Protein AF-A0A955B830-F1 (afdb_monomer)

Mean predicted aligned error: 14.32 Å

Sequence (504 aa):
MTLTTRWTIRLASLLSSLLCCGAHLSADAIKTVDYVLQISIDGLRGDTLQRLVSDAPETLPNFYRLQTEGAFTYNGRADFANTETIPNHISMITGRPVSHAEGIPLTAPHGYTINDPPETHTIHENGNPDVEYKSSTFDVAHDNGLKTALFATKTKLSILDRSYDEDNGAQDVIGEDNGPDKLDVTYLIDGSSAATVNVALDLLETAPANYTFLHIVEPDTVGHFWGWTSPDYEQSITVVDSYLGLILEAIDTTPHLANDTAIVLTADHGGFNFNHGNLDFIENSIIPFFVWGLGLPGGVDLHDVATNRFDPGDSRPRYTAEQQPWRNGDAANVAMMALGLDPVPGSLMLSVFEAASVEGDFDRDGLLDIDDINLLVAASATGANDSSFDLNRDSTIDVSDVMRWTDLKNIWPGDANLDGEFNSRDFVAVFIAGEYEDGIAQNSVWSEGDWNGDGEFSTSDLVTAFNIGGYERGPRPPVAVPEPEMVVLPLLCCVVYRRVRRSC

Radius of gyration: 29.62 Å; Cα contacts (8 Å, |Δi|>4): 1077; chains: 1; bounding box: 95×116×70 Å

Solvent-accessible surface area (backbone atoms only — not comparable to full-atom values): 27174 Å² total; per-residue (Å²): 141,82,88,85,89,86,79,90,82,89,81,88,77,85,84,79,97,73,84,79,79,71,73,78,74,76,72,64,61,71,39,60,29,70,26,32,43,38,34,36,30,30,35,34,34,8,65,59,51,47,49,47,41,72,76,43,33,86,68,27,54,41,58,40,45,48,39,52,58,3,23,24,41,41,62,24,30,19,49,82,88,48,31,41,62,47,26,26,51,51,12,28,36,20,9,16,46,40,56,84,52,82,88,58,62,85,59,36,23,48,36,34,80,58,64,77,60,57,94,86,51,30,56,37,82,58,18,25,85,78,35,73,70,74,45,26,44,42,48,55,41,33,20,68,74,38,47,24,29,42,36,32,16,47,59,66,57,48,41,59,55,58,29,30,24,70,89,56,25,62,70,46,89,41,81,70,74,83,51,24,43,29,56,80,37,78,47,70,38,65,82,30,41,71,61,44,50,53,54,51,51,53,35,58,77,74,66,56,40,32,40,28,43,40,39,32,44,54,24,29,66,40,15,52,74,69,14,42,89,26,73,67,19,54,54,35,46,42,53,49,25,53,52,46,41,55,52,52,50,51,33,67,73,32,78,82,36,38,97,23,41,28,40,38,36,31,13,32,8,10,34,46,56,56,49,28,78,57,83,88,44,62,47,10,28,27,7,30,40,38,45,28,64,36,79,55,65,47,57,37,51,42,52,80,43,20,82,64,28,40,81,43,80,92,58,82,65,52,96,68,41,93,64,33,51,47,36,35,21,28,47,20,28,53,47,26,42,33,56,68,42,72,64,32,65,62,38,74,35,74,81,43,70,49,62,75,76,50,88,68,32,73,82,60,85,76,54,82,55,70,67,22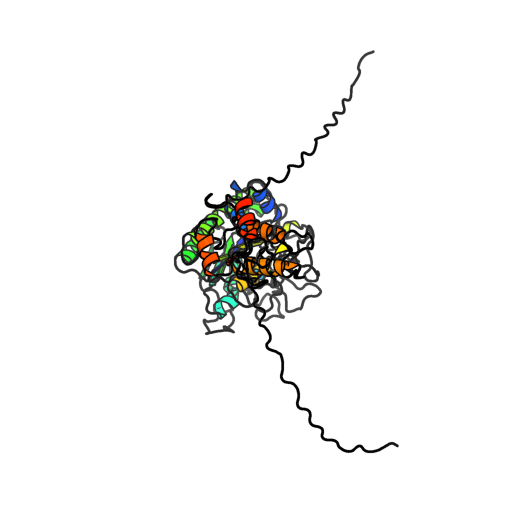,50,28,51,44,20,47,36,21,39,67,60,54,88,62,70,84,58,30,70,75,69,79,87,56,43,42,47,67,22,57,52,49,44,33,60,71,74,48,36,27,52,55,30,40,77,70,80,27,38,14,44,75,65,27,54,55,51,16,61,68,69,58,45,67,75,65,81,69,82,68,76,28,26,31,56,33,38,11,68,55,22,72,10,46,16,41,74,66,17,55,52,48,25,67,71,75,23,39,71,76,66,50,63,46,74,79,79,80,77,77,74,79,78,77,78,79,73,80,82,79,79,80,82,81,81,85,82,82,83,85,77,134

Secondary structure (DSSP, 8-state):
---------------------------------SEEEEEEETT--HHHHHHHHHH-GGGSHHHHHHHHHSEEEEEEE--TT---HHHHHHHHHH---SS--TTS-TTSS-----SS--TT--HHHHS-TT-S----HHHHHHTTT--EEEEES-GGGHHHHHHSSTTTSPPPSSSS---S---SEEEE-TT-HHHHHHHHHHHHHHS--SEEEEEE-TTHHHHHHH-TTSHHHHHHHHHHHHHHHHHHHHHHHSTTTTTSEEEEEE-S---BTTB---TT-GGGTEEEEEEESSSPPTTEEHHHHBTT----TT----TTSSSPPPBTTHHHHHHHHHTTPPPPTT------B-----TT-SS-SSS--HHHHHHHHHHHHHT---GGG-SS-SS--SHHHHHHHHHHHT--TT-SS-SS--SHHHHHHHHHHT-TT---SS---GGGT--SSSS--SHHHHHHHHHHS-TTS-SPPPPPPPPP--------------------

Nearest PDB structures (foldseek):
  6wet-assembly2_BaB  TM=6.731E-01  e=2.982E-12  Homo sapiens
  6wfj-assembly1_AcA  TM=6.635E-01  e=1.710E-12  Homo sapiens
  6wfj-assembly2_BcB  TM=6.633E-01  e=3.153E-12  Homo sapiens
  4b56-assembly1_B  TM=6.483E-01  e=1.415E-11  Mus musculus
  5udy-assembly1_A  TM=6.122E-01  e=3.185E-10  Homo sapiens

pLDDT: mean 86.65, std 19.57, range [27.03, 98.88]

Foldseek 3Di:
DDDDDDDDDDDDDDDDPDDDPPPPPPPLAFAAFLAEEEEAEAQAQLVLVVCCCVVCVVLLVLVVCLQFFFAKDSFFWAALQWLADQLLVLLLFQLAGSDDDPPDDLQGHLAAHDNQDDPPDASQPRGRPVHNARFTLLLQQVLVVFAEAEQEQAPSNCNVQVCQAQVNADFRPHDDTPGSRSHPYYDYHHPDLPVSLVVQLVCLQPPDTRYYYHYHHPPLVVCQVQNAPDPSNSVRVSVVSVSSVSVVVSQCVRVSSPLRYKYWYKYNFHDGGNDLGDSVDLRRTRMMTGIHSRLPRRNHHPCVFWPQAHRQDSDSDDPPDSHHHHYSSLNRQSSCSNNVTDGRPSNPNDTHTRLPPLQQPPVSNSDNALVSQQVLLLCQQVFHQPCSQVSVPPNTRFLVSSVVSCLSLLAWQCQLHSPQAREVVLVVQLVVLVQEVPPDAQCDGSNNQSSGSNSGNYPVSVVVRVVRGCYVVPGRDRDDDPDPPPPPDPPPPPDDDDDDDDDD

Structure (mmCIF, N/CA/C/O backbone):
data_AF-A0A955B830-F1
#
_entry.id   AF-A0A955B830-F1
#
loop_
_atom_site.group_PDB
_atom_site.id
_atom_site.type_symbol
_atom_site.label_atom_id
_atom_site.label_alt_id
_atom_site.label_comp_id
_atom_site.label_asym_id
_atom_site.label_entity_id
_atom_site.label_seq_id
_atom_site.pdbx_PDB_ins_code
_atom_site.Cartn_x
_atom_site.Cartn_y
_atom_site.Cartn_z
_atom_site.occupancy
_atom_site.B_iso_or_equiv
_atom_site.auth_seq_id
_atom_site.auth_comp_id
_atom_site.auth_asym_id
_atom_site.auth_atom_id
_atom_site.pdbx_PDB_model_num
ATOM 1 N N . MET A 1 1 ? 8.710 -70.506 26.740 1.00 38.41 1 MET A N 1
ATOM 2 C CA . MET A 1 1 ? 8.730 -69.543 27.865 1.00 38.41 1 MET A CA 1
ATOM 3 C C . MET A 1 1 ? 8.378 -68.193 27.255 1.00 38.41 1 MET A C 1
ATOM 5 O O . MET A 1 1 ? 9.121 -67.789 26.382 1.00 38.41 1 MET A O 1
ATOM 9 N N . THR A 1 2 ? 7.237 -67.541 27.489 1.00 33.19 2 THR A N 1
ATOM 10 C CA . THR A 1 2 ? 6.355 -67.500 28.673 1.00 33.19 2 THR A CA 1
ATOM 11 C C . THR A 1 2 ? 4.985 -66.871 28.326 1.00 33.19 2 THR A C 1
ATOM 13 O O . THR A 1 2 ? 4.962 -65.839 27.673 1.00 33.19 2 THR A O 1
ATOM 16 N N . LEU A 1 3 ? 3.906 -67.484 28.854 1.00 32.59 3 LEU A N 1
ATOM 17 C CA . LEU A 1 3 ? 2.706 -66.893 29.509 1.00 32.59 3 LEU A CA 1
ATOM 18 C C . LEU A 1 3 ? 1.726 -66.025 28.668 1.00 32.59 3 LEU A C 1
ATOM 20 O O . LEU A 1 3 ? 2.071 -64.935 28.247 1.00 32.59 3 LEU A O 1
ATOM 24 N N . THR A 1 4 ? 0.536 -66.506 28.263 1.00 36.38 4 THR A N 1
ATOM 25 C CA . THR A 1 4 ? -0.776 -66.687 28.970 1.00 36.38 4 THR A CA 1
ATOM 26 C C . THR A 1 4 ? -1.671 -65.434 29.120 1.00 36.38 4 THR A C 1
ATOM 28 O O . THR A 1 4 ? -1.375 -64.562 29.926 1.00 36.38 4 THR A O 1
ATOM 31 N N . THR A 1 5 ? -2.822 -65.471 28.417 1.00 38.09 5 THR A N 1
ATOM 32 C CA . THR A 1 5 ? -4.211 -65.033 28.760 1.00 38.09 5 THR A CA 1
ATOM 33 C C . THR A 1 5 ? -4.498 -63.707 29.474 1.00 38.09 5 THR A C 1
ATOM 35 O O . THR A 1 5 ? -4.090 -63.539 30.618 1.00 38.09 5 THR A O 1
ATOM 38 N N . ARG A 1 6 ? -5.466 -62.933 28.936 1.00 29.66 6 ARG A N 1
ATOM 39 C CA . ARG A 1 6 ? -6.517 -62.255 29.730 1.00 29.66 6 ARG A CA 1
ATOM 40 C C . ARG A 1 6 ? -7.873 -62.167 29.012 1.00 29.66 6 ARG A C 1
ATOM 42 O O . ARG A 1 6 ? -7.950 -62.028 27.798 1.00 29.66 6 ARG A O 1
ATOM 49 N N . TRP A 1 7 ? -8.907 -62.282 29.840 1.00 28.78 7 TRP A N 1
ATOM 50 C CA . TRP A 1 7 ? -10.345 -62.232 29.585 1.00 28.78 7 TRP A CA 1
ATOM 51 C C . TRP A 1 7 ? -10.914 -60.803 29.732 1.00 28.78 7 TRP A C 1
ATOM 53 O O . TRP A 1 7 ? -10.385 -60.027 30.519 1.00 28.78 7 TRP A O 1
ATOM 63 N N . THR A 1 8 ? -12.005 -60.543 28.993 1.00 38.00 8 THR A N 1
ATOM 64 C CA . THR A 1 8 ? -13.200 -59.679 29.223 1.00 38.00 8 THR A CA 1
ATOM 65 C C . THR A 1 8 ? -13.143 -58.446 30.138 1.00 38.00 8 THR A C 1
ATOM 67 O O . THR A 1 8 ? -12.717 -58.570 31.276 1.00 38.00 8 THR A O 1
ATOM 70 N N . ILE A 1 9 ? -13.809 -57.351 29.722 1.00 31.03 9 ILE A N 1
ATOM 71 C CA . ILE A 1 9 ? -14.872 -56.625 30.470 1.00 31.03 9 ILE A CA 1
ATOM 72 C C . ILE A 1 9 ? -15.547 -55.593 29.534 1.00 31.03 9 ILE A C 1
ATOM 74 O O . ILE A 1 9 ? -14.872 -54.837 28.843 1.00 31.03 9 ILE A O 1
ATOM 78 N N . ARG A 1 10 ? -16.891 -55.572 29.520 1.00 38.47 10 ARG A N 1
ATOM 79 C CA . ARG A 1 10 ? -17.720 -54.439 29.066 1.00 38.47 10 ARG A CA 1
ATOM 80 C C . ARG A 1 10 ? -17.784 -53.411 30.196 1.00 38.47 10 ARG A C 1
ATOM 82 O O . ARG A 1 10 ? -18.111 -53.813 31.309 1.00 38.47 10 ARG A O 1
ATOM 89 N N . LEU A 1 11 ? -17.626 -52.122 29.910 1.00 29.72 11 LEU A N 1
ATOM 90 C CA . LEU A 1 11 ? -18.172 -51.066 30.764 1.00 29.72 11 LEU A CA 1
ATOM 91 C C . LEU A 1 11 ? -18.709 -49.922 29.901 1.00 29.72 11 LEU A C 1
ATOM 93 O O . LEU A 1 11 ? -18.065 -49.496 28.947 1.00 29.72 11 LEU A O 1
ATOM 97 N N . ALA A 1 12 ? -19.919 -49.490 30.236 1.00 30.73 12 ALA A N 1
ATOM 98 C CA . ALA A 1 12 ? -20.565 -48.302 29.715 1.00 30.73 12 ALA A CA 1
ATOM 99 C C . ALA A 1 12 ? -20.019 -47.051 30.414 1.00 30.73 12 ALA A C 1
ATOM 101 O O . ALA A 1 12 ? -19.741 -47.095 31.612 1.00 30.73 12 ALA A O 1
ATOM 102 N N . SER A 1 13 ? -19.988 -45.933 29.696 1.00 27.42 13 SER A N 1
ATOM 103 C CA . SER A 1 13 ? -19.987 -44.593 30.286 1.00 27.42 13 SER A CA 1
ATOM 104 C C . SER A 1 13 ? -20.631 -43.609 29.308 1.00 27.42 13 SER A C 1
ATOM 106 O O . SER A 1 13 ? -20.049 -43.252 28.288 1.00 27.42 13 SER A O 1
ATOM 108 N N . LEU A 1 14 ? -21.877 -43.245 29.633 1.00 33.03 14 LEU A N 1
ATOM 109 C CA . LEU A 1 14 ? -22.464 -41.929 29.371 1.00 33.03 14 LEU A CA 1
ATOM 110 C C . LEU A 1 14 ? -21.664 -40.842 30.125 1.00 33.03 14 LEU A C 1
ATOM 112 O O . LEU A 1 14 ? -20.932 -41.178 31.054 1.00 33.03 14 LEU A O 1
ATOM 116 N N . LEU A 1 15 ? -21.950 -39.572 29.797 1.00 28.38 15 LEU A N 1
ATOM 117 C CA . LEU A 1 15 ? -21.304 -38.303 30.194 1.00 28.38 15 LEU A CA 1
ATOM 118 C C . LEU A 1 15 ? -20.117 -37.959 29.276 1.00 28.38 15 LEU A C 1
ATOM 120 O O . LEU A 1 15 ? -19.201 -38.753 29.146 1.00 28.38 15 LEU A O 1
ATOM 124 N N . SER A 1 16 ? -20.055 -36.826 28.577 1.00 29.41 16 SER A N 1
ATOM 125 C CA . SER A 1 16 ? -20.705 -35.525 28.768 1.00 29.41 16 SER A CA 1
ATOM 126 C C . SER A 1 16 ? -20.640 -34.740 27.451 1.00 29.41 16 SER A C 1
ATOM 128 O O . SER A 1 16 ? -19.559 -34.383 26.996 1.00 29.41 16 SER A O 1
ATOM 130 N N . SER A 1 17 ? -21.793 -34.472 26.842 1.00 32.84 17 SER A N 1
ATOM 131 C CA . SER A 1 17 ? -21.957 -33.475 25.784 1.00 32.84 17 SER A CA 1
ATOM 132 C C . SER A 1 17 ? -22.234 -32.124 26.444 1.00 32.84 17 SER A C 1
ATOM 134 O O . SER A 1 17 ? -23.380 -31.817 26.765 1.00 32.84 17 SER A O 1
ATOM 136 N N . LEU A 1 18 ? -21.181 -31.358 26.711 1.00 31.80 18 LEU A N 1
ATOM 137 C CA . LEU A 1 18 ? -21.261 -29.951 27.089 1.00 31.80 18 LEU A CA 1
ATOM 138 C C . LEU A 1 18 ? -19.988 -29.252 26.602 1.00 31.80 18 LEU A C 1
ATOM 140 O O . LEU A 1 18 ? -18.890 -29.741 26.843 1.00 31.80 18 LEU A O 1
ATOM 144 N N . LEU A 1 19 ? -20.206 -28.105 25.957 1.00 33.50 19 LEU A N 1
ATOM 145 C CA . LEU A 1 19 ? -19.236 -27.094 25.538 1.00 33.50 19 LEU A CA 1
ATOM 146 C C . LEU A 1 19 ? -18.248 -27.498 24.438 1.00 33.50 19 LEU A C 1
ATOM 148 O O . LEU A 1 19 ? -17.137 -27.933 24.696 1.00 33.50 19 LEU A O 1
ATOM 152 N N . CYS A 1 20 ? -18.651 -27.203 23.206 1.00 27.03 20 CYS A N 1
ATOM 153 C CA . CYS A 1 20 ? -17.897 -26.295 22.343 1.00 27.03 20 CYS A CA 1
ATOM 154 C C . CYS A 1 20 ? -18.920 -25.576 21.448 1.00 27.03 20 CYS A C 1
ATOM 156 O O . CYS A 1 20 ? -18.996 -25.824 20.250 1.00 27.03 20 CYS A O 1
ATOM 158 N N . CYS A 1 21 ? -19.730 -24.679 22.031 1.00 27.59 21 CYS A N 1
ATOM 159 C CA . CYS A 1 21 ? -19.965 -23.430 21.309 1.00 27.59 21 CYS A CA 1
ATOM 160 C C . CYS A 1 21 ? -18.591 -22.772 21.299 1.00 27.59 21 CYS A C 1
ATOM 162 O O . CYS A 1 21 ? -18.187 -22.180 22.298 1.00 27.59 21 CYS A O 1
ATOM 164 N N . GLY A 1 22 ? -17.824 -23.006 20.234 1.00 27.03 22 GLY A N 1
ATOM 165 C CA . GLY A 1 22 ? -16.759 -22.083 19.901 1.00 27.03 22 GLY A CA 1
ATOM 166 C C . GLY A 1 22 ? -17.461 -20.752 19.725 1.00 27.03 22 GLY A C 1
ATOM 167 O O . GLY A 1 22 ? -18.242 -20.596 18.790 1.00 27.03 22 GLY A O 1
ATOM 168 N N . ALA A 1 23 ? -17.280 -19.855 20.688 1.00 29.41 23 ALA A N 1
ATOM 169 C CA . ALA A 1 23 ? -17.445 -18.450 20.412 1.00 29.41 23 ALA A CA 1
ATOM 170 C C . ALA A 1 23 ? -16.579 -18.199 19.176 1.00 29.41 23 ALA A C 1
ATOM 172 O O . ALA A 1 23 ? -15.361 -18.389 19.218 1.00 29.41 23 ALA A O 1
ATOM 173 N N . HIS A 1 24 ? -17.225 -17.904 18.053 1.00 29.75 24 HIS A N 1
ATOM 174 C CA . HIS A 1 24 ? -16.574 -17.135 17.019 1.00 29.75 24 HIS A CA 1
ATOM 175 C C . HIS A 1 24 ? -16.184 -15.839 17.726 1.00 29.75 24 HIS A C 1
ATOM 177 O O . HIS A 1 24 ? -17.043 -15.018 18.027 1.00 29.75 24 HIS A O 1
ATOM 183 N N . LEU A 1 25 ? -14.916 -15.740 18.127 1.00 27.56 25 LEU A N 1
ATOM 184 C CA . LEU A 1 25 ? -14.301 -14.446 18.352 1.00 27.56 25 LEU A CA 1
ATOM 185 C C . LEU A 1 25 ? -14.469 -13.729 17.015 1.00 27.56 25 LEU A C 1
ATOM 187 O O . LEU A 1 25 ? -13.908 -14.179 16.013 1.00 27.56 25 LEU A O 1
ATOM 191 N N . SER A 1 26 ? -15.347 -12.728 16.991 1.00 32.19 26 SER A N 1
ATOM 192 C CA . SER A 1 26 ? -15.363 -11.743 15.920 1.00 32.19 26 SER A CA 1
ATOM 193 C C . SER A 1 26 ? -13.939 -11.211 15.834 1.00 32.19 26 SER A C 1
ATOM 195 O O . SER A 1 26 ? -13.382 -10.754 16.831 1.00 32.19 26 SER A O 1
ATOM 197 N N . ALA A 1 27 ? -13.291 -11.416 14.691 1.00 35.94 27 ALA A N 1
ATOM 198 C CA . ALA A 1 27 ? -12.189 -10.558 14.324 1.00 35.94 27 ALA A CA 1
ATOM 199 C C . ALA A 1 27 ? -12.874 -9.253 13.940 1.00 35.94 27 ALA A C 1
ATOM 201 O O . ALA A 1 27 ? -13.499 -9.212 12.881 1.00 35.94 27 ALA A O 1
ATOM 202 N N . ASP A 1 28 ? -12.824 -8.242 14.803 1.00 44.00 28 ASP A N 1
ATOM 203 C CA . ASP A 1 28 ? -13.236 -6.895 14.417 1.00 44.00 28 ASP A CA 1
ATOM 204 C C . ASP A 1 28 ? -12.160 -6.401 13.448 1.00 44.00 28 ASP A C 1
ATOM 206 O O . ASP A 1 28 ? -11.070 -5.951 13.802 1.00 44.00 28 ASP A O 1
ATOM 210 N N . ALA A 1 29 ? -12.403 -6.782 12.197 1.00 56.38 29 ALA A N 1
ATOM 211 C CA . ALA A 1 29 ? -11.446 -6.814 11.119 1.00 56.38 29 ALA A CA 1
ATOM 212 C C . ALA A 1 29 ? -11.304 -5.414 10.537 1.00 56.38 29 ALA A C 1
ATOM 214 O O . ALA A 1 29 ? -12.249 -4.627 10.524 1.00 56.38 29 ALA A O 1
ATOM 215 N N . ILE A 1 30 ? -10.115 -5.139 10.005 1.00 70.00 30 ILE A N 1
ATOM 216 C CA . ILE A 1 30 ? -9.890 -4.044 9.066 1.00 70.00 30 ILE A CA 1
ATOM 217 C C . ILE A 1 30 ? -11.097 -3.862 8.149 1.00 70.00 30 ILE A C 1
ATOM 219 O O . ILE A 1 30 ? -11.608 -4.839 7.592 1.00 70.00 30 ILE A O 1
ATOM 223 N N . LYS A 1 31 ? -11.532 -2.608 7.988 1.00 83.88 31 LYS A N 1
ATOM 224 C CA . LYS A 1 31 ? -12.637 -2.280 7.095 1.00 83.88 31 LYS A CA 1
ATOM 225 C C . LYS A 1 31 ? -12.308 -2.794 5.697 1.00 83.88 31 LYS A C 1
ATOM 227 O O . LYS A 1 31 ? -11.299 -2.399 5.112 1.00 83.88 31 LYS A O 1
ATOM 232 N N . THR A 1 32 ? -13.189 -3.630 5.163 1.00 92.00 32 THR A N 1
ATOM 233 C CA . THR A 1 32 ? -13.142 -4.031 3.760 1.00 92.00 32 THR A CA 1
ATOM 234 C C . THR A 1 32 ? -13.766 -2.954 2.881 1.00 92.00 32 THR A C 1
ATOM 236 O O . THR A 1 32 ? -14.688 -2.256 3.309 1.00 92.00 32 THR A O 1
ATOM 239 N N . VAL A 1 33 ? -13.272 -2.837 1.658 1.00 95.06 33 VAL A N 1
ATOM 240 C CA . VAL A 1 33 ? -13.693 -1.857 0.656 1.00 95.06 33 VAL A CA 1
ATOM 241 C C . VAL A 1 33 ? -13.940 -2.538 -0.689 1.00 95.06 33 VAL A C 1
ATOM 243 O O . VAL A 1 33 ? -13.346 -3.580 -0.970 1.00 95.06 33 VAL A O 1
ATOM 246 N N . ASP A 1 34 ? -14.763 -1.931 -1.539 1.00 96.50 34 ASP A N 1
ATOM 247 C CA . ASP A 1 34 ? -15.017 -2.418 -2.901 1.00 96.50 34 ASP A CA 1
ATOM 248 C C . ASP A 1 34 ? -13.854 -2.113 -3.864 1.00 96.50 34 ASP A C 1
ATOM 250 O O . ASP A 1 34 ? -13.684 -2.813 -4.871 1.00 96.50 34 ASP A O 1
ATOM 254 N N . TYR A 1 35 ? -13.046 -1.083 -3.572 1.00 98.31 35 TYR A N 1
ATOM 255 C CA . TYR A 1 35 ? -11.957 -0.624 -4.438 1.00 98.31 35 TYR A CA 1
ATOM 256 C C . TYR A 1 35 ? -10.629 -0.456 -3.691 1.00 98.31 35 TYR A C 1
ATOM 258 O O . TYR A 1 35 ? -10.543 0.184 -2.645 1.00 98.31 35 TYR A O 1
ATOM 266 N N . VAL A 1 36 ? -9.544 -0.960 -4.275 1.00 98.62 36 VAL A N 1
ATOM 267 C CA . VAL A 1 36 ? -8.174 -0.771 -3.794 1.00 98.62 36 VAL A CA 1
ATOM 268 C C . VAL A 1 36 ? -7.303 -0.209 -4.901 1.00 98.62 36 VAL A C 1
ATOM 270 O O . VAL A 1 36 ? -7.169 -0.794 -5.977 1.00 98.62 36 VAL A O 1
ATOM 273 N N . LEU A 1 37 ? -6.634 0.898 -4.589 1.00 98.56 37 LEU A N 1
ATOM 274 C CA . LEU A 1 37 ? -5.573 1.465 -5.403 1.00 98.56 37 LEU A CA 1
ATOM 275 C C . LEU A 1 37 ? -4.218 1.199 -4.735 1.00 98.56 37 LEU A C 1
ATOM 277 O O . LEU A 1 37 ? -3.831 1.860 -3.768 1.00 98.56 37 LEU A O 1
ATOM 281 N N . GLN A 1 38 ? -3.485 0.219 -5.260 1.00 98.88 38 GLN A N 1
ATOM 282 C CA . GLN A 1 38 ? -2.112 -0.056 -4.859 1.00 98.88 38 GLN A CA 1
ATOM 283 C C . GLN A 1 38 ? -1.158 0.821 -5.678 1.00 98.88 38 GLN A C 1
ATOM 285 O O . GLN A 1 38 ? -0.997 0.622 -6.882 1.00 98.88 38 GLN A O 1
ATOM 290 N N . ILE A 1 39 ? -0.523 1.797 -5.028 1.00 98.88 39 ILE A N 1
ATOM 291 C CA . ILE A 1 39 ? 0.342 2.788 -5.676 1.00 98.88 39 ILE A CA 1
ATOM 292 C C . ILE A 1 39 ? 1.811 2.453 -5.402 1.00 98.88 39 ILE A C 1
ATOM 294 O O . ILE A 1 39 ? 2.248 2.422 -4.251 1.00 98.88 39 ILE A O 1
ATOM 298 N N . SER A 1 40 ? 2.582 2.247 -6.468 1.00 98.81 40 SER A N 1
ATOM 299 C CA . SER A 1 40 ? 4.043 2.159 -6.430 1.00 98.81 40 SER A CA 1
ATOM 300 C C . SER A 1 40 ? 4.652 3.468 -6.921 1.00 98.81 40 SER A C 1
ATOM 302 O O . SER A 1 40 ? 4.420 3.869 -8.064 1.00 98.81 40 SER A O 1
ATOM 304 N N . ILE A 1 41 ? 5.426 4.137 -6.068 1.00 98.88 41 ILE A N 1
ATOM 305 C CA . ILE A 1 41 ? 6.191 5.332 -6.441 1.00 98.88 41 ILE A CA 1
ATOM 306 C C . ILE A 1 41 ? 7.665 4.934 -6.553 1.00 98.88 41 ILE A C 1
ATOM 308 O O . ILE A 1 41 ? 8.339 4.734 -5.541 1.00 98.88 41 ILE A O 1
ATOM 312 N N . ASP A 1 42 ? 8.145 4.799 -7.788 1.00 98.75 42 ASP A N 1
ATOM 313 C CA . ASP A 1 42 ? 9.453 4.224 -8.112 1.00 98.75 42 ASP A CA 1
ATOM 314 C C . ASP A 1 42 ? 10.592 5.040 -7.487 1.00 98.75 42 ASP A C 1
ATOM 316 O O . ASP A 1 42 ? 10.680 6.263 -7.658 1.00 98.75 42 ASP A O 1
ATOM 320 N N . GLY A 1 43 ? 11.464 4.373 -6.730 1.00 98.62 43 GLY A N 1
ATOM 321 C CA . GLY A 1 43 ? 12.637 4.999 -6.119 1.00 98.62 43 GLY A CA 1
ATOM 322 C C . GLY A 1 43 ? 12.349 6.017 -5.007 1.00 98.62 43 GLY A C 1
ATOM 323 O O . GLY A 1 43 ? 13.264 6.760 -4.624 1.00 98.62 43 GLY A O 1
ATOM 324 N N . LEU A 1 44 ? 11.118 6.088 -4.482 1.00 98.81 44 LEU A N 1
ATOM 325 C CA . LEU A 1 44 ? 10.754 6.997 -3.394 1.00 98.81 44 LEU A CA 1
ATOM 326 C C . LEU A 1 44 ? 11.377 6.560 -2.060 1.00 98.81 44 LEU A C 1
ATOM 328 O O . LEU A 1 44 ? 10.922 5.647 -1.374 1.00 98.81 44 LEU A O 1
ATOM 332 N N . ARG A 1 45 ? 12.413 7.291 -1.657 1.00 98.38 45 ARG A N 1
ATOM 333 C CA . ARG A 1 45 ? 13.133 7.084 -0.398 1.00 98.38 45 ARG A CA 1
ATOM 334 C C . ARG A 1 45 ? 12.352 7.604 0.821 1.00 98.38 45 ARG A C 1
ATOM 336 O O . ARG A 1 45 ? 12.043 8.795 0.905 1.00 98.38 45 ARG A O 1
ATOM 343 N N . GLY A 1 46 ? 12.091 6.717 1.783 1.00 98.38 46 GLY A N 1
ATOM 344 C CA . GLY A 1 46 ? 11.204 6.978 2.926 1.00 98.38 46 GLY A CA 1
ATOM 345 C C . GLY A 1 46 ? 11.670 8.084 3.881 1.00 98.38 46 GLY A C 1
ATOM 346 O O . GLY A 1 46 ? 10.903 8.995 4.177 1.00 98.38 46 GLY A O 1
ATOM 347 N N . ASP A 1 47 ? 12.939 8.081 4.293 1.00 97.69 47 ASP A N 1
ATOM 348 C CA . ASP A 1 47 ? 13.508 9.101 5.197 1.00 97.69 47 ASP A CA 1
ATOM 349 C C . ASP A 1 47 ? 13.518 10.522 4.594 1.00 97.69 47 ASP A C 1
ATOM 351 O O . ASP A 1 47 ? 13.397 11.527 5.297 1.00 97.69 47 ASP A O 1
ATOM 355 N N . THR A 1 48 ? 13.630 10.621 3.270 1.00 98.44 48 THR A N 1
ATOM 356 C CA . THR A 1 48 ? 13.583 11.890 2.545 1.00 98.44 48 THR A CA 1
ATOM 357 C C . THR A 1 48 ? 12.163 12.421 2.533 1.00 98.44 48 THR A C 1
ATOM 359 O O . THR A 1 48 ? 11.962 13.594 2.837 1.00 98.44 48 THR A O 1
ATOM 362 N N . LEU A 1 49 ? 11.183 11.557 2.252 1.00 98.75 49 LEU A N 1
ATOM 363 C CA . LEU A 1 49 ? 9.776 11.925 2.346 1.00 98.75 49 LEU A CA 1
ATOM 364 C C . LEU A 1 49 ? 9.406 12.346 3.775 1.00 98.75 49 LEU A C 1
ATOM 366 O O . LEU A 1 49 ? 8.802 13.400 3.942 1.00 98.75 49 LEU A O 1
ATOM 370 N N . GLN A 1 50 ? 9.844 11.594 4.794 1.00 98.12 50 GLN A N 1
ATOM 371 C CA . GLN A 1 50 ? 9.611 11.927 6.203 1.00 98.12 50 GLN A CA 1
ATOM 372 C C . GLN A 1 50 ? 10.070 13.345 6.532 1.00 98.12 50 GLN A C 1
ATOM 374 O O . GLN A 1 50 ? 9.319 14.119 7.127 1.00 98.12 50 GLN A O 1
ATOM 379 N N . ARG A 1 51 ? 11.302 13.691 6.135 1.00 97.75 51 ARG A N 1
ATOM 380 C CA . ARG A 1 51 ? 11.852 15.030 6.352 1.00 97.75 51 ARG A CA 1
ATOM 381 C C . ARG A 1 51 ? 11.018 16.092 5.645 1.00 97.75 51 ARG A C 1
ATOM 383 O O . ARG A 1 51 ? 10.682 17.087 6.270 1.00 97.75 51 ARG A O 1
ATOM 390 N N . LEU A 1 52 ? 10.679 15.893 4.372 1.00 98.00 52 LEU A N 1
ATOM 391 C CA . LEU A 1 52 ? 9.916 16.884 3.610 1.00 98.00 52 LEU A CA 1
ATOM 392 C C . LEU A 1 52 ? 8.520 17.120 4.201 1.00 98.00 52 LEU A C 1
ATOM 394 O O . LEU A 1 52 ? 8.125 18.270 4.374 1.00 98.00 52 LEU A O 1
ATOM 398 N N . VAL A 1 53 ? 7.801 16.050 4.555 1.00 96.50 53 VAL A N 1
ATOM 399 C CA . VAL A 1 53 ? 6.462 16.149 5.157 1.00 96.50 53 VAL A CA 1
ATOM 400 C C . VAL A 1 53 ? 6.528 16.776 6.554 1.00 96.50 53 VAL A C 1
ATOM 402 O O . VAL A 1 53 ? 5.652 17.558 6.908 1.00 96.50 53 VAL A O 1
ATOM 405 N N . SER A 1 54 ? 7.573 16.488 7.337 1.00 91.50 54 SER A N 1
ATOM 406 C CA . SER A 1 54 ? 7.742 17.062 8.682 1.00 91.50 54 SER A CA 1
ATOM 407 C C . SER A 1 54 ? 8.164 18.535 8.660 1.00 91.50 54 SER A C 1
ATOM 409 O O . SER A 1 54 ? 7.693 19.318 9.482 1.00 91.50 54 SER A O 1
ATOM 411 N N . ASP A 1 55 ? 9.058 18.915 7.742 1.00 93.31 55 ASP A N 1
ATOM 412 C CA . ASP A 1 55 ? 9.636 20.262 7.683 1.00 93.31 55 ASP A CA 1
ATOM 413 C C . ASP A 1 55 ? 8.704 21.277 6.999 1.00 93.31 55 ASP A C 1
ATOM 415 O O . ASP A 1 55 ? 8.729 22.458 7.352 1.00 93.31 55 ASP A O 1
ATOM 419 N N . ALA A 1 56 ? 7.921 20.840 6.004 1.00 91.62 56 ALA A N 1
ATOM 420 C CA . ALA A 1 56 ? 7.074 21.708 5.182 1.00 91.62 56 ALA A CA 1
ATOM 421 C C . ALA A 1 56 ? 5.799 20.983 4.684 1.00 91.62 56 ALA A C 1
ATOM 423 O O . ALA A 1 56 ? 5.620 20.818 3.468 1.00 91.62 56 ALA A O 1
ATOM 424 N N . PRO A 1 57 ? 4.899 20.542 5.586 1.00 91.19 57 PRO A N 1
ATOM 425 C CA . PRO A 1 57 ? 3.697 19.774 5.233 1.00 91.19 57 PRO A CA 1
ATOM 426 C C . PRO A 1 57 ? 2.786 20.489 4.225 1.00 91.19 57 PRO A C 1
ATOM 428 O O . PRO A 1 57 ? 2.129 19.847 3.411 1.00 91.19 57 PRO A O 1
ATOM 431 N N . GLU A 1 58 ? 2.782 21.823 4.203 1.00 93.62 58 GLU A N 1
ATOM 432 C CA . GLU A 1 58 ? 2.022 22.628 3.245 1.00 93.62 58 GLU A CA 1
ATOM 433 C C . GLU A 1 58 ? 2.495 22.484 1.790 1.00 93.62 58 GLU A C 1
ATOM 435 O O . GLU A 1 58 ? 1.767 22.852 0.867 1.00 93.62 58 GLU A O 1
ATOM 440 N N . THR A 1 59 ? 3.712 21.974 1.577 1.00 95.44 59 THR A N 1
ATOM 441 C CA . THR A 1 59 ? 4.277 21.715 0.243 1.00 95.44 59 THR A CA 1
ATOM 442 C C . THR A 1 59 ? 3.995 20.303 -0.266 1.00 95.44 59 THR A C 1
ATOM 444 O O . THR A 1 59 ? 4.164 20.052 -1.458 1.00 95.44 59 THR A O 1
ATOM 447 N N . LEU A 1 60 ? 3.548 19.407 0.619 1.00 98.31 60 LEU A N 1
ATOM 448 C CA . LEU A 1 60 ? 3.157 18.029 0.324 1.00 98.31 60 LEU A CA 1
ATOM 449 C C . LEU A 1 60 ? 1.796 17.714 0.975 1.00 98.31 60 LEU A C 1
ATOM 451 O O . LEU A 1 60 ? 1.703 16.802 1.803 1.00 98.31 60 LEU A O 1
ATOM 455 N N . PRO A 1 61 ? 0.739 18.497 0.675 1.00 98.31 61 PRO A N 1
ATOM 456 C CA . PRO A 1 61 ? -0.539 18.389 1.372 1.00 98.31 61 PRO A CA 1
ATOM 457 C C . PRO A 1 61 ? -1.197 17.015 1.219 1.00 98.31 61 PRO A C 1
ATOM 459 O O . PRO A 1 61 ? -1.964 16.622 2.095 1.00 98.31 61 PRO A O 1
ATOM 462 N N . ASN A 1 62 ? -0.910 16.271 0.147 1.00 98.75 62 ASN A N 1
ATOM 463 C CA . ASN A 1 62 ? -1.566 14.994 -0.124 1.00 98.75 62 ASN A CA 1
ATOM 464 C C . ASN A 1 62 ? -0.863 13.833 0.580 1.00 98.75 62 ASN A C 1
ATOM 466 O O . ASN A 1 62 ? -1.532 12.998 1.183 1.00 98.75 62 ASN A O 1
ATOM 470 N N . PHE A 1 63 ? 0.472 13.817 0.614 1.00 98.69 63 PHE A N 1
ATOM 471 C CA . PHE A 1 63 ? 1.202 12.926 1.520 1.00 98.69 63 PHE A CA 1
ATOM 472 C C . PHE A 1 63 ? 0.887 13.233 2.982 1.00 98.69 63 PHE A C 1
ATOM 474 O O . PHE A 1 63 ? 0.684 12.309 3.765 1.00 98.69 63 PHE A O 1
ATOM 481 N N . TYR A 1 64 ? 0.802 14.516 3.347 1.00 97.94 64 TYR A N 1
ATOM 482 C CA . TYR A 1 64 ? 0.406 14.912 4.695 1.00 97.94 64 TYR A CA 1
ATOM 483 C C . TYR A 1 64 ? -1.007 14.420 5.027 1.00 97.94 64 TYR A C 1
ATOM 485 O O . TYR A 1 64 ? -1.211 13.850 6.093 1.00 97.94 64 TYR A O 1
ATOM 493 N N . ARG A 1 65 ? -1.959 14.533 4.092 1.00 96.56 65 ARG A N 1
ATOM 494 C CA . ARG A 1 65 ? -3.310 13.980 4.250 1.00 96.56 65 ARG A CA 1
ATOM 495 C C . ARG A 1 65 ? -3.296 12.465 4.464 1.00 96.56 65 ARG A C 1
ATOM 497 O O . ARG A 1 65 ? -3.896 11.994 5.426 1.00 96.56 65 ARG A O 1
ATOM 504 N N . LEU A 1 66 ? -2.586 11.710 3.619 1.00 97.62 66 LEU A N 1
ATOM 505 C CA . LEU A 1 66 ? -2.430 10.258 3.786 1.00 97.62 66 LEU A CA 1
ATOM 506 C C . LEU A 1 66 ? -1.826 9.905 5.153 1.00 97.62 66 LEU A C 1
ATOM 508 O O . LEU A 1 66 ? -2.257 8.937 5.773 1.00 97.62 66 LEU A O 1
ATOM 512 N N . GLN A 1 67 ? -0.869 10.705 5.634 1.00 93.25 67 GLN A N 1
ATOM 513 C CA . GLN A 1 67 ? -0.271 10.549 6.959 1.00 93.25 67 GLN A CA 1
ATOM 514 C C . GLN A 1 67 ? -1.297 10.778 8.076 1.00 93.25 67 GLN A C 1
ATOM 516 O O . GLN A 1 67 ? -1.338 10.010 9.027 1.00 93.25 67 GLN A O 1
ATOM 521 N N . THR A 1 68 ? -2.102 11.840 7.996 1.00 89.50 68 THR A N 1
ATOM 522 C CA . THR A 1 68 ? -3.025 12.236 9.073 1.00 89.50 68 THR A CA 1
ATOM 523 C C . THR A 1 68 ? -4.321 11.437 9.103 1.00 89.50 68 THR A C 1
ATOM 525 O O . THR A 1 68 ? -4.925 11.307 10.161 1.00 89.50 68 THR A O 1
ATOM 528 N N . GLU A 1 69 ? -4.773 10.938 7.956 1.00 89.69 69 GLU A N 1
ATOM 529 C CA . GLU A 1 69 ? -6.039 10.206 7.825 1.00 89.69 69 GLU A CA 1
ATOM 530 C C . GLU A 1 69 ? -5.849 8.684 7.769 1.00 89.69 69 GLU A C 1
ATOM 532 O O . GLU A 1 69 ? -6.818 7.945 7.911 1.00 89.69 69 GLU A O 1
ATOM 537 N N . GLY A 1 70 ? -4.622 8.207 7.543 1.00 90.12 70 GLY A N 1
ATOM 538 C CA . GLY A 1 70 ? -4.281 6.788 7.486 1.00 90.12 70 GLY A CA 1
ATOM 539 C C . GLY A 1 70 ? -3.207 6.392 8.497 1.00 90.12 70 GLY A C 1
ATOM 540 O O . GLY A 1 70 ? -2.778 7.191 9.329 1.00 90.12 70 GLY A O 1
ATOM 541 N N . ALA A 1 71 ? -2.750 5.149 8.383 1.00 93.00 71 ALA A N 1
ATOM 542 C CA . ALA A 1 71 ? -1.586 4.640 9.096 1.00 93.00 71 ALA A CA 1
ATOM 543 C C . ALA A 1 71 ? -0.378 4.613 8.153 1.00 93.00 71 ALA A C 1
ATOM 545 O O . ALA A 1 71 ? -0.504 4.286 6.967 1.00 93.00 71 ALA A O 1
ATOM 546 N N . PHE A 1 72 ? 0.806 4.940 8.661 1.00 97.50 72 PHE A N 1
ATOM 547 C CA . PHE A 1 72 ? 2.002 5.047 7.827 1.00 97.50 72 PHE A CA 1
ATOM 548 C C . PHE A 1 72 ? 3.277 4.613 8.550 1.00 97.50 72 PHE A C 1
ATOM 550 O O . PHE A 1 72 ? 3.357 4.617 9.767 1.00 97.50 72 PHE A O 1
ATOM 557 N N . THR A 1 73 ? 4.318 4.285 7.797 1.00 97.94 73 THR A N 1
ATOM 558 C CA . THR A 1 73 ? 5.703 4.314 8.276 1.00 97.94 73 THR A CA 1
ATOM 559 C C . THR A 1 73 ? 6.583 4.873 7.171 1.00 97.94 73 THR A C 1
ATOM 561 O O . THR A 1 73 ? 6.384 4.592 5.989 1.00 97.94 73 THR A O 1
ATOM 564 N N . TYR A 1 74 ? 7.589 5.658 7.538 1.00 98.31 74 TYR A N 1
ATOM 565 C CA . TYR A 1 74 ? 8.631 6.089 6.605 1.00 98.31 74 TYR A CA 1
ATOM 566 C C . TYR A 1 74 ? 9.840 5.149 6.592 1.00 98.31 74 TYR A C 1
ATOM 568 O O . TYR A 1 74 ? 10.760 5.343 5.796 1.00 98.31 74 TYR A O 1
ATOM 576 N N . ASN A 1 75 ? 9.854 4.142 7.473 1.00 96.94 75 ASN A N 1
ATOM 577 C CA . ASN A 1 75 ? 11.007 3.283 7.715 1.00 96.94 75 ASN A CA 1
ATOM 578 C C . ASN A 1 75 ? 10.755 1.812 7.342 1.00 96.94 75 ASN A C 1
ATOM 580 O O . ASN A 1 75 ? 11.219 0.889 8.013 1.00 96.94 75 ASN A O 1
ATOM 584 N N . GLY A 1 76 ? 10.064 1.575 6.226 1.00 98.12 76 GLY A N 1
ATOM 585 C CA . GLY A 1 76 ? 9.940 0.250 5.620 1.00 98.12 76 GLY A CA 1
ATOM 586 C C . GLY A 1 76 ? 11.226 -0.210 4.921 1.00 98.12 76 GLY A C 1
ATOM 587 O O . GLY A 1 76 ? 12.228 0.512 4.840 1.00 98.12 76 GLY A O 1
ATOM 588 N N . ARG A 1 77 ? 11.214 -1.438 4.394 1.00 98.06 77 ARG A N 1
ATOM 589 C CA . ARG A 1 77 ? 12.312 -2.018 3.612 1.00 98.06 77 ARG A CA 1
ATOM 590 C C . ARG A 1 77 ? 11.857 -2.568 2.267 1.00 98.06 77 ARG A C 1
ATOM 592 O O . ARG A 1 77 ? 10.934 -3.363 2.200 1.00 98.06 77 ARG A O 1
ATOM 599 N N . ALA A 1 78 ? 12.591 -2.272 1.205 1.00 97.62 78 ALA A N 1
ATOM 600 C CA . ALA A 1 78 ? 12.530 -3.083 -0.009 1.00 97.62 78 ALA A CA 1
ATOM 601 C C . ALA A 1 78 ? 12.889 -4.562 0.280 1.00 97.62 78 ALA A C 1
ATOM 603 O O . ALA A 1 78 ? 13.220 -4.950 1.417 1.00 97.62 78 ALA A O 1
ATOM 604 N N . ASP A 1 79 ? 12.857 -5.410 -0.749 1.00 96.38 79 ASP A N 1
ATOM 605 C CA . ASP A 1 79 ? 13.304 -6.795 -0.629 1.00 96.38 79 ASP A CA 1
ATOM 606 C C . ASP A 1 79 ? 14.720 -6.878 -0.022 1.00 96.38 79 ASP A C 1
ATOM 608 O O . ASP A 1 79 ? 15.609 -6.057 -0.267 1.00 96.38 79 ASP A O 1
ATOM 612 N N . PHE A 1 80 ? 14.945 -7.882 0.831 1.00 94.62 80 PHE A N 1
ATOM 613 C CA . PHE A 1 80 ? 16.229 -8.021 1.522 1.00 94.62 80 PHE A CA 1
ATOM 614 C C . PHE A 1 80 ? 17.407 -8.262 0.559 1.00 94.62 80 PHE A C 1
ATOM 616 O O . PHE A 1 80 ? 18.540 -7.893 0.861 1.00 94.62 80 PHE A O 1
ATOM 623 N N . ALA A 1 81 ? 17.193 -8.924 -0.568 1.00 93.12 81 ALA A N 1
ATOM 624 C CA . ALA A 1 81 ? 18.251 -9.362 -1.468 1.00 93.12 81 ALA A CA 1
ATOM 625 C C . ALA A 1 81 ? 18.316 -8.550 -2.767 1.00 93.12 81 ALA A C 1
ATOM 627 O O . ALA A 1 81 ? 19.186 -8.820 -3.596 1.00 93.12 81 ALA A O 1
ATOM 628 N N . ASN A 1 82 ? 17.413 -7.591 -2.975 1.00 96.06 82 ASN A N 1
ATOM 629 C CA . ASN A 1 82 ? 17.328 -6.867 -4.231 1.00 96.06 82 ASN A CA 1
ATOM 630 C C . ASN A 1 82 ? 16.649 -5.504 -4.057 1.00 96.06 82 ASN A C 1
ATOM 632 O O . ASN A 1 82 ? 15.682 -5.374 -3.320 1.00 96.06 82 ASN A O 1
ATOM 636 N N . THR A 1 83 ? 17.120 -4.501 -4.782 1.00 97.50 83 THR A N 1
ATOM 637 C CA . THR A 1 83 ? 16.592 -3.125 -4.780 1.00 97.50 83 THR A CA 1
ATOM 638 C C . THR A 1 83 ? 16.406 -2.615 -6.210 1.00 97.50 83 THR A C 1
ATOM 640 O O . THR A 1 83 ? 16.431 -1.421 -6.460 1.00 97.50 83 THR A O 1
ATOM 643 N N . GLU A 1 84 ? 16.283 -3.522 -7.177 1.00 97.81 84 GLU A N 1
ATOM 644 C CA . GLU A 1 84 ? 15.998 -3.215 -8.576 1.00 97.81 84 GLU A CA 1
ATOM 645 C C . GLU A 1 84 ? 14.486 -3.212 -8.823 1.00 97.81 84 GLU A C 1
ATOM 647 O O . GLU A 1 84 ? 13.748 -3.972 -8.185 1.00 97.81 84 GLU A O 1
ATOM 652 N N . THR A 1 85 ? 14.056 -2.414 -9.804 1.00 97.62 85 THR A N 1
ATOM 653 C CA . THR A 1 85 ? 12.644 -2.168 -10.120 1.00 97.62 85 THR A CA 1
ATOM 654 C C . THR A 1 85 ? 11.832 -3.444 -10.347 1.00 97.62 85 THR A C 1
ATOM 656 O O . THR A 1 85 ? 10.910 -3.726 -9.588 1.00 97.62 85 THR A O 1
ATOM 659 N N . ILE A 1 86 ? 12.145 -4.239 -11.380 1.00 98.56 86 ILE A N 1
ATOM 660 C CA . ILE A 1 86 ? 11.291 -5.377 -11.776 1.00 98.56 86 ILE A CA 1
ATOM 661 C C . ILE A 1 86 ? 11.202 -6.451 -10.690 1.00 98.56 86 ILE A C 1
ATOM 663 O O . ILE A 1 86 ? 10.085 -6.856 -10.372 1.00 98.56 86 ILE A O 1
ATOM 667 N N . PRO A 1 87 ? 12.314 -6.912 -10.083 1.00 98.62 87 PRO A N 1
ATOM 668 C CA . PRO A 1 87 ? 12.224 -7.894 -9.012 1.00 98.62 87 PRO A CA 1
ATOM 669 C C . PRO A 1 87 ? 11.343 -7.421 -7.850 1.00 98.62 87 PRO A C 1
ATOM 671 O O . PRO A 1 87 ? 10.468 -8.162 -7.419 1.00 98.62 87 PRO A O 1
ATOM 674 N N . ASN A 1 88 ? 11.505 -6.178 -7.390 1.00 98.62 88 ASN A N 1
ATOM 675 C CA . ASN A 1 88 ? 10.714 -5.659 -6.273 1.00 98.62 88 ASN A CA 1
ATOM 676 C C . ASN A 1 88 ? 9.238 -5.453 -6.631 1.00 98.62 88 ASN A C 1
ATOM 678 O O . ASN A 1 88 ? 8.372 -5.767 -5.819 1.00 98.62 88 ASN A O 1
ATOM 682 N N . HIS A 1 89 ? 8.928 -5.014 -7.851 1.00 98.81 89 HIS A N 1
ATOM 683 C CA . HIS A 1 89 ? 7.544 -4.911 -8.317 1.00 98.81 89 HIS A CA 1
ATOM 684 C C . HIS A 1 89 ? 6.840 -6.273 -8.380 1.00 98.81 89 HIS A C 1
ATOM 686 O O . HIS A 1 89 ? 5.658 -6.371 -8.058 1.00 98.81 89 HIS A O 1
ATOM 692 N N . ILE A 1 90 ? 7.562 -7.346 -8.720 1.00 98.88 90 ILE A N 1
ATOM 693 C CA . ILE A 1 90 ? 7.007 -8.704 -8.649 1.00 98.88 90 ILE A CA 1
ATOM 694 C C . ILE A 1 90 ? 6.729 -9.087 -7.187 1.00 98.88 90 ILE A C 1
ATOM 696 O O . ILE A 1 90 ? 5.671 -9.655 -6.903 1.00 98.88 90 ILE A O 1
ATOM 700 N N . SER A 1 91 ? 7.601 -8.734 -6.236 1.00 98.75 91 SER A N 1
ATOM 701 C CA . SER A 1 91 ? 7.304 -8.900 -4.804 1.00 98.75 91 SER A CA 1
ATOM 702 C C . SER A 1 91 ? 6.034 -8.150 -4.388 1.00 98.75 91 SER A C 1
ATOM 704 O O . SER A 1 91 ? 5.238 -8.698 -3.632 1.00 98.75 91 SER A O 1
ATOM 706 N N . MET A 1 92 ? 5.806 -6.937 -4.904 1.00 98.88 92 MET A N 1
ATOM 707 C CA . MET A 1 92 ? 4.641 -6.100 -4.572 1.00 98.88 92 MET A CA 1
ATOM 708 C C . MET A 1 92 ? 3.296 -6.678 -5.015 1.00 98.88 92 MET A C 1
ATOM 710 O O . MET A 1 92 ? 2.292 -6.348 -4.392 1.00 98.88 92 MET A O 1
ATOM 714 N N . ILE A 1 93 ? 3.259 -7.528 -6.045 1.00 98.81 93 ILE A N 1
ATOM 715 C CA . ILE A 1 93 ? 2.021 -8.201 -6.480 1.00 98.81 93 ILE A CA 1
ATOM 716 C C . ILE A 1 93 ? 1.933 -9.656 -6.011 1.00 98.81 93 ILE A C 1
ATOM 718 O O . ILE A 1 93 ? 0.856 -10.229 -6.018 1.00 98.81 93 ILE A O 1
ATOM 722 N N . THR A 1 94 ? 3.039 -10.281 -5.599 1.00 98.81 94 THR A N 1
ATOM 723 C CA . THR A 1 94 ? 3.040 -11.698 -5.181 1.00 98.81 94 THR A CA 1
ATOM 724 C C . THR A 1 94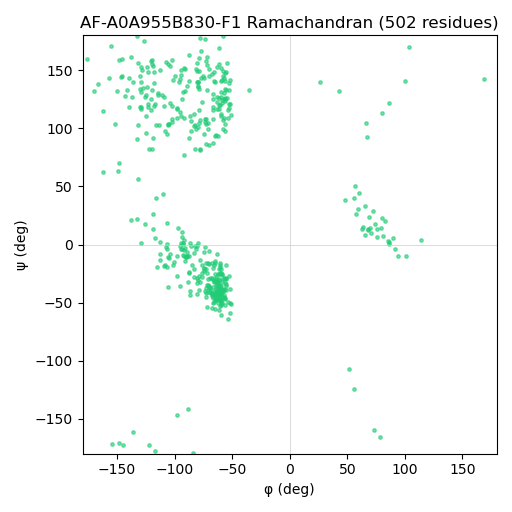 ? 3.172 -11.900 -3.671 1.00 98.81 94 THR A C 1
ATOM 726 O O . THR A 1 94 ? 2.904 -12.989 -3.167 1.00 98.81 94 THR A O 1
ATOM 729 N N . GLY A 1 95 ? 3.657 -10.897 -2.932 1.00 98.31 95 GLY A N 1
ATOM 730 C CA . GLY A 1 95 ? 4.055 -11.028 -1.525 1.00 98.31 95 GLY A CA 1
ATOM 731 C C . GLY A 1 95 ? 5.225 -11.994 -1.294 1.00 98.31 95 GLY A C 1
ATOM 732 O O . GLY A 1 95 ? 5.480 -12.441 -0.169 1.00 98.31 95 GLY A O 1
ATOM 733 N N . ARG A 1 96 ? 5.946 -12.361 -2.358 1.00 98.00 96 ARG A N 1
ATOM 734 C CA . ARG A 1 96 ? 7.058 -13.315 -2.322 1.00 98.00 96 ARG A CA 1
ATOM 735 C C . ARG A 1 96 ? 8.393 -12.580 -2.302 1.00 98.00 96 ARG A C 1
ATOM 737 O O . ARG A 1 96 ? 8.518 -11.559 -2.965 1.00 98.00 96 ARG A O 1
ATOM 744 N N . PRO A 1 97 ? 9.417 -13.097 -1.606 1.00 97.12 97 PRO A N 1
ATOM 745 C CA . PRO A 1 97 ? 10.774 -12.578 -1.739 1.00 97.12 97 PRO A CA 1
ATOM 746 C C . PRO A 1 97 ? 11.319 -12.720 -3.165 1.00 97.12 97 PRO A C 1
ATOM 748 O O . PRO A 1 97 ? 10.961 -13.657 -3.887 1.00 97.12 97 PRO A O 1
ATOM 751 N N . VAL A 1 98 ? 12.276 -11.872 -3.532 1.00 97.06 98 VAL A N 1
ATOM 752 C CA . VAL A 1 98 ? 12.942 -11.922 -4.841 1.00 97.06 98 VAL A CA 1
ATOM 753 C C . VAL A 1 98 ? 13.743 -13.193 -5.019 1.00 97.06 98 VAL A C 1
ATOM 755 O O . VAL A 1 98 ? 13.659 -13.869 -6.045 1.00 97.06 98 VAL A O 1
ATOM 758 N N . SER A 1 99 ? 14.537 -13.536 -4.014 1.00 92.81 99 SER A N 1
ATOM 759 C CA . SER A 1 99 ? 15.444 -14.672 -4.082 1.00 92.81 99 SER A CA 1
ATOM 760 C C . SER A 1 99 ? 15.427 -15.466 -2.791 1.00 92.81 99 SER A C 1
ATOM 762 O O . SER A 1 99 ? 14.984 -15.003 -1.739 1.00 92.81 99 SER A O 1
ATOM 764 N N . HIS A 1 100 ? 15.895 -16.705 -2.886 1.00 85.69 100 HIS A N 1
ATOM 765 C CA . HIS A 1 100 ? 15.994 -17.576 -1.733 1.00 85.69 100 HIS A CA 1
ATOM 766 C C . HIS A 1 100 ? 16.982 -16.998 -0.710 1.00 85.69 100 HIS A C 1
ATOM 768 O O . HIS A 1 100 ? 18.147 -16.745 -1.023 1.00 85.69 100 HIS A O 1
ATOM 774 N N . ALA A 1 101 ? 16.531 -16.861 0.533 1.00 77.19 101 ALA A N 1
ATOM 775 C CA . ALA A 1 101 ? 17.379 -16.588 1.683 1.00 77.19 101 ALA A CA 1
ATOM 776 C C . ALA A 1 101 ? 17.559 -17.869 2.511 1.00 77.19 101 ALA A C 1
ATOM 778 O O . ALA A 1 101 ? 16.713 -18.758 2.506 1.00 77.19 101 ALA A O 1
ATOM 779 N N . GLU A 1 102 ? 18.669 -17.985 3.239 1.00 76.12 102 GLU A N 1
ATOM 780 C CA . GLU A 1 102 ? 18.824 -19.058 4.227 1.00 76.12 102 GLU A CA 1
ATOM 781 C C . GLU A 1 102 ? 17.618 -19.053 5.178 1.00 76.12 102 GLU A C 1
ATOM 783 O O . GLU A 1 102 ? 17.245 -17.986 5.643 1.00 76.12 102 GLU A O 1
ATOM 788 N N . GLY A 1 103 ? 17.008 -20.213 5.443 1.00 78.19 103 GLY A N 1
ATOM 789 C CA . GLY A 1 103 ? 15.930 -20.366 6.428 1.00 78.19 103 GLY A CA 1
ATOM 790 C C . GLY A 1 103 ? 14.498 -20.091 5.948 1.00 78.19 103 GLY A C 1
ATOM 791 O O . GLY A 1 103 ? 13.588 -20.233 6.760 1.00 78.19 103 GLY A O 1
ATOM 792 N N . ILE A 1 104 ? 14.272 -19.774 4.666 1.00 85.75 104 ILE A N 1
ATOM 793 C CA . ILE A 1 104 ? 12.922 -19.759 4.067 1.00 85.75 104 ILE A CA 1
ATOM 794 C C . ILE A 1 104 ? 12.707 -20.969 3.136 1.00 85.75 104 ILE A C 1
ATOM 796 O O . ILE A 1 104 ? 13.684 -21.524 2.634 1.00 85.75 104 ILE A O 1
ATOM 800 N N . PRO A 1 105 ? 11.459 -21.423 2.899 1.00 90.50 105 PRO A N 1
ATOM 801 C CA . PRO A 1 105 ? 11.185 -22.521 1.968 1.00 90.50 105 PRO A CA 1
ATOM 802 C C . PRO A 1 105 ? 11.697 -22.240 0.546 1.00 90.50 105 PRO A C 1
ATOM 804 O O . PRO A 1 105 ? 11.588 -21.118 0.057 1.00 90.50 105 PRO A O 1
ATOM 807 N N . LEU A 1 106 ? 12.172 -23.274 -0.162 1.00 91.50 106 LEU A N 1
ATOM 808 C CA . LEU A 1 106 ? 12.606 -23.159 -1.568 1.00 91.50 106 LEU A CA 1
ATOM 809 C C . LEU A 1 106 ? 11.499 -22.634 -2.492 1.00 91.50 106 LEU A C 1
ATOM 811 O O . LEU A 1 106 ? 11.779 -21.942 -3.462 1.00 91.50 106 LEU A O 1
ATOM 815 N N . THR A 1 107 ? 10.240 -22.908 -2.156 1.00 94.25 107 THR A N 1
ATOM 816 C CA . THR A 1 107 ? 9.052 -22.486 -2.909 1.00 94.25 107 THR A CA 1
ATOM 817 C C . THR A 1 107 ? 8.551 -21.087 -2.545 1.00 94.25 107 THR A C 1
ATOM 819 O O . THR A 1 107 ? 7.551 -20.636 -3.098 1.00 94.25 107 THR A O 1
ATOM 822 N N . ALA A 1 108 ? 9.187 -20.406 -1.590 1.00 93.69 108 ALA A N 1
ATOM 823 C CA . ALA A 1 108 ? 8.768 -19.077 -1.167 1.00 93.69 108 ALA A CA 1
ATOM 824 C C . ALA A 1 108 ? 9.059 -17.973 -2.199 1.00 93.69 108 ALA A C 1
ATOM 826 O O . ALA A 1 108 ? 8.129 -17.248 -2.550 1.00 93.69 108 ALA A O 1
ATOM 827 N N . PRO A 1 109 ? 10.300 -17.801 -2.698 1.00 97.12 109 PRO A N 1
ATOM 828 C CA . PRO A 1 109 ? 10.612 -16.670 -3.558 1.00 97.12 109 PRO A CA 1
ATOM 829 C C . PRO A 1 109 ? 9.949 -16.790 -4.932 1.00 97.12 109 PRO A C 1
ATOM 831 O O . PRO A 1 109 ? 9.777 -17.896 -5.451 1.00 97.12 109 PRO A O 1
ATOM 834 N N . HIS A 1 110 ? 9.652 -15.650 -5.560 1.00 98.19 110 HIS A N 1
ATOM 835 C CA . HIS A 1 110 ? 9.228 -15.628 -6.963 1.00 98.19 110 HIS A CA 1
ATOM 836 C C . HIS A 1 110 ? 10.408 -15.879 -7.914 1.00 98.19 110 HIS A C 1
ATOM 838 O O . HIS A 1 110 ? 10.199 -16.352 -9.027 1.00 98.19 110 HIS A O 1
ATOM 844 N N . GLY A 1 111 ? 11.648 -15.625 -7.477 1.00 97.56 111 GLY A N 1
ATOM 845 C CA . GLY A 1 111 ? 12.883 -16.059 -8.140 1.00 97.56 111 GLY A CA 1
ATOM 846 C C . GLY A 1 111 ? 13.285 -15.272 -9.387 1.00 97.56 111 GLY A C 1
ATOM 847 O O . GLY A 1 111 ? 14.234 -15.664 -10.058 1.00 97.56 111 GLY A O 1
ATOM 848 N N . TYR A 1 112 ? 12.588 -14.183 -9.715 1.00 98.19 112 TYR A N 1
ATOM 849 C CA . TYR A 1 112 ? 12.866 -13.380 -10.907 1.00 98.19 112 TYR A CA 1
ATOM 850 C C . TYR A 1 112 ? 13.778 -12.199 -10.555 1.00 98.19 112 TYR A C 1
ATOM 852 O O . TYR A 1 112 ? 13.375 -11.308 -9.815 1.00 98.19 112 TYR A O 1
ATOM 860 N N . THR A 1 113 ? 15.008 -12.178 -11.074 1.00 97.06 113 THR A N 1
ATOM 861 C CA . THR A 1 113 ? 16.053 -11.224 -10.640 1.00 97.06 113 THR A CA 1
ATOM 862 C C . THR A 1 113 ? 16.532 -10.262 -11.732 1.00 97.06 113 THR A C 1
ATOM 864 O O . THR A 1 113 ? 17.512 -9.548 -11.529 1.00 97.06 113 THR A O 1
ATOM 867 N N . ILE A 1 114 ? 15.916 -10.273 -12.916 1.00 97.50 114 ILE A N 1
ATOM 868 C CA . ILE A 1 114 ? 16.360 -9.484 -14.076 1.00 97.50 114 ILE A CA 1
ATOM 869 C C . ILE A 1 114 ? 15.606 -8.149 -14.100 1.00 97.50 114 ILE A C 1
ATOM 871 O O . ILE A 1 114 ? 14.380 -8.152 -14.123 1.00 97.50 114 ILE A O 1
ATOM 875 N N . ASN A 1 115 ? 16.317 -7.015 -14.132 1.00 96.94 115 ASN A N 1
ATOM 876 C CA . ASN A 1 115 ? 15.672 -5.691 -14.152 1.00 96.94 115 ASN A CA 1
ATOM 877 C C . ASN A 1 115 ? 15.235 -5.227 -15.556 1.00 96.94 115 ASN A C 1
ATOM 879 O O . ASN A 1 115 ? 14.341 -4.398 -15.669 1.00 96.94 115 ASN A O 1
ATOM 883 N N . ASP A 1 116 ? 15.817 -5.786 -16.617 1.00 97.19 116 ASP A N 1
ATOM 884 C CA . ASP A 1 116 ? 15.450 -5.511 -18.013 1.00 97.19 116 ASP A CA 1
ATOM 885 C C . ASP A 1 116 ? 14.982 -6.815 -18.684 1.00 97.19 116 ASP A C 1
ATOM 887 O O . ASP A 1 116 ? 15.784 -7.526 -19.301 1.00 97.19 116 ASP A O 1
ATOM 891 N N . PRO A 1 117 ? 13.713 -7.211 -18.481 1.00 96.94 117 PRO A N 1
ATOM 892 C CA . PRO A 1 117 ? 13.185 -8.479 -18.957 1.00 96.94 117 PRO A CA 1
ATOM 893 C C . PRO A 1 117 ? 13.125 -8.515 -20.493 1.00 96.94 117 PRO A C 1
ATOM 895 O O . PRO A 1 117 ? 12.534 -7.622 -21.102 1.00 96.94 117 PRO A O 1
ATOM 898 N N . PRO A 1 118 ? 13.661 -9.562 -21.144 1.00 97.12 118 PRO A N 1
ATOM 899 C CA . PRO A 1 118 ? 13.325 -9.867 -22.529 1.00 97.12 118 PRO A CA 1
ATOM 900 C C . PRO A 1 118 ? 11.811 -10.017 -22.724 1.00 97.12 118 PRO A C 1
ATOM 902 O O . PRO A 1 118 ? 11.116 -10.528 -21.848 1.00 97.12 118 PRO A O 1
ATOM 905 N N . GLU A 1 119 ? 11.308 -9.661 -23.907 1.00 94.94 119 GLU A N 1
ATOM 906 C CA . GLU A 1 119 ? 9.876 -9.764 -24.259 1.00 94.94 119 GLU A CA 1
ATOM 907 C C . GLU A 1 119 ? 9.322 -11.196 -24.200 1.00 94.94 119 GLU A C 1
ATOM 909 O O . GLU A 1 119 ? 8.117 -11.389 -24.155 1.00 94.94 119 GLU A O 1
ATOM 914 N N . THR A 1 120 ? 10.194 -12.204 -24.198 1.00 95.75 120 THR A N 1
ATOM 915 C CA . THR A 1 120 ? 9.815 -13.621 -24.093 1.00 95.75 120 THR A CA 1
ATOM 916 C C . THR A 1 120 ? 9.731 -14.118 -22.659 1.00 95.75 120 THR A C 1
ATOM 918 O O . THR A 1 120 ? 9.305 -15.244 -22.445 1.00 95.75 120 THR A O 1
ATOM 921 N N . HIS A 1 121 ? 10.181 -13.332 -21.679 1.00 98.06 121 HIS A N 1
ATOM 922 C CA . HIS A 1 121 ? 10.211 -13.801 -20.304 1.00 98.06 121 HIS A CA 1
ATOM 923 C C . HIS A 1 121 ? 8.845 -13.693 -19.640 1.00 98.06 121 HIS A C 1
ATOM 925 O O . HIS A 1 121 ? 8.200 -12.653 -19.747 1.00 98.06 121 HIS A O 1
ATOM 931 N N . THR A 1 122 ? 8.474 -14.686 -18.845 1.00 98.50 122 THR A N 1
ATOM 932 C CA . THR A 1 122 ? 7.371 -14.583 -17.881 1.00 98.50 122 THR A CA 1
ATOM 933 C C . THR A 1 122 ? 7.895 -14.835 -16.473 1.00 98.50 122 THR A C 1
ATOM 935 O O . THR A 1 122 ? 8.943 -15.456 -16.269 1.00 98.50 122 THR A O 1
ATOM 938 N N . ILE A 1 123 ? 7.175 -14.352 -15.461 1.00 98.50 123 ILE A N 1
ATOM 939 C CA . ILE A 1 123 ? 7.505 -14.623 -14.054 1.00 98.50 123 ILE A CA 1
ATOM 940 C C . ILE A 1 123 ? 7.441 -16.137 -13.783 1.00 98.50 123 ILE A C 1
ATOM 942 O O . ILE A 1 123 ? 8.233 -16.681 -13.005 1.00 98.50 123 ILE A O 1
ATOM 946 N N . HIS A 1 124 ? 6.515 -16.831 -14.444 1.00 98.38 124 HIS A N 1
ATOM 947 C CA . HIS A 1 124 ? 6.293 -18.266 -14.301 1.00 98.38 124 HIS A CA 1
ATOM 948 C C . HIS A 1 124 ? 7.469 -19.074 -14.847 1.00 98.38 124 HIS A C 1
ATOM 950 O O . HIS A 1 124 ? 8.095 -19.812 -14.085 1.00 98.38 124 HIS A O 1
ATOM 956 N N . GLU A 1 125 ? 7.866 -18.858 -16.099 1.00 97.94 125 GLU A N 1
ATOM 957 C CA . GLU A 1 125 ? 8.909 -19.663 -16.743 1.00 97.94 125 GLU A CA 1
ATOM 958 C C . GLU A 1 125 ? 10.333 -19.261 -16.341 1.00 97.94 125 GLU A C 1
ATOM 960 O O . GLU A 1 125 ? 11.236 -20.100 -16.304 1.00 97.94 125 GLU A O 1
ATOM 965 N N . ASN A 1 126 ? 10.557 -17.980 -16.034 1.00 98.25 126 ASN A N 1
ATOM 966 C CA . ASN A 1 126 ? 11.899 -17.431 -15.815 1.00 98.25 126 ASN A CA 1
ATOM 967 C C . ASN A 1 126 ? 12.163 -17.005 -14.366 1.00 98.25 126 ASN A C 1
ATOM 969 O O . ASN A 1 126 ? 13.234 -16.472 -14.071 1.00 98.25 126 ASN A O 1
ATOM 973 N N . GLY A 1 127 ? 11.195 -17.212 -13.472 1.00 97.81 127 GLY A N 1
ATOM 974 C CA . GLY A 1 127 ? 11.363 -17.064 -12.031 1.00 97.81 127 GLY A CA 1
ATOM 975 C C . GLY A 1 127 ? 11.840 -18.355 -11.360 1.00 97.81 127 GLY A C 1
ATOM 976 O O . GLY A 1 127 ? 12.654 -19.111 -11.886 1.00 97.81 127 GLY A O 1
ATOM 977 N N . ASN A 1 128 ? 11.317 -18.619 -10.166 1.00 97.38 128 ASN A N 1
ATOM 978 C CA . ASN A 1 128 ? 11.667 -19.777 -9.352 1.00 97.38 128 ASN A CA 1
ATOM 979 C C . ASN A 1 128 ? 11.210 -21.094 -10.016 1.00 97.38 128 ASN A C 1
ATOM 981 O O . ASN A 1 128 ? 10.003 -21.275 -10.172 1.00 97.38 128 ASN A O 1
ATOM 985 N N . PRO A 1 129 ? 12.112 -22.026 -10.373 1.00 96.38 129 PRO A N 1
ATOM 986 C CA . PRO A 1 129 ? 11.740 -23.278 -11.034 1.00 96.38 129 PRO A CA 1
ATOM 987 C C . PRO A 1 129 ? 11.005 -24.271 -10.119 1.00 96.38 129 PRO A C 1
ATOM 989 O O . PRO A 1 129 ? 10.381 -25.200 -10.622 1.00 96.38 129 PRO A O 1
ATOM 992 N N . ASP A 1 130 ? 11.055 -24.085 -8.794 1.00 95.81 130 ASP A N 1
ATOM 993 C CA . ASP A 1 130 ? 10.338 -24.930 -7.826 1.00 95.81 130 ASP A CA 1
ATOM 994 C C . ASP A 1 130 ? 8.860 -24.521 -7.658 1.00 95.81 130 ASP A C 1
ATOM 996 O O . ASP A 1 130 ? 8.120 -25.130 -6.883 1.00 95.81 130 ASP A O 1
ATOM 1000 N N . VAL A 1 131 ? 8.426 -23.474 -8.365 1.00 96.50 131 VAL A N 1
ATOM 1001 C CA . VAL A 1 131 ? 7.066 -22.930 -8.327 1.00 96.50 131 VAL A CA 1
ATOM 1002 C C . VAL A 1 131 ? 6.595 -22.747 -9.764 1.00 96.50 131 VAL A C 1
ATOM 1004 O O . VAL A 1 131 ? 7.008 -21.802 -10.424 1.00 96.50 131 VAL A O 1
ATOM 1007 N N . GLU A 1 132 ? 5.750 -23.644 -10.263 1.00 96.06 132 GLU A N 1
ATOM 1008 C CA . GLU A 1 132 ? 5.281 -23.610 -11.658 1.00 96.06 132 GLU A CA 1
ATOM 1009 C C . GLU A 1 132 ? 4.551 -22.296 -11.976 1.00 96.06 132 GLU A C 1
ATOM 1011 O O . GLU A 1 132 ? 4.961 -21.559 -12.868 1.00 96.06 132 GLU A O 1
ATOM 1016 N N . TYR A 1 133 ? 3.564 -21.944 -11.152 1.00 97.69 133 TYR A N 1
ATOM 1017 C CA . TYR A 1 133 ? 2.787 -20.714 -11.270 1.00 97.69 133 TYR A CA 1
ATOM 1018 C C . TYR A 1 133 ? 2.941 -19.856 -10.013 1.00 97.69 133 TYR A C 1
ATOM 1020 O O . TYR A 1 133 ? 2.855 -20.358 -8.890 1.00 97.69 133 TYR A O 1
ATOM 1028 N N . LYS A 1 134 ? 3.201 -18.559 -10.188 1.00 98.12 134 LYS A N 1
ATOM 1029 C CA . LYS A 1 134 ? 3.387 -17.611 -9.080 1.00 98.12 134 LYS A CA 1
ATOM 1030 C C . LYS A 1 134 ? 2.145 -16.739 -9.025 1.00 98.12 134 LYS A C 1
ATOM 1032 O O . LYS A 1 134 ? 2.098 -15.766 -9.754 1.00 98.12 134 LYS A O 1
ATOM 1037 N N . SER A 1 135 ? 1.174 -17.089 -8.190 1.00 97.94 135 SER A N 1
ATOM 1038 C CA . SER A 1 135 ? -0.030 -16.272 -8.032 1.00 97.94 135 SER A CA 1
ATOM 1039 C C . SER A 1 135 ? 0.307 -14.845 -7.597 1.00 97.94 135 SER A C 1
ATOM 1041 O O . SER A 1 135 ? 1.283 -14.616 -6.870 1.00 97.94 135 SER A O 1
ATOM 1043 N N . SER A 1 136 ? -0.534 -13.917 -8.025 1.00 98.62 136 SER A N 1
ATOM 1044 C CA . SER A 1 136 ? -0.478 -12.489 -7.760 1.00 98.62 136 SER A CA 1
ATOM 1045 C C . SER A 1 136 ? -1.790 -11.969 -7.176 1.00 98.62 136 SER A C 1
ATOM 1047 O O . SER A 1 136 ? -2.784 -12.685 -7.079 1.00 98.62 136 SER A O 1
ATOM 1049 N N . THR A 1 137 ? -1.795 -10.695 -6.804 1.00 98.75 137 THR A N 1
ATOM 1050 C CA . THR A 1 137 ? -2.999 -9.929 -6.483 1.00 98.75 137 THR A CA 1
ATOM 1051 C C . THR A 1 137 ? -4.021 -9.932 -7.619 1.00 98.75 137 THR A C 1
ATOM 1053 O O . THR A 1 137 ? -5.216 -9.969 -7.338 1.00 98.75 137 THR A O 1
ATOM 1056 N N . PHE A 1 138 ? -3.574 -9.949 -8.882 1.00 98.38 138 PHE A N 1
ATOM 1057 C CA . PHE A 1 138 ? -4.466 -10.037 -10.039 1.00 98.38 138 PHE A CA 1
ATOM 1058 C C . PHE A 1 138 ? -5.223 -11.364 -10.055 1.00 98.38 138 PHE A C 1
ATOM 1060 O O . PHE A 1 138 ? -6.437 -11.350 -10.207 1.00 98.38 138 PHE A O 1
ATOM 1067 N N . ASP A 1 139 ? -4.540 -12.485 -9.794 1.00 97.69 139 ASP A N 1
ATOM 1068 C CA . ASP A 1 139 ? -5.195 -13.794 -9.679 1.00 97.69 139 ASP A CA 1
ATOM 1069 C C . ASP A 1 139 ? -6.246 -13.797 -8.570 1.00 97.69 139 ASP A C 1
ATOM 1071 O O . ASP A 1 139 ? -7.382 -14.190 -8.787 1.00 97.69 139 ASP A O 1
ATOM 1075 N N . VAL A 1 140 ? -5.884 -13.334 -7.370 1.00 97.44 140 VAL A N 1
ATOM 1076 C CA . VAL A 1 140 ? -6.793 -13.394 -6.218 1.00 97.44 140 VAL A CA 1
ATOM 1077 C C . VAL A 1 140 ? -8.040 -12.538 -6.437 1.00 97.44 140 VAL A C 1
ATOM 1079 O O . VAL A 1 140 ? -9.142 -12.995 -6.136 1.00 97.44 140 VAL A O 1
ATOM 1082 N N . ALA A 1 141 ? -7.891 -11.318 -6.955 1.00 97.06 141 ALA A N 1
ATOM 1083 C CA . ALA A 1 141 ? -9.031 -10.457 -7.251 1.00 97.06 141 ALA A CA 1
ATOM 1084 C C . ALA A 1 141 ? -9.895 -11.041 -8.383 1.00 97.06 141 ALA A C 1
ATOM 1086 O O . ALA A 1 141 ? -11.105 -11.203 -8.210 1.00 97.06 141 ALA A O 1
ATOM 1087 N N . HIS A 1 142 ? -9.274 -11.417 -9.502 1.00 95.81 142 HIS A N 1
ATOM 1088 C CA . HIS A 1 142 ? -9.978 -11.901 -10.688 1.00 95.81 142 HIS A CA 1
ATOM 1089 C C . HIS A 1 142 ? -10.713 -13.229 -10.443 1.00 95.81 142 HIS A C 1
ATOM 1091 O O . HIS A 1 142 ? -11.888 -13.351 -10.782 1.00 95.81 142 HIS A O 1
ATOM 1097 N N . ASP A 1 143 ? -10.088 -14.184 -9.746 1.00 95.06 143 ASP A N 1
ATOM 1098 C CA . ASP A 1 143 ? -10.705 -15.467 -9.372 1.00 95.06 143 ASP A CA 1
ATOM 1099 C C . ASP A 1 143 ? -11.896 -15.294 -8.403 1.00 95.06 143 ASP A C 1
ATOM 1101 O O . ASP A 1 143 ? -12.699 -16.205 -8.208 1.00 95.06 143 ASP A O 1
ATOM 1105 N N . ASN A 1 144 ? -12.036 -14.124 -7.771 1.00 94.38 144 ASN A N 1
ATOM 1106 C CA . ASN A 1 144 ? -13.209 -13.764 -6.969 1.00 94.38 144 ASN A CA 1
ATOM 1107 C C . ASN A 1 144 ? -14.234 -12.922 -7.753 1.00 94.38 144 ASN A C 1
ATOM 1109 O O . ASN A 1 144 ? -15.153 -12.355 -7.162 1.00 94.38 144 ASN A O 1
ATOM 1113 N N . GLY A 1 145 ? -14.114 -12.868 -9.083 1.00 93.50 145 GLY A N 1
ATOM 1114 C CA . GLY A 1 145 ? -15.028 -12.156 -9.978 1.00 93.50 145 GLY A CA 1
ATOM 1115 C C . GLY A 1 145 ? -14.880 -10.636 -9.937 1.00 93.50 145 GLY A C 1
ATOM 1116 O O . GLY A 1 145 ? -15.806 -9.923 -10.331 1.00 93.50 145 GLY A O 1
ATOM 1117 N N . LEU A 1 146 ? -13.755 -10.135 -9.423 1.00 95.94 146 LEU A N 1
ATOM 1118 C CA . LEU A 1 146 ? -13.473 -8.709 -9.341 1.00 95.94 146 LEU A CA 1
ATOM 1119 C C . LEU A 1 146 ? -12.664 -8.241 -10.546 1.00 95.94 146 LEU A C 1
ATOM 1121 O O . LEU A 1 146 ? -11.787 -8.946 -11.038 1.00 95.94 146 LEU A O 1
ATOM 1125 N N . LYS A 1 147 ? -12.919 -7.004 -10.974 1.00 97.00 147 LYS A N 1
ATOM 1126 C CA . LYS A 1 147 ? -12.214 -6.397 -12.103 1.00 97.00 147 LYS A CA 1
ATOM 1127 C C . LYS A 1 147 ? -10.840 -5.885 -11.675 1.00 97.00 147 LYS A C 1
ATOM 1129 O O . LYS A 1 147 ? -10.725 -5.244 -10.624 1.00 97.00 147 LYS A O 1
ATOM 1134 N N . THR A 1 148 ? -9.825 -6.071 -12.508 1.00 98.25 148 THR A N 1
ATOM 1135 C CA . THR A 1 148 ? -8.448 -5.650 -12.224 1.00 98.25 148 THR A CA 1
ATOM 1136 C C . THR A 1 148 ? -7.905 -4.647 -13.249 1.00 98.25 148 THR A C 1
ATOM 1138 O O . THR A 1 148 ? -8.367 -4.560 -14.388 1.00 98.25 148 THR A O 1
ATOM 1141 N N . ALA A 1 149 ? -6.921 -3.841 -12.846 1.00 98.50 149 ALA A N 1
ATOM 1142 C CA . ALA A 1 149 ? -6.256 -2.905 -13.744 1.00 98.50 149 ALA A CA 1
ATOM 1143 C C . ALA A 1 149 ? -4.769 -2.705 -13.422 1.00 98.50 149 ALA A C 1
ATOM 1145 O O . ALA A 1 149 ? -4.369 -2.635 -12.258 1.00 98.50 149 ALA A O 1
ATOM 1146 N N . LEU A 1 150 ? -3.961 -2.528 -14.469 1.00 98.69 150 LEU A N 1
ATOM 1147 C CA . LEU A 1 150 ? -2.543 -2.189 -14.409 1.00 98.69 150 LEU A CA 1
ATOM 1148 C C . LEU A 1 150 ? -2.261 -0.897 -15.184 1.00 98.69 150 LEU A C 1
ATOM 1150 O O . LEU A 1 150 ? -2.428 -0.816 -16.400 1.00 98.69 150 LEU A O 1
ATOM 1154 N N . PHE A 1 151 ? -1.727 0.095 -14.482 1.00 98.56 151 PHE A N 1
ATOM 1155 C CA . PHE A 1 151 ? -1.235 1.340 -15.058 1.00 98.56 151 PHE A CA 1
ATOM 1156 C C . PHE A 1 151 ? 0.244 1.488 -14.734 1.00 98.56 151 PHE A C 1
ATOM 1158 O O . PHE A 1 151 ? 0.608 1.630 -13.568 1.00 98.56 151 PHE A O 1
ATOM 1165 N N . ALA A 1 152 ? 1.111 1.475 -15.745 1.00 97.62 152 ALA A N 1
ATOM 1166 C CA . ALA A 1 152 ? 2.542 1.595 -15.511 1.00 97.62 152 ALA A CA 1
ATOM 1167 C C . ALA A 1 152 ? 3.258 2.550 -16.460 1.00 97.62 152 ALA A C 1
ATOM 1169 O O . ALA A 1 152 ? 3.043 2.583 -17.668 1.00 97.62 152 ALA A O 1
ATOM 1170 N N . THR A 1 153 ? 4.189 3.298 -15.880 1.00 96.75 153 THR A N 1
ATOM 1171 C CA . THR A 1 153 ? 5.006 4.313 -16.558 1.00 96.75 153 THR A CA 1
ATOM 1172 C C . THR A 1 153 ? 6.361 3.804 -17.056 1.00 96.75 153 THR A C 1
ATOM 1174 O O . THR A 1 153 ? 7.134 4.575 -17.619 1.00 96.75 153 THR A O 1
ATOM 1177 N N . LYS A 1 154 ? 6.676 2.517 -16.869 1.00 95.50 154 LYS A N 1
ATOM 1178 C CA . LYS A 1 154 ? 7.876 1.863 -17.416 1.00 95.50 154 LYS A CA 1
ATOM 1179 C C . LYS A 1 154 ? 7.449 0.666 -18.259 1.00 95.50 154 LYS A C 1
ATOM 1181 O O . LYS A 1 154 ? 6.905 -0.299 -17.736 1.00 95.50 154 LYS A O 1
ATOM 1186 N N . THR A 1 155 ? 7.753 0.675 -19.552 1.00 93.94 155 THR A N 1
ATOM 1187 C CA . THR A 1 155 ? 7.402 -0.422 -20.483 1.00 93.94 155 THR A CA 1
ATOM 1188 C C . THR A 1 155 ? 7.991 -1.778 -20.093 1.00 93.94 155 THR A C 1
ATOM 1190 O O . THR A 1 155 ? 7.397 -2.818 -20.383 1.00 93.94 155 THR A O 1
ATOM 1193 N N . LYS A 1 156 ? 9.112 -1.800 -19.361 1.00 95.56 156 LYS A N 1
ATOM 1194 C CA . LYS A 1 156 ? 9.669 -3.034 -18.784 1.00 95.56 156 LYS A CA 1
ATOM 1195 C C . LYS A 1 156 ? 8.737 -3.734 -17.781 1.00 95.56 156 LYS A C 1
ATOM 1197 O O . LYS A 1 156 ? 8.875 -4.939 -17.588 1.00 95.56 156 LYS A O 1
ATOM 1202 N N . LEU A 1 157 ? 7.761 -3.028 -17.197 1.00 97.81 157 LEU A N 1
ATOM 1203 C CA . LEU A 1 157 ? 6.710 -3.622 -16.358 1.00 97.81 157 LEU A CA 1
ATOM 1204 C C . LEU A 1 157 ? 5.652 -4.393 -17.168 1.00 97.81 157 LEU A C 1
ATOM 1206 O O . LEU A 1 157 ? 4.814 -5.056 -16.568 1.00 97.81 157 LEU A O 1
ATOM 1210 N N . SER A 1 158 ? 5.739 -4.420 -18.506 1.00 97.50 158 SER A N 1
ATOM 1211 C CA . SER A 1 158 ? 4.943 -5.326 -19.358 1.00 97.50 158 SER A CA 1
ATOM 1212 C C . SER A 1 158 ? 5.096 -6.806 -19.005 1.00 97.50 158 SER A C 1
ATOM 1214 O O . SER A 1 158 ? 4.271 -7.612 -19.412 1.00 97.50 158 SER A O 1
ATOM 1216 N N . ILE A 1 159 ? 6.139 -7.191 -18.259 1.00 98.50 159 ILE A N 1
ATOM 1217 C CA . ILE A 1 159 ? 6.251 -8.556 -17.739 1.00 98.50 159 ILE A CA 1
ATOM 1218 C C . ILE A 1 159 ? 5.128 -8.901 -16.753 1.00 98.50 159 ILE A C 1
ATOM 1220 O O . ILE A 1 159 ? 4.798 -10.076 -16.648 1.00 98.50 159 ILE A O 1
ATOM 1224 N N . LEU A 1 160 ? 4.554 -7.924 -16.038 1.00 98.56 160 LEU A N 1
ATOM 1225 C CA . LEU A 1 160 ? 3.409 -8.179 -15.163 1.00 98.56 160 LEU A CA 1
ATOM 1226 C C . LEU A 1 160 ? 2.216 -8.602 -16.024 1.00 98.56 160 LEU A C 1
ATOM 1228 O O . LEU A 1 160 ? 1.757 -9.723 -15.883 1.00 98.56 160 LEU A O 1
ATOM 1232 N N . ASP A 1 161 ? 1.846 -7.771 -16.999 1.00 98.06 161 ASP A N 1
ATOM 1233 C CA . ASP A 1 161 ? 0.792 -8.055 -17.983 1.00 98.06 161 ASP A CA 1
ATOM 1234 C C . ASP A 1 161 ? 0.985 -9.403 -18.681 1.00 98.06 161 ASP A C 1
ATOM 1236 O O . ASP A 1 161 ? 0.206 -10.326 -18.492 1.00 98.06 161 ASP A O 1
ATOM 1240 N N . ARG A 1 162 ? 2.125 -9.581 -19.352 1.00 98.19 162 ARG A N 1
ATOM 1241 C CA . ARG A 1 162 ? 2.440 -10.811 -20.086 1.00 98.19 162 ARG A CA 1
ATOM 1242 C C . ARG A 1 162 ? 2.484 -12.069 -19.214 1.00 98.19 162 ARG A C 1
ATOM 1244 O O . ARG A 1 162 ? 2.378 -13.169 -19.732 1.00 98.19 162 ARG A O 1
ATOM 1251 N N . SER A 1 163 ? 2.740 -11.960 -17.909 1.00 98.69 163 SER A N 1
ATOM 1252 C CA . SER A 1 163 ? 2.762 -13.162 -17.061 1.00 98.69 163 SER A CA 1
ATOM 1253 C C . SER A 1 163 ? 1.360 -13.629 -16.690 1.00 98.69 163 SER A C 1
ATOM 1255 O O . SER A 1 163 ? 1.192 -14.819 -16.476 1.00 98.69 163 SER A O 1
ATOM 1257 N N . TYR A 1 164 ? 0.383 -12.724 -16.647 1.00 98.44 164 TYR A N 1
ATOM 1258 C CA . TYR A 1 164 ? -0.987 -13.014 -16.223 1.00 98.44 164 TYR A CA 1
ATOM 1259 C C . TYR A 1 164 ? -2.009 -12.742 -17.341 1.00 98.44 164 TYR A C 1
ATOM 1261 O O . TYR A 1 164 ? -3.161 -12.444 -17.046 1.00 98.44 164 TYR A O 1
ATOM 1269 N N . ASP A 1 165 ? -1.579 -12.818 -18.604 1.00 97.38 165 ASP A N 1
ATOM 1270 C CA . ASP A 1 165 ? -2.425 -12.645 -19.791 1.00 97.38 165 ASP A CA 1
ATOM 1271 C C . ASP A 1 165 ? -3.158 -13.945 -20.179 1.00 97.38 165 ASP A C 1
ATOM 1273 O O . ASP A 1 165 ? -2.998 -14.988 -19.543 1.00 97.38 165 ASP A O 1
ATOM 1277 N N . GLU A 1 166 ? -3.947 -13.907 -21.260 1.00 97.00 166 GLU A N 1
ATOM 1278 C CA . GLU A 1 166 ? -4.716 -15.064 -21.755 1.00 97.00 166 GLU A CA 1
ATOM 1279 C C . GLU A 1 166 ? -3.848 -16.312 -22.032 1.00 97.00 166 GLU A C 1
ATOM 1281 O O . GLU A 1 166 ? -4.323 -17.445 -21.910 1.00 97.00 166 GLU A O 1
ATOM 1286 N N . ASP A 1 167 ? -2.579 -16.124 -22.407 1.00 96.94 167 ASP A N 1
ATOM 1287 C CA . ASP A 1 167 ? -1.678 -17.212 -22.794 1.00 96.94 167 ASP A CA 1
ATOM 1288 C C . ASP A 1 167 ? -0.929 -17.817 -21.593 1.00 96.94 167 ASP A C 1
ATOM 1290 O O . ASP A 1 167 ? -0.599 -19.009 -21.610 1.00 96.94 167 ASP A O 1
ATOM 1294 N N . ASN A 1 168 ? -0.626 -17.009 -20.571 1.00 97.75 168 ASN A N 1
ATOM 1295 C CA . ASN A 1 168 ? 0.276 -17.379 -19.476 1.00 97.75 168 ASN A CA 1
ATOM 1296 C C . ASN A 1 168 ? -0.401 -17.455 -18.103 1.00 97.75 168 ASN A C 1
ATOM 1298 O O . ASN A 1 168 ? 0.145 -18.103 -17.204 1.00 97.75 168 ASN A O 1
ATOM 1302 N N . GLY A 1 169 ? -1.570 -16.835 -17.944 1.00 97.12 169 GLY A N 1
ATOM 1303 C CA . GLY A 1 169 ? -2.342 -16.852 -16.711 1.00 97.12 169 GLY A CA 1
ATOM 1304 C C . GLY A 1 169 ? -2.998 -18.206 -16.419 1.00 97.12 169 GLY A C 1
ATOM 1305 O O . GLY A 1 169 ? -3.255 -19.037 -17.296 1.00 97.12 169 GLY A O 1
ATOM 1306 N N . ALA A 1 170 ? -3.243 -18.468 -15.137 1.00 94.56 170 ALA A N 1
ATOM 1307 C CA . ALA A 1 170 ? -3.878 -19.697 -14.676 1.00 94.56 170 ALA A CA 1
ATOM 1308 C C . ALA A 1 170 ? -5.401 -19.643 -14.841 1.00 94.56 170 ALA A C 1
ATOM 1310 O O . ALA A 1 170 ? -6.009 -18.585 -14.831 1.00 94.56 170 ALA A O 1
ATOM 1311 N N . GLN A 1 171 ? -6.047 -20.804 -14.924 1.00 92.25 171 GLN A N 1
ATOM 1312 C CA . GLN A 1 171 ? -7.506 -20.882 -14.789 1.00 92.25 171 GLN A CA 1
ATOM 1313 C C . GLN A 1 171 ? -7.932 -20.496 -13.371 1.00 92.25 171 GLN A C 1
ATOM 1315 O O . GLN A 1 171 ? -7.200 -20.795 -12.422 1.00 92.25 171 GLN A O 1
ATOM 1320 N N . ASP A 1 172 ? -9.114 -19.898 -13.238 1.00 85.44 172 ASP A N 1
ATOM 1321 C CA . ASP A 1 172 ? -9.647 -19.490 -11.939 1.00 85.44 172 ASP A CA 1
ATOM 1322 C C . ASP A 1 172 ? -9.793 -20.709 -11.013 1.00 85.44 172 ASP A C 1
ATOM 1324 O O . ASP A 1 172 ? -10.326 -21.762 -11.393 1.00 85.44 172 ASP A O 1
ATOM 1328 N N . VAL A 1 173 ? -9.291 -20.593 -9.781 1.00 80.31 173 VAL A N 1
ATOM 1329 C CA . VAL A 1 173 ? -9.362 -21.681 -8.785 1.00 80.31 173 VAL A CA 1
ATOM 1330 C C . VAL A 1 173 ? -10.520 -21.520 -7.798 1.00 80.31 173 VAL A C 1
ATOM 1332 O O . VAL A 1 173 ? -10.825 -22.451 -7.044 1.00 80.31 173 VAL A O 1
ATOM 1335 N N . ILE A 1 174 ? -11.173 -20.359 -7.813 1.00 78.31 174 ILE A N 1
ATOM 1336 C CA . ILE A 1 174 ? -12.327 -19.978 -6.993 1.00 78.31 174 ILE A CA 1
ATOM 1337 C C . ILE A 1 174 ? -13.407 -19.427 -7.940 1.00 78.31 174 ILE A C 1
ATOM 1339 O O . ILE A 1 174 ? -13.096 -18.946 -9.018 1.00 78.31 174 ILE A O 1
ATOM 1343 N N . GLY A 1 175 ? -14.684 -19.527 -7.560 1.00 75.94 175 GLY A N 1
ATOM 1344 C CA . GLY A 1 175 ? -15.757 -18.818 -8.268 1.00 75.94 175 GLY A CA 1
ATOM 1345 C C . GLY A 1 175 ? -16.140 -19.371 -9.648 1.00 75.94 175 GLY A C 1
ATOM 1346 O O . GLY A 1 175 ? -15.971 -20.558 -9.942 1.00 75.94 175 GLY A O 1
ATOM 1347 N N . GLU A 1 176 ? -16.782 -18.510 -10.444 1.00 78.94 176 GLU A N 1
ATOM 1348 C CA . GLU A 1 176 ? -17.031 -18.751 -11.869 1.00 78.94 176 GLU A CA 1
ATOM 1349 C C . GLU A 1 176 ? -15.758 -18.426 -12.655 1.00 78.94 176 GLU A C 1
ATOM 1351 O O . GLU A 1 176 ? -15.137 -17.407 -12.388 1.00 78.94 176 GLU A O 1
ATOM 1356 N N . ASP A 1 177 ? -15.401 -19.280 -13.616 1.00 80.25 177 ASP A N 1
ATOM 1357 C CA . ASP A 1 177 ? -14.207 -19.111 -14.451 1.00 80.25 177 ASP A CA 1
ATOM 1358 C C . ASP A 1 177 ? -14.400 -17.971 -15.461 1.00 80.25 177 ASP A C 1
ATOM 1360 O O . ASP A 1 177 ? -15.162 -18.102 -16.428 1.00 80.25 177 ASP A O 1
ATOM 1364 N N . ASN A 1 178 ? -13.713 -16.858 -15.213 1.00 81.88 178 ASN A N 1
ATOM 1365 C CA . ASN A 1 178 ? -13.690 -15.658 -16.047 1.00 81.88 178 ASN A CA 1
ATOM 1366 C C . ASN A 1 178 ? -12.533 -15.675 -17.060 1.00 81.88 178 ASN A C 1
ATOM 1368 O O . ASN A 1 178 ? -12.419 -14.766 -17.881 1.00 81.88 178 ASN A O 1
ATOM 1372 N N . GLY A 1 179 ? -11.736 -16.746 -17.070 1.00 88.88 179 GLY A N 1
ATOM 1373 C CA . GLY A 1 179 ? -10.661 -16.972 -18.023 1.00 88.88 179 GLY A CA 1
ATOM 1374 C C . GLY A 1 179 ? -9.261 -16.716 -17.454 1.00 88.88 179 GLY A C 1
ATOM 1375 O O . GLY A 1 179 ? -9.093 -16.203 -16.351 1.00 88.88 179 GLY A O 1
ATOM 1376 N N . PRO A 1 180 ? -8.222 -17.112 -18.212 1.00 94.38 180 PRO A N 1
ATOM 1377 C CA . PRO A 1 180 ? -6.839 -17.022 -17.755 1.00 94.38 180 PRO A CA 1
ATOM 1378 C C . PRO A 1 180 ? -6.267 -15.601 -17.758 1.00 94.38 180 PRO A C 1
ATOM 1380 O O . PRO A 1 180 ? -5.300 -15.363 -17.045 1.00 94.38 180 PRO A O 1
ATOM 1383 N N . ASP A 1 181 ? -6.848 -14.672 -18.521 1.00 96.94 181 ASP A N 1
ATOM 1384 C CA . ASP A 1 181 ? -6.417 -13.272 -18.544 1.00 96.94 181 ASP A CA 1
ATOM 1385 C C . ASP A 1 181 ? -6.854 -12.563 -17.258 1.00 96.94 181 ASP A C 1
ATOM 1387 O O . ASP A 1 181 ? -8.035 -12.285 -17.071 1.00 96.94 181 ASP A O 1
ATOM 1391 N N . LYS A 1 182 ? -5.908 -12.303 -16.352 1.00 97.31 182 LYS A N 1
ATOM 1392 C CA . LYS A 1 182 ? -6.182 -11.738 -15.022 1.00 97.31 182 LYS A CA 1
ATOM 1393 C C . LYS A 1 182 ? -6.223 -10.220 -15.010 1.00 97.31 182 LYS A C 1
ATOM 1395 O O . LYS A 1 182 ? -6.337 -9.648 -13.924 1.00 97.31 182 LYS A O 1
ATOM 1400 N N . LEU A 1 183 ? -6.050 -9.566 -16.159 1.00 96.94 183 LEU A N 1
ATOM 1401 C CA . LEU A 1 183 ? -5.907 -8.119 -16.297 1.00 96.94 183 LEU A CA 1
ATOM 1402 C C . LEU A 1 183 ? -6.941 -7.552 -17.271 1.00 96.94 183 LEU A C 1
ATOM 1404 O O . LEU A 1 183 ? -6.715 -7.468 -18.473 1.00 96.94 183 LEU A O 1
ATOM 1408 N N . ASP A 1 184 ? -8.063 -7.056 -16.744 1.00 96.62 184 ASP A N 1
ATOM 1409 C CA . ASP A 1 184 ? -9.126 -6.494 -17.592 1.00 96.62 184 ASP A CA 1
ATOM 1410 C C . ASP A 1 184 ? -8.713 -5.196 -18.303 1.00 96.62 184 ASP A C 1
ATOM 1412 O O . ASP A 1 184 ? -9.258 -4.830 -19.352 1.00 96.62 184 ASP A O 1
ATOM 1416 N N . VAL A 1 185 ? -7.808 -4.430 -17.687 1.00 96.94 185 VAL A N 1
ATOM 1417 C CA . VAL A 1 185 ? -7.361 -3.129 -18.189 1.00 96.94 185 VAL A CA 1
ATOM 1418 C C . VAL A 1 185 ? -5.861 -2.963 -17.984 1.00 96.94 185 VAL A C 1
ATOM 1420 O O . VAL A 1 185 ? -5.401 -2.842 -16.853 1.00 96.94 185 VAL A O 1
ATOM 1423 N N . THR A 1 186 ? -5.113 -2.813 -19.078 1.00 97.62 186 THR A N 1
ATOM 1424 C CA . THR A 1 186 ? -3.675 -2.514 -19.028 1.00 97.62 186 THR A CA 1
ATOM 1425 C C . THR A 1 186 ? -3.330 -1.261 -19.835 1.00 97.62 186 THR A C 1
ATOM 1427 O O . THR A 1 186 ? -3.643 -1.151 -21.021 1.00 97.62 186 THR A O 1
ATOM 1430 N N . TYR A 1 187 ? -2.610 -0.325 -19.209 1.00 97.25 187 TYR A N 1
ATOM 1431 C CA . TYR A 1 187 ? -2.002 0.833 -19.865 1.00 97.25 187 TYR A CA 1
ATOM 1432 C C . TYR A 1 187 ? -0.528 0.977 -19.481 1.00 97.25 187 TYR A C 1
ATOM 1434 O O . TYR A 1 187 ? -0.183 1.225 -18.326 1.00 97.25 187 TYR A O 1
ATOM 1442 N N . LEU A 1 188 ? 0.349 0.890 -20.484 1.00 96.19 188 LEU A N 1
ATOM 1443 C CA . LEU A 1 188 ? 1.793 1.071 -20.335 1.00 96.19 188 LEU A CA 1
ATOM 1444 C C . LEU A 1 188 ? 2.234 2.337 -21.080 1.00 96.19 188 LEU A C 1
ATOM 1446 O O . LEU A 1 188 ? 2.333 2.336 -22.309 1.00 96.19 188 LEU A O 1
ATOM 1450 N N . ILE A 1 189 ? 2.483 3.428 -20.353 1.00 95.06 189 ILE A N 1
ATOM 1451 C CA . ILE A 1 189 ? 2.821 4.740 -20.928 1.00 95.06 189 ILE A CA 1
ATOM 1452 C C . ILE A 1 189 ? 4.213 5.168 -20.458 1.00 95.06 189 ILE A C 1
ATOM 1454 O O . ILE A 1 189 ? 4.383 5.810 -19.423 1.00 95.06 189 ILE A O 1
ATOM 1458 N N . ASP A 1 190 ? 5.221 4.810 -21.253 1.00 94.56 190 ASP A N 1
ATOM 1459 C CA . ASP A 1 190 ? 6.631 5.003 -20.909 1.00 94.56 190 ASP A CA 1
ATOM 1460 C C . ASP A 1 190 ? 6.975 6.467 -20.578 1.00 94.56 190 ASP A C 1
ATOM 1462 O O . ASP A 1 190 ? 6.729 7.380 -21.371 1.00 94.56 190 ASP A O 1
ATOM 1466 N N . GLY A 1 191 ? 7.565 6.685 -19.403 1.00 91.56 191 GLY A N 1
ATOM 1467 C CA . GLY A 1 191 ? 8.139 7.960 -18.980 1.00 91.56 191 GLY A CA 1
ATOM 1468 C C . GLY A 1 191 ? 7.141 9.093 -18.726 1.00 91.56 191 GLY A C 1
ATOM 1469 O O . GLY A 1 191 ? 7.567 10.244 -18.648 1.00 91.56 191 GLY A O 1
ATOM 1470 N N . SER A 1 192 ? 5.832 8.822 -18.625 1.00 94.75 192 SER A N 1
ATOM 1471 C CA . SER A 1 192 ? 4.835 9.870 -18.368 1.00 94.75 192 SER A CA 1
ATOM 1472 C C . SER A 1 192 ? 3.846 9.504 -17.264 1.00 94.75 192 SER A C 1
ATOM 1474 O O . SER A 1 192 ? 2.764 8.968 -17.522 1.00 94.75 192 SER A O 1
ATOM 1476 N N . SER A 1 193 ? 4.180 9.874 -16.024 1.00 97.25 193 SER A N 1
ATOM 1477 C CA . SER A 1 193 ? 3.258 9.741 -14.887 1.00 97.25 193 SER A CA 1
ATOM 1478 C C . SER A 1 193 ? 2.013 10.596 -15.048 1.00 97.25 193 SER A C 1
ATOM 1480 O O . SER A 1 193 ? 0.920 10.095 -14.831 1.00 97.25 193 SER A O 1
ATOM 1482 N N . ALA A 1 194 ? 2.135 11.835 -15.537 1.00 97.25 194 ALA A N 1
ATOM 1483 C CA . ALA A 1 194 ? 0.969 12.683 -15.796 1.00 97.25 194 ALA A CA 1
ATOM 1484 C C . ALA A 1 194 ? -0.040 12.023 -16.753 1.00 97.25 194 ALA A C 1
ATOM 1486 O O . ALA A 1 194 ? -1.239 12.031 -16.488 1.00 97.25 194 ALA A O 1
ATOM 1487 N N . ALA A 1 195 ? 0.426 11.444 -17.867 1.00 97.25 195 ALA A N 1
ATOM 1488 C CA . ALA A 1 195 ? -0.464 10.756 -18.797 1.00 97.25 195 ALA A CA 1
ATOM 1489 C C . ALA A 1 195 ? -1.067 9.497 -18.163 1.00 97.25 195 ALA A C 1
ATOM 1491 O O . ALA A 1 195 ? -2.268 9.287 -18.278 1.00 97.25 195 ALA A O 1
ATOM 1492 N N . THR A 1 196 ? -0.259 8.705 -17.457 1.00 97.75 196 THR A N 1
ATOM 1493 C CA . THR A 1 196 ? -0.709 7.471 -16.792 1.00 97.75 196 THR A CA 1
ATOM 1494 C C . THR A 1 196 ? -1.767 7.746 -15.728 1.00 97.75 196 THR A C 1
ATOM 1496 O O . THR A 1 196 ? -2.817 7.112 -15.742 1.00 97.75 196 THR A O 1
ATOM 1499 N N . VAL A 1 197 ? -1.539 8.742 -14.868 1.00 97.94 197 VAL A N 1
ATOM 1500 C CA . VAL A 1 197 ? -2.492 9.177 -13.838 1.00 97.94 197 VAL A CA 1
ATOM 1501 C C . VAL A 1 197 ? -3.785 9.670 -14.482 1.00 97.94 197 VAL A C 1
ATOM 1503 O O . VAL A 1 197 ? -4.853 9.265 -14.051 1.00 97.94 197 VAL A O 1
ATOM 1506 N N . ASN A 1 198 ? -3.721 10.455 -15.562 1.00 97.25 198 ASN A N 1
ATOM 1507 C CA . ASN A 1 198 ? -4.933 10.905 -16.254 1.00 97.25 198 ASN A CA 1
ATOM 1508 C C . ASN A 1 198 ? -5.775 9.747 -16.814 1.00 97.25 198 ASN A C 1
ATOM 1510 O O . ASN A 1 198 ? -6.998 9.813 -16.744 1.00 97.25 198 ASN A O 1
ATOM 1514 N N . VAL A 1 199 ? -5.154 8.694 -17.363 1.00 96.44 199 VAL A N 1
ATOM 1515 C CA . VAL A 1 199 ? -5.914 7.515 -17.825 1.00 96.44 199 VAL A CA 1
ATOM 1516 C C . VAL A 1 199 ? -6.475 6.725 -16.638 1.00 96.44 199 VAL A C 1
ATOM 1518 O O . VAL A 1 199 ? -7.608 6.257 -16.706 1.00 96.44 199 VAL A O 1
ATOM 1521 N N . ALA A 1 200 ? -5.725 6.608 -15.539 1.00 95.94 200 ALA A N 1
ATOM 1522 C CA . ALA A 1 200 ? -6.217 5.959 -14.325 1.00 95.94 200 ALA A CA 1
ATOM 1523 C C . ALA A 1 200 ? -7.438 6.692 -13.738 1.00 95.94 200 ALA A C 1
ATOM 1525 O O . ALA A 1 200 ? -8.421 6.043 -13.395 1.00 95.94 200 ALA A O 1
ATOM 1526 N N . LEU A 1 201 ? -7.416 8.029 -13.693 1.00 95.75 201 LEU A N 1
ATOM 1527 C CA . LEU A 1 201 ? -8.545 8.853 -13.239 1.00 95.75 201 LEU A CA 1
ATOM 1528 C C . LEU A 1 201 ? -9.796 8.653 -14.109 1.00 95.75 201 LEU A C 1
ATOM 1530 O O . LEU A 1 201 ? -10.881 8.462 -13.571 1.00 95.75 201 LEU A O 1
ATOM 1534 N N . ASP A 1 202 ? -9.646 8.616 -15.438 1.00 94.19 202 ASP A N 1
ATOM 1535 C CA . ASP A 1 202 ? -10.767 8.352 -16.354 1.00 94.19 202 ASP A CA 1
ATOM 1536 C C . ASP A 1 202 ? -11.399 6.973 -16.097 1.00 94.19 202 ASP A C 1
ATOM 1538 O O . ASP A 1 202 ? -12.624 6.836 -16.093 1.00 94.19 202 ASP A O 1
ATOM 1542 N N . LEU A 1 203 ? -10.585 5.947 -15.809 1.00 91.75 203 LEU A N 1
ATOM 1543 C CA . LEU A 1 203 ? -11.109 4.631 -15.440 1.00 91.75 203 LEU A CA 1
ATOM 1544 C C . LEU A 1 203 ? -11.836 4.671 -14.091 1.00 91.75 203 LEU A C 1
ATOM 1546 O O . LEU A 1 203 ? -12.934 4.123 -14.000 1.00 91.75 203 LEU A O 1
ATOM 1550 N N . LEU A 1 204 ? -11.251 5.316 -13.074 1.00 89.69 204 LEU A N 1
ATOM 1551 C CA . LEU A 1 204 ? -11.853 5.442 -11.743 1.00 89.69 204 LEU A CA 1
ATOM 1552 C C . LEU A 1 204 ? -13.239 6.104 -11.807 1.00 89.69 204 LEU A C 1
ATOM 1554 O O . LEU A 1 204 ? -14.162 5.655 -11.135 1.00 89.69 204 LEU A O 1
ATOM 1558 N N . GLU A 1 205 ? -13.417 7.118 -12.655 1.00 87.94 205 GLU A N 1
ATOM 1559 C CA . GLU A 1 205 ? -14.693 7.830 -12.793 1.00 87.94 205 GLU A CA 1
ATOM 1560 C C . GLU A 1 205 ? -15.741 7.076 -13.632 1.00 87.94 205 GLU A C 1
ATOM 1562 O O . GLU A 1 205 ? -16.946 7.221 -13.402 1.00 87.94 205 GLU A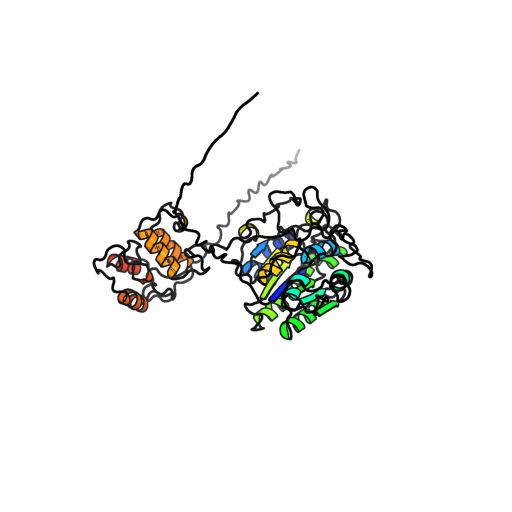 O 1
ATOM 1567 N N . THR A 1 206 ? -15.314 6.300 -14.635 1.00 90.06 206 THR A N 1
ATOM 1568 C CA . THR A 1 206 ? -16.230 5.749 -15.653 1.00 90.06 206 THR A CA 1
ATOM 1569 C C . THR A 1 206 ? -16.530 4.263 -15.498 1.00 90.06 206 THR A C 1
ATOM 1571 O O . THR A 1 206 ? -17.650 3.835 -15.795 1.00 90.06 206 THR A O 1
ATOM 1574 N N . ALA A 1 207 ? -15.547 3.466 -15.083 1.00 92.12 207 ALA A N 1
ATOM 1575 C CA . ALA A 1 207 ? -15.643 2.012 -14.991 1.00 92.12 207 ALA A CA 1
ATOM 1576 C C . ALA A 1 207 ? -14.532 1.443 -14.083 1.00 92.12 207 ALA A C 1
ATOM 1578 O O . ALA A 1 207 ? -13.693 0.670 -14.582 1.00 92.12 207 ALA A O 1
ATOM 1579 N N . PRO A 1 208 ? -14.512 1.816 -12.787 1.00 93.69 208 PRO A N 1
ATOM 1580 C CA . PRO A 1 208 ? -13.422 1.482 -11.878 1.00 93.69 208 PRO A CA 1
ATOM 1581 C C . PRO A 1 208 ? -13.200 -0.029 -11.806 1.00 93.69 208 PRO A C 1
ATOM 1583 O O . PRO A 1 208 ? -14.141 -0.823 -11.866 1.00 93.69 208 PRO A O 1
ATOM 1586 N N . ALA A 1 209 ? -11.935 -0.422 -11.704 1.00 97.06 209 ALA A N 1
ATOM 1587 C CA . ALA A 1 209 ? -11.550 -1.778 -11.346 1.00 97.06 209 ALA A CA 1
ATOM 1588 C C . ALA A 1 209 ? -11.481 -1.888 -9.819 1.00 97.06 209 ALA A C 1
ATOM 1590 O O . ALA A 1 209 ? -10.997 -0.965 -9.165 1.00 97.06 209 ALA A O 1
ATOM 1591 N N . ASN A 1 210 ? -11.930 -3.012 -9.263 1.00 98.06 210 ASN A N 1
ATOM 1592 C CA . ASN A 1 210 ? -11.865 -3.283 -7.827 1.00 98.06 210 ASN A CA 1
ATOM 1593 C C . ASN A 1 210 ? -10.418 -3.313 -7.327 1.00 98.06 210 ASN A C 1
ATOM 1595 O O . ASN A 1 210 ? -10.127 -2.792 -6.260 1.00 98.06 210 ASN A O 1
ATOM 1599 N N . TYR A 1 211 ? -9.492 -3.873 -8.108 1.00 98.69 211 TYR A N 1
ATOM 1600 C CA . TYR A 1 211 ? -8.063 -3.823 -7.805 1.00 98.69 211 TYR A CA 1
ATOM 1601 C C . TYR A 1 211 ? -7.305 -3.085 -8.904 1.00 98.69 211 TYR A C 1
ATOM 1603 O O . TYR A 1 21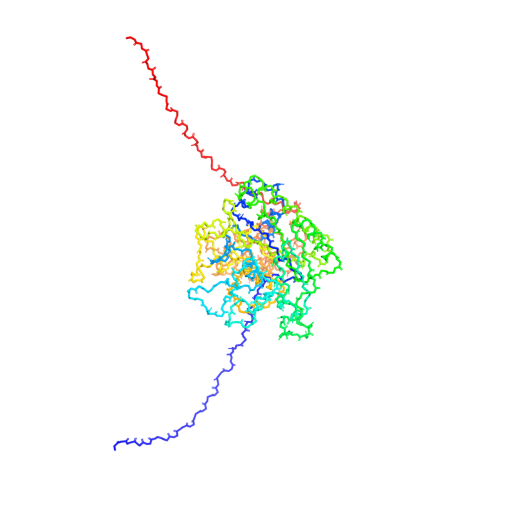1 ? -7.283 -3.518 -10.053 1.00 98.69 211 TYR A O 1
ATOM 1611 N N . THR A 1 212 ? -6.644 -1.985 -8.552 1.00 98.75 212 THR A N 1
ATOM 1612 C CA . THR A 1 212 ? -5.801 -1.223 -9.476 1.00 98.75 212 THR A CA 1
ATOM 1613 C C . THR A 1 212 ? -4.370 -1.159 -8.961 1.00 98.75 212 THR A C 1
ATOM 1615 O O . THR A 1 212 ? -4.127 -0.669 -7.859 1.00 98.75 212 THR A O 1
ATOM 1618 N N . PHE A 1 213 ? -3.408 -1.581 -9.781 1.00 98.88 213 PHE A N 1
ATOM 1619 C CA . PHE A 1 213 ? -1.988 -1.320 -9.563 1.00 98.88 213 PHE A CA 1
ATOM 1620 C C . PHE A 1 213 ? -1.553 -0.109 -10.395 1.00 98.88 213 PHE A C 1
ATOM 1622 O O . PHE A 1 213 ? -1.592 -0.148 -11.627 1.00 98.88 213 PHE A O 1
ATOM 1629 N N . LEU A 1 214 ? -1.119 0.965 -9.735 1.00 98.81 214 LEU A N 1
ATOM 1630 C CA . LEU A 1 214 ? -0.667 2.203 -10.371 1.00 98.81 214 LEU A CA 1
ATOM 1631 C C . LEU A 1 214 ? 0.810 2.453 -10.066 1.00 98.81 214 LEU A C 1
ATOM 1633 O O . LEU A 1 214 ? 1.199 2.621 -8.915 1.00 98.81 214 LEU A O 1
ATOM 1637 N N . HIS A 1 215 ? 1.628 2.535 -11.108 1.00 98.81 215 HIS A N 1
ATOM 1638 C CA . HIS A 1 215 ? 3.052 2.825 -11.011 1.00 98.81 215 HIS A CA 1
ATOM 1639 C C . HIS A 1 215 ? 3.386 4.227 -11.531 1.00 98.81 215 HIS A C 1
ATOM 1641 O O . HIS A 1 215 ? 3.090 4.568 -12.680 1.00 98.81 215 HIS A O 1
ATOM 1647 N N . ILE A 1 216 ? 4.073 5.010 -10.701 1.00 98.69 216 ILE A N 1
ATOM 1648 C CA . ILE A 1 216 ? 4.554 6.369 -10.973 1.00 98.69 216 ILE A CA 1
ATOM 1649 C C . ILE A 1 216 ? 6.084 6.319 -11.073 1.00 98.69 216 ILE A C 1
ATOM 1651 O O . ILE A 1 216 ? 6.734 5.758 -10.199 1.00 98.69 216 ILE A O 1
ATOM 1655 N N . VAL A 1 217 ? 6.658 6.873 -12.151 1.00 98.00 217 VAL A N 1
ATOM 1656 C CA . VAL A 1 217 ? 8.104 6.735 -12.451 1.00 98.00 217 VAL A CA 1
ATOM 1657 C C . VAL A 1 217 ? 8.975 7.740 -11.694 1.00 98.00 217 VAL A C 1
ATOM 1659 O O . VAL A 1 217 ? 10.150 7.483 -11.441 1.00 98.00 217 VAL A O 1
ATOM 1662 N N . GLU A 1 218 ? 8.436 8.905 -11.349 1.00 97.56 218 GLU A N 1
ATOM 1663 C CA . GLU A 1 218 ? 9.096 9.827 -10.433 1.00 97.56 218 GLU A CA 1
ATOM 1664 C C . GLU A 1 218 ? 8.931 9.339 -8.980 1.00 97.56 218 GLU A C 1
ATOM 1666 O O . GLU A 1 218 ? 7.850 8.867 -8.633 1.00 97.56 218 GLU A O 1
ATOM 1671 N N . PRO A 1 219 ? 9.944 9.507 -8.107 1.00 98.19 219 PRO A N 1
ATOM 1672 C CA . PRO A 1 219 ? 11.157 10.299 -8.317 1.00 98.19 219 PRO A CA 1
ATOM 1673 C C . PRO A 1 219 ? 12.377 9.538 -8.882 1.00 98.19 219 PRO A C 1
ATOM 1675 O O . PRO A 1 219 ? 13.409 10.177 -9.098 1.00 98.19 219 PRO A O 1
ATOM 1678 N N . ASP A 1 220 ? 12.306 8.232 -9.166 1.00 98.56 220 ASP A N 1
ATOM 1679 C CA . ASP A 1 220 ? 13.449 7.415 -9.624 1.00 98.56 220 ASP A CA 1
ATOM 1680 C C . ASP A 1 220 ? 14.217 8.012 -10.814 1.00 98.56 220 ASP A C 1
ATOM 1682 O O . ASP A 1 220 ? 15.433 8.219 -10.740 1.00 98.56 220 ASP A O 1
ATOM 1686 N N . THR A 1 221 ? 13.524 8.398 -11.892 1.00 97.62 221 THR A N 1
ATOM 1687 C CA . THR A 1 221 ? 14.198 8.982 -13.070 1.00 97.62 221 THR A CA 1
ATOM 1688 C C . THR A 1 221 ? 14.982 10.247 -12.739 1.00 97.62 221 THR A C 1
ATOM 1690 O O . THR A 1 221 ? 16.022 10.523 -13.342 1.00 97.62 221 THR A O 1
ATOM 1693 N N . VAL A 1 222 ? 14.495 11.022 -11.769 1.00 98.38 222 VAL A N 1
ATOM 1694 C CA . VAL A 1 222 ? 15.143 12.251 -11.307 1.00 98.38 222 VAL A CA 1
ATOM 1695 C C . VAL A 1 222 ? 16.306 11.913 -10.375 1.00 98.38 222 VAL A C 1
ATOM 1697 O O . VAL A 1 222 ? 17.378 12.505 -10.508 1.00 98.38 222 VAL A O 1
ATOM 1700 N N . GLY A 1 223 ? 16.144 10.907 -9.512 1.00 98.56 223 GLY A N 1
ATOM 1701 C CA . GLY A 1 223 ? 17.205 10.353 -8.670 1.00 98.56 223 GLY A CA 1
ATOM 1702 C C . GLY A 1 223 ? 18.394 9.851 -9.489 1.00 98.56 223 GLY A C 1
ATOM 1703 O O . GLY A 1 223 ? 19.539 10.188 -9.194 1.00 98.56 223 GLY A O 1
ATOM 1704 N N . HIS A 1 224 ? 18.149 9.143 -10.589 1.00 98.31 224 HIS A N 1
ATOM 1705 C CA . HIS A 1 224 ? 19.212 8.713 -11.496 1.00 98.31 224 HIS A CA 1
ATOM 1706 C C . HIS A 1 224 ? 19.946 9.867 -12.185 1.00 98.31 224 HIS A C 1
ATOM 1708 O O . HIS A 1 224 ? 21.149 9.762 -12.434 1.00 98.31 224 HIS A O 1
ATOM 1714 N N . PHE A 1 225 ? 19.252 10.959 -12.514 1.00 98.12 225 PHE A N 1
ATOM 1715 C CA . PHE A 1 225 ? 19.839 12.061 -13.278 1.00 98.12 225 PHE A CA 1
ATOM 1716 C C . PHE A 1 225 ? 20.552 13.094 -12.392 1.00 98.12 225 PHE A C 1
ATOM 1718 O O . PHE A 1 225 ? 21.655 13.537 -12.719 1.00 98.12 225 PHE A O 1
ATOM 1725 N N . TRP A 1 226 ? 19.941 13.469 -11.268 1.00 98.31 226 TRP A N 1
ATOM 1726 C CA . TRP A 1 226 ? 20.403 14.552 -10.387 1.00 98.31 226 TRP A CA 1
ATOM 1727 C C . TRP A 1 226 ? 20.898 14.077 -9.025 1.00 98.31 226 TRP A C 1
ATOM 1729 O O . TRP A 1 226 ? 21.587 14.814 -8.319 1.00 98.31 226 TRP A O 1
ATOM 1739 N N . GLY A 1 227 ? 20.603 12.830 -8.693 1.00 98.38 227 GLY A N 1
ATOM 1740 C CA . GLY A 1 227 ? 20.951 12.197 -7.441 1.00 98.38 227 GLY A CA 1
ATOM 1741 C C . GLY A 1 227 ? 19.778 12.172 -6.464 1.00 98.38 227 GLY A C 1
ATOM 1742 O O . GLY A 1 227 ? 19.034 13.149 -6.342 1.00 98.38 227 GLY A O 1
ATOM 1743 N N . TRP A 1 228 ? 19.626 11.065 -5.738 1.00 98.44 228 TRP A N 1
ATOM 1744 C CA . TRP A 1 228 ? 18.726 10.975 -4.589 1.00 98.44 228 TRP A CA 1
ATOM 1745 C C . TRP A 1 228 ? 19.081 12.062 -3.573 1.00 98.44 228 TRP A C 1
ATOM 1747 O O . TRP A 1 228 ? 20.257 12.355 -3.363 1.00 98.44 228 TRP A O 1
ATOM 1757 N N . THR A 1 229 ? 18.053 12.658 -2.965 1.00 97.75 229 THR A N 1
ATOM 1758 C CA . THR A 1 229 ? 18.148 13.804 -2.035 1.00 97.75 229 THR A CA 1
ATOM 1759 C C . THR A 1 229 ? 18.704 15.102 -2.640 1.00 97.75 229 THR A C 1
ATOM 1761 O O . THR A 1 229 ? 19.093 16.009 -1.906 1.00 97.75 229 THR A O 1
ATOM 1764 N N . SER A 1 230 ? 18.797 15.209 -3.968 1.00 98.56 230 SER A N 1
ATOM 1765 C CA . SER A 1 230 ? 19.052 16.493 -4.628 1.00 98.56 230 SER A CA 1
ATOM 1766 C C . SER A 1 230 ? 17.806 17.392 -4.573 1.00 98.56 230 SER A C 1
ATOM 1768 O O . SER A 1 230 ? 16.691 16.878 -4.466 1.00 98.56 230 SER A O 1
ATOM 1770 N N . PRO A 1 231 ? 17.952 18.724 -4.708 1.00 98.38 231 PRO A N 1
ATOM 1771 C CA . PRO A 1 231 ? 16.801 19.620 -4.808 1.00 98.38 231 PRO A CA 1
ATOM 1772 C C . PRO A 1 231 ? 15.836 19.248 -5.942 1.00 98.38 231 PRO A C 1
ATOM 1774 O O . PRO A 1 231 ? 14.628 19.365 -5.772 1.00 98.38 231 PRO A O 1
ATOM 1777 N N . ASP A 1 232 ? 16.347 18.766 -7.080 1.00 98.62 232 ASP A N 1
ATOM 1778 C CA . ASP A 1 232 ? 15.522 18.299 -8.199 1.00 98.62 232 ASP A CA 1
ATOM 1779 C C . ASP A 1 232 ? 14.739 17.027 -7.835 1.00 98.62 232 ASP A C 1
ATOM 1781 O O . ASP A 1 232 ? 13.548 16.933 -8.131 1.00 98.62 232 ASP A O 1
ATOM 1785 N N . TYR A 1 233 ? 15.377 16.074 -7.144 1.00 98.75 233 TYR A N 1
ATOM 1786 C CA . TYR A 1 233 ? 14.710 14.875 -6.627 1.00 98.75 233 TYR A CA 1
ATOM 1787 C C . TYR A 1 233 ? 13.585 15.245 -5.648 1.00 98.75 233 TYR A C 1
ATOM 1789 O O . TYR A 1 233 ? 12.456 14.790 -5.813 1.00 98.75 233 TYR A O 1
ATOM 1797 N N . GLU A 1 234 ? 13.847 16.129 -4.684 1.00 98.44 234 GLU A N 1
ATOM 1798 C CA . GLU A 1 234 ? 12.830 16.598 -3.729 1.00 98.44 234 GLU A CA 1
ATOM 1799 C C . GLU A 1 234 ? 11.689 17.346 -4.428 1.00 98.44 234 GLU A C 1
ATOM 1801 O O . GLU A 1 234 ? 10.519 17.100 -4.147 1.00 98.44 234 GLU A O 1
ATOM 1806 N N . GLN A 1 235 ? 12.005 18.186 -5.417 1.00 98.50 235 GLN A N 1
ATOM 1807 C CA . GLN A 1 235 ? 10.997 18.871 -6.224 1.00 98.50 235 GLN A CA 1
ATOM 1808 C C . GLN A 1 235 ? 10.122 17.890 -7.019 1.00 98.50 235 GLN A C 1
ATOM 1810 O O . GLN A 1 235 ? 8.937 18.158 -7.225 1.00 98.50 235 GLN A O 1
ATOM 1815 N N . SER A 1 236 ? 10.679 16.761 -7.467 1.00 98.50 236 SER A N 1
ATOM 1816 C CA . SER A 1 236 ? 9.901 15.722 -8.148 1.00 98.50 236 SER A CA 1
ATOM 1817 C C . SER A 1 236 ? 8.939 14.993 -7.207 1.00 98.50 236 SER A C 1
ATOM 1819 O O . SER A 1 236 ? 7.847 14.641 -7.637 1.00 98.50 236 SER A O 1
ATOM 1821 N N . ILE A 1 237 ? 9.254 14.883 -5.910 1.00 98.81 237 ILE A N 1
ATOM 1822 C CA . ILE A 1 237 ? 8.307 14.375 -4.901 1.00 98.81 237 ILE A CA 1
ATOM 1823 C C . ILE A 1 237 ? 7.096 15.311 -4.783 1.00 98.81 237 ILE A C 1
ATOM 1825 O O . ILE A 1 237 ? 5.969 14.833 -4.718 1.00 98.81 237 ILE A O 1
ATOM 1829 N N . THR A 1 238 ? 7.285 16.634 -4.859 1.00 98.44 238 THR A N 1
ATOM 1830 C CA . THR A 1 238 ? 6.162 17.591 -4.918 1.00 98.44 238 THR A CA 1
ATOM 1831 C C . THR A 1 238 ? 5.304 17.418 -6.177 1.00 98.44 238 THR A C 1
ATOM 1833 O O . THR A 1 238 ? 4.095 17.635 -6.141 1.00 98.44 238 THR A O 1
ATOM 1836 N N . VAL A 1 239 ? 5.896 17.006 -7.305 1.00 98.38 239 VAL A N 1
ATOM 1837 C CA . VAL A 1 239 ? 5.118 16.664 -8.509 1.00 98.38 239 VAL A CA 1
ATOM 1838 C C . VAL A 1 239 ? 4.287 15.405 -8.264 1.00 98.38 239 VAL A C 1
ATOM 1840 O O . VAL A 1 239 ? 3.100 15.400 -8.585 1.00 98.38 239 VAL A O 1
ATOM 1843 N N . VAL A 1 240 ? 4.867 14.375 -7.644 1.00 98.75 240 VAL A N 1
ATOM 1844 C CA . VAL A 1 240 ? 4.134 13.156 -7.273 1.00 98.75 240 VAL A CA 1
ATOM 1845 C C . VAL A 1 240 ? 2.992 13.460 -6.300 1.00 98.75 240 VAL A C 1
ATOM 1847 O O . VAL A 1 240 ? 1.884 12.972 -6.505 1.00 98.75 240 VAL A O 1
ATOM 1850 N N . ASP A 1 241 ? 3.212 14.330 -5.311 1.00 98.88 241 ASP A N 1
ATOM 1851 C CA . ASP A 1 241 ? 2.158 14.789 -4.397 1.00 98.88 241 ASP A CA 1
ATOM 1852 C C . ASP A 1 241 ? 0.968 15.401 -5.152 1.00 98.88 241 ASP A C 1
ATOM 1854 O O . ASP A 1 241 ? -0.181 15.109 -4.833 1.00 98.88 241 ASP A O 1
ATOM 1858 N N . SER A 1 242 ? 1.217 16.167 -6.222 1.00 98.75 242 SER A N 1
ATOM 1859 C CA . SER A 1 242 ? 0.134 16.717 -7.046 1.00 98.75 242 SER A CA 1
ATOM 1860 C C . SER A 1 242 ? -0.683 15.643 -7.777 1.00 98.75 242 SER A C 1
ATOM 1862 O O . SER A 1 242 ? -1.888 15.815 -7.946 1.00 98.75 242 SER A O 1
ATOM 1864 N N . TYR A 1 243 ? -0.070 14.516 -8.161 1.00 98.75 243 TYR A N 1
ATOM 1865 C CA . TYR A 1 243 ? -0.801 13.372 -8.718 1.00 98.75 243 TYR A CA 1
ATOM 1866 C C . TYR A 1 243 ? -1.664 12.688 -7.661 1.00 98.75 243 TYR A C 1
ATOM 1868 O O . TYR A 1 243 ? -2.813 12.355 -7.946 1.00 98.75 243 TYR A O 1
ATOM 1876 N N . LEU A 1 244 ? -1.145 12.537 -6.438 1.00 98.81 244 LEU A N 1
ATOM 1877 C CA . LEU A 1 244 ? -1.928 12.030 -5.310 1.00 98.81 244 LEU A CA 1
ATOM 1878 C C . LEU A 1 244 ? -3.127 12.935 -5.018 1.00 98.81 244 LEU A C 1
ATOM 1880 O O . LEU A 1 244 ? -4.209 12.425 -4.760 1.00 98.81 244 LEU A O 1
ATOM 1884 N N . GLY A 1 245 ? -2.971 14.256 -5.136 1.00 98.62 245 GLY A N 1
ATOM 1885 C CA . GLY A 1 245 ? -4.081 15.199 -4.985 1.00 98.62 245 GLY A CA 1
ATOM 1886 C C . GLY A 1 245 ? -5.206 14.983 -5.990 1.00 98.62 245 GLY A C 1
ATOM 1887 O O . GLY A 1 245 ? -6.365 14.952 -5.593 1.00 98.62 245 GLY A O 1
ATOM 1888 N N . LEU A 1 246 ? -4.877 14.756 -7.266 1.00 98.50 246 LEU A N 1
ATOM 1889 C CA . LEU A 1 246 ? -5.885 14.443 -8.286 1.00 98.50 246 LEU A CA 1
ATOM 1890 C C . LEU A 1 246 ? -6.615 13.125 -7.985 1.00 98.50 246 LEU A C 1
ATOM 1892 O O . LEU A 1 246 ? -7.827 13.039 -8.153 1.00 98.50 246 LEU A O 1
ATOM 1896 N N . ILE A 1 247 ? -5.883 12.106 -7.528 1.00 98.38 247 ILE A N 1
ATOM 1897 C CA . ILE A 1 247 ? -6.440 10.792 -7.170 1.00 98.38 247 ILE A CA 1
ATOM 1898 C C . ILE A 1 247 ? -7.374 10.905 -5.964 1.00 98.38 247 ILE A C 1
ATOM 1900 O O . ILE A 1 247 ? -8.500 10.417 -6.011 1.00 98.38 247 ILE A O 1
ATOM 1904 N N . LEU A 1 248 ? -6.926 11.565 -4.897 1.00 97.94 248 LEU A N 1
ATOM 1905 C CA . LEU A 1 248 ? -7.717 11.760 -3.684 1.00 97.94 248 LEU A CA 1
ATOM 1906 C C . LEU A 1 248 ? -8.967 12.605 -3.962 1.00 97.94 248 LEU A C 1
ATOM 1908 O O . LEU A 1 248 ? -10.046 12.262 -3.490 1.00 97.94 248 LEU A O 1
ATOM 1912 N N . GLU A 1 249 ? -8.854 13.655 -4.782 1.00 97.00 249 GLU A N 1
ATOM 1913 C CA . GLU A 1 249 ? -10.006 14.454 -5.216 1.00 97.00 249 GLU A CA 1
ATOM 1914 C C . GLU A 1 249 ? -11.013 13.612 -6.015 1.00 97.00 249 GLU A C 1
ATOM 1916 O O . GLU A 1 249 ? -12.218 13.706 -5.771 1.00 97.00 249 GLU A O 1
ATOM 1921 N N . ALA A 1 250 ? -10.554 12.752 -6.929 1.00 96.25 250 ALA A N 1
ATOM 1922 C CA . ALA A 1 250 ? -11.437 11.858 -7.679 1.00 96.25 250 ALA A CA 1
ATOM 1923 C C . ALA A 1 250 ? -12.161 10.851 -6.770 1.00 96.25 250 ALA A C 1
ATOM 1925 O O . ALA A 1 250 ? -13.359 10.624 -6.951 1.00 96.25 250 ALA A O 1
ATOM 1926 N N . ILE A 1 251 ? -11.475 10.297 -5.762 1.00 95.62 251 ILE A N 1
ATOM 1927 C CA . ILE A 1 251 ? -12.088 9.413 -4.757 1.00 95.62 251 ILE A CA 1
ATOM 1928 C C . ILE A 1 251 ? -13.159 10.171 -3.961 1.00 95.62 251 ILE A C 1
ATOM 1930 O O . ILE A 1 251 ? -14.293 9.705 -3.866 1.00 95.62 251 ILE A O 1
ATOM 1934 N N . ASP A 1 252 ? -12.835 11.356 -3.437 1.00 94.12 252 ASP A N 1
ATOM 1935 C CA . ASP A 1 252 ? -13.753 12.148 -2.608 1.00 94.12 252 ASP A CA 1
ATOM 1936 C C . ASP A 1 252 ? -15.004 12.601 -3.374 1.00 94.12 252 ASP A C 1
ATOM 1938 O O . ASP A 1 252 ? -16.106 12.673 -2.822 1.00 94.12 252 ASP A O 1
ATOM 1942 N N . THR A 1 253 ? -14.840 12.949 -4.652 1.00 93.62 253 THR A N 1
ATOM 1943 C CA . THR A 1 253 ? -15.911 13.530 -5.475 1.00 93.62 253 THR A CA 1
ATOM 1944 C C . THR A 1 253 ? -16.760 12.491 -6.202 1.00 93.62 253 THR A C 1
ATOM 1946 O O . THR A 1 253 ? -17.827 12.838 -6.720 1.00 93.62 253 THR A O 1
ATOM 1949 N N . THR A 1 254 ? -16.352 11.219 -6.189 1.00 91.12 254 THR A N 1
ATOM 1950 C CA . THR A 1 254 ? -17.072 10.114 -6.829 1.00 91.12 254 THR A CA 1
ATOM 1951 C C . THR A 1 254 ? -17.839 9.303 -5.777 1.00 91.12 254 THR A C 1
ATOM 1953 O O . THR A 1 254 ? -17.229 8.543 -5.029 1.00 91.12 254 THR A O 1
ATOM 1956 N N . PRO A 1 255 ? -19.187 9.386 -5.705 1.00 87.44 255 PRO A N 1
ATOM 1957 C CA . PRO A 1 255 ? -19.951 8.869 -4.561 1.00 87.44 255 PRO A CA 1
ATOM 1958 C C . PRO A 1 255 ? -19.812 7.375 -4.248 1.00 87.44 255 PRO A C 1
ATOM 1960 O O . PRO A 1 255 ? -20.077 6.989 -3.118 1.00 87.44 255 PRO A O 1
ATOM 1963 N N . HIS A 1 256 ? -19.467 6.541 -5.234 1.00 85.62 256 HIS A N 1
ATOM 1964 C CA . HIS A 1 256 ? -19.270 5.099 -5.039 1.00 85.62 256 HIS A CA 1
ATOM 1965 C C . HIS A 1 256 ? -17.812 4.723 -4.734 1.00 85.62 256 HIS A C 1
ATOM 1967 O O . HIS A 1 256 ? -17.553 3.579 -4.398 1.00 85.62 256 HIS A O 1
ATOM 1973 N N . LEU A 1 257 ? -16.874 5.667 -4.862 1.00 92.50 257 LEU A N 1
ATOM 1974 C CA . LEU A 1 257 ? -15.490 5.517 -4.407 1.00 92.50 257 LEU A CA 1
ATOM 1975 C C . LEU A 1 257 ? -15.318 6.113 -3.004 1.00 92.50 257 LEU A C 1
ATOM 1977 O O . LEU A 1 257 ? -14.580 5.576 -2.177 1.00 92.50 257 LEU A O 1
ATOM 1981 N N . ALA A 1 258 ? -16.031 7.206 -2.719 1.00 87.56 258 ALA A N 1
ATOM 1982 C CA . ALA A 1 258 ? -16.037 7.863 -1.422 1.00 87.56 258 ALA A CA 1
ATOM 1983 C C . ALA A 1 258 ? -16.508 6.899 -0.321 1.00 87.56 258 ALA A C 1
ATOM 1985 O O . ALA A 1 258 ? -17.613 6.363 -0.374 1.00 87.56 258 ALA A O 1
ATOM 1986 N N . ASN A 1 259 ? -15.681 6.721 0.711 1.00 84.75 259 ASN A N 1
ATOM 1987 C CA . ASN A 1 259 ? -15.860 5.744 1.794 1.00 84.75 259 ASN A CA 1
ATOM 1988 C C . ASN A 1 259 ? -15.780 4.269 1.382 1.00 84.75 259 ASN A C 1
ATOM 1990 O O . ASN A 1 259 ? -16.031 3.425 2.238 1.00 84.75 259 ASN A O 1
ATOM 1994 N N . ASP A 1 260 ? -15.405 3.943 0.150 1.00 93.56 260 ASP A N 1
ATOM 1995 C CA . ASP A 1 260 ? -15.316 2.552 -0.311 1.00 93.56 260 ASP A CA 1
ATOM 1996 C C . ASP A 1 260 ? -14.066 2.285 -1.156 1.00 93.56 260 ASP A C 1
ATOM 1998 O O . ASP A 1 260 ? -13.992 1.352 -1.950 1.00 93.56 260 ASP A O 1
ATOM 2002 N N . THR A 1 261 ? -13.064 3.150 -0.991 1.00 96.69 261 THR A N 1
ATOM 2003 C CA . THR A 1 261 ? -11.754 3.016 -1.618 1.00 96.69 261 THR A CA 1
ATOM 2004 C C . THR A 1 261 ? -10.672 3.020 -0.554 1.00 96.69 261 THR A C 1
ATOM 2006 O O . THR A 1 261 ? -10.671 3.879 0.331 1.00 96.69 261 THR A O 1
ATOM 2009 N N . ALA A 1 262 ? -9.718 2.104 -0.678 1.00 97.81 262 ALA A N 1
ATOM 2010 C CA . ALA A 1 262 ? -8.483 2.120 0.087 1.00 97.81 262 ALA A CA 1
ATOM 2011 C C . ALA A 1 262 ? -7.272 2.395 -0.805 1.00 97.81 262 ALA A C 1
ATOM 2013 O O . ALA A 1 262 ? -7.231 2.015 -1.977 1.00 97.81 262 ALA A O 1
ATOM 2014 N N . ILE A 1 263 ? -6.258 3.030 -0.221 1.00 98.75 263 ILE A N 1
ATOM 2015 C CA . ILE A 1 263 ? -4.958 3.244 -0.856 1.00 98.75 263 ILE A CA 1
ATOM 2016 C C . ILE A 1 263 ? -3.906 2.464 -0.077 1.00 98.75 263 ILE A C 1
ATOM 2018 O O . ILE A 1 263 ? -3.772 2.616 1.139 1.00 98.75 263 ILE A O 1
ATOM 2022 N N . VAL A 1 264 ? -3.127 1.666 -0.807 1.00 98.81 264 VAL A N 1
ATOM 2023 C CA . VAL A 1 264 ? -1.916 1.011 -0.304 1.00 98.81 264 VAL A CA 1
ATOM 2024 C C . VAL A 1 264 ? -0.744 1.569 -1.095 1.00 98.81 264 VAL A C 1
ATOM 2026 O O . VAL A 1 264 ? -0.552 1.215 -2.256 1.00 98.81 264 VAL A O 1
ATOM 2029 N N . LEU A 1 265 ? 0.018 2.480 -0.496 1.00 98.88 265 LEU A N 1
ATOM 2030 C CA . LEU A 1 265 ? 1.083 3.209 -1.186 1.00 98.88 265 LEU A CA 1
ATOM 2031 C C . LEU A 1 265 ? 2.444 2.844 -0.608 1.00 98.88 265 LEU A C 1
ATOM 2033 O O . LEU A 1 265 ? 2.662 2.905 0.599 1.00 98.88 265 LEU A O 1
ATOM 2037 N N . THR A 1 266 ? 3.390 2.501 -1.476 1.00 98.88 266 THR A N 1
ATOM 2038 C CA . THR A 1 266 ? 4.784 2.260 -1.089 1.00 98.88 266 THR A CA 1
ATOM 2039 C C . THR A 1 266 ? 5.724 2.520 -2.271 1.00 98.88 266 THR A C 1
ATOM 2041 O O . THR A 1 266 ? 5.315 3.054 -3.303 1.00 98.88 266 THR A O 1
ATOM 2044 N N . ALA A 1 267 ? 6.995 2.169 -2.108 1.00 98.88 267 ALA A N 1
ATOM 2045 C CA . ALA A 1 267 ? 8.013 2.227 -3.143 1.00 98.88 267 ALA A CA 1
ATOM 2046 C C . ALA A 1 267 ? 8.655 0.852 -3.319 1.00 98.88 267 ALA A C 1
ATOM 2048 O O . ALA A 1 267 ? 8.743 0.054 -2.384 1.00 98.88 267 ALA A O 1
ATOM 2049 N N . ASP A 1 268 ? 9.150 0.580 -4.514 1.00 98.62 268 ASP A N 1
ATOM 2050 C CA . ASP A 1 268 ? 9.904 -0.629 -4.814 1.00 98.62 268 ASP A CA 1
ATOM 2051 C C . ASP A 1 268 ? 11.313 -0.600 -4.202 1.00 98.62 268 ASP A C 1
ATOM 2053 O O . ASP A 1 268 ? 11.785 -1.625 -3.707 1.00 98.62 268 ASP A O 1
ATOM 2057 N N . HIS A 1 269 ? 11.960 0.566 -4.183 1.00 98.75 269 HIS A N 1
ATOM 2058 C CA . HIS A 1 269 ? 13.261 0.808 -3.568 1.00 98.75 269 HIS A CA 1
ATOM 2059 C C . HIS A 1 269 ? 13.466 2.280 -3.170 1.00 98.75 269 HIS A C 1
ATOM 2061 O O . HIS A 1 269 ? 12.679 3.161 -3.500 1.00 98.75 269 HIS A O 1
ATOM 2067 N N . GLY A 1 270 ? 14.551 2.541 -2.436 1.00 98.31 270 GLY A N 1
ATOM 2068 C CA . GLY A 1 270 ? 15.080 3.887 -2.201 1.00 98.31 270 GLY A CA 1
ATOM 2069 C C . GLY A 1 270 ? 16.235 4.200 -3.158 1.00 98.31 270 GLY A C 1
ATOM 2070 O O . GLY A 1 270 ? 16.277 3.704 -4.281 1.00 98.31 270 GLY A O 1
ATOM 2071 N N . GLY A 1 271 ? 17.229 4.973 -2.717 1.00 98.19 271 GLY A N 1
ATOM 2072 C CA . GLY A 1 271 ? 18.427 5.199 -3.528 1.00 98.19 271 GLY A CA 1
ATOM 2073 C C . GLY A 1 271 ? 19.522 6.033 -2.869 1.00 98.19 271 GLY A C 1
ATOM 2074 O O . GLY A 1 271 ? 19.295 6.789 -1.916 1.00 98.19 271 GLY A O 1
ATOM 2075 N N . PHE A 1 272 ? 20.738 5.899 -3.400 1.00 97.81 272 PHE A N 1
ATOM 2076 C CA . PHE A 1 272 ? 21.947 6.530 -2.885 1.00 97.81 272 PHE A CA 1
ATOM 2077 C C . PHE A 1 272 ? 22.804 7.107 -4.011 1.00 97.81 272 PHE A C 1
ATOM 2079 O O . PHE A 1 272 ? 23.214 6.411 -4.944 1.00 97.81 272 PHE A O 1
ATOM 2086 N N . ASN A 1 273 ? 23.159 8.389 -3.897 1.00 97.38 273 ASN A N 1
ATOM 2087 C CA . ASN A 1 273 ? 23.792 9.141 -4.981 1.00 97.38 273 ASN A CA 1
ATOM 2088 C C . ASN A 1 273 ? 22.982 9.008 -6.272 1.00 97.38 273 ASN A C 1
ATOM 2090 O O . ASN A 1 273 ? 21.919 9.587 -6.322 1.00 97.38 273 ASN A O 1
ATOM 2094 N N . PHE A 1 274 ? 23.439 8.255 -7.277 1.00 98.19 274 PHE A N 1
ATOM 2095 C CA . PHE A 1 274 ? 22.794 8.122 -8.597 1.00 98.19 274 PHE A CA 1
ATOM 2096 C C . PHE A 1 274 ? 22.355 6.681 -8.910 1.00 98.19 274 PHE A C 1
ATOM 2098 O O . PHE A 1 274 ? 22.122 6.333 -10.071 1.00 98.19 274 PHE A O 1
ATOM 2105 N N . ASN A 1 275 ? 22.336 5.798 -7.911 1.00 97.00 275 ASN A N 1
ATOM 2106 C CA . ASN A 1 275 ? 22.097 4.375 -8.116 1.00 97.00 275 ASN A CA 1
ATOM 2107 C C . ASN A 1 275 ? 21.368 3.759 -6.917 1.00 97.00 275 ASN A C 1
ATOM 2109 O O . ASN A 1 275 ? 21.446 4.278 -5.807 1.00 97.00 275 ASN A O 1
ATOM 2113 N N . HIS A 1 276 ? 20.722 2.622 -7.142 1.00 97.38 276 HIS A N 1
ATOM 2114 C CA . HIS A 1 276 ? 19.975 1.900 -6.119 1.00 97.38 276 HIS A CA 1
ATOM 2115 C C . HIS A 1 276 ? 20.344 0.406 -6.038 1.00 97.38 276 HIS A C 1
ATOM 2117 O O . HIS A 1 276 ? 19.816 -0.292 -5.189 1.00 97.38 276 HIS A O 1
ATOM 2123 N N . GLY A 1 277 ? 21.281 -0.115 -6.841 1.00 95.31 277 GLY A N 1
ATOM 2124 C CA . GLY A 1 277 ? 21.580 -1.556 -6.921 1.00 95.31 277 GLY A CA 1
ATOM 2125 C C . GLY A 1 277 ? 22.610 -2.091 -5.912 1.00 95.31 277 GLY A C 1
ATOM 2126 O O . GLY A 1 277 ? 22.795 -3.303 -5.795 1.00 95.31 277 GLY A O 1
ATOM 2127 N N . ASN A 1 278 ? 23.318 -1.223 -5.174 1.00 95.44 278 ASN A N 1
ATOM 2128 C CA . ASN A 1 278 ? 24.304 -1.670 -4.180 1.00 95.44 278 ASN A CA 1
ATOM 2129 C C . ASN A 1 278 ? 23.671 -1.825 -2.789 1.00 95.44 278 ASN A C 1
ATOM 2131 O O . ASN A 1 278 ? 23.396 -0.843 -2.105 1.00 95.44 278 ASN A O 1
ATOM 2135 N N . LEU A 1 279 ? 23.521 -3.072 -2.355 1.00 93.56 279 LEU A N 1
ATOM 2136 C CA . LEU A 1 279 ? 22.899 -3.453 -1.088 1.00 93.56 279 LEU A CA 1
ATOM 2137 C C . LEU A 1 279 ? 23.718 -3.108 0.176 1.00 93.56 279 LEU A C 1
ATOM 2139 O O . LEU A 1 279 ? 23.225 -3.322 1.288 1.00 93.56 279 LEU A O 1
ATOM 2143 N N . ASP A 1 280 ? 24.950 -2.609 0.026 1.00 94.69 280 ASP A N 1
ATOM 2144 C CA . ASP A 1 280 ? 25.753 -2.068 1.133 1.00 94.69 280 ASP A CA 1
ATOM 2145 C C . ASP A 1 280 ? 25.255 -0.685 1.593 1.00 94.69 280 ASP A C 1
ATOM 2147 O O . ASP A 1 280 ? 25.535 -0.279 2.721 1.00 94.69 280 ASP A O 1
ATOM 2151 N N . PHE A 1 281 ? 24.519 0.034 0.738 1.00 96.62 281 PHE A N 1
ATOM 2152 C CA . PHE A 1 281 ? 23.888 1.309 1.081 1.00 96.62 281 PHE A CA 1
ATOM 2153 C C . PHE A 1 281 ? 22.454 1.053 1.532 1.00 96.62 281 PHE A C 1
ATOM 2155 O O . PHE A 1 281 ? 21.602 0.659 0.733 1.00 96.62 281 PHE A O 1
ATOM 2162 N N . ILE A 1 282 ? 22.191 1.259 2.822 1.00 96.19 282 ILE A N 1
ATOM 2163 C CA . ILE A 1 282 ? 20.868 1.035 3.414 1.00 96.19 282 ILE A CA 1
ATOM 2164 C C . ILE A 1 282 ? 19.803 1.925 2.770 1.00 96.19 282 ILE A C 1
ATOM 2166 O O . ILE A 1 282 ? 18.662 1.503 2.610 1.00 96.19 282 ILE A O 1
ATOM 2170 N N . GLU A 1 283 ? 20.204 3.111 2.318 1.00 97.88 283 GLU A N 1
ATOM 2171 C CA . GLU A 1 283 ? 19.385 4.111 1.640 1.00 97.88 283 GLU A CA 1
ATOM 2172 C C . GLU A 1 283 ? 18.673 3.558 0.402 1.00 97.88 283 GLU A C 1
ATOM 2174 O O . GLU A 1 283 ? 17.576 4.003 0.076 1.00 97.88 283 GLU A O 1
ATOM 2179 N N . ASN A 1 284 ? 19.258 2.552 -0.255 1.00 98.12 284 ASN A N 1
ATOM 2180 C CA . ASN A 1 284 ? 18.660 1.875 -1.406 1.00 98.12 284 ASN A CA 1
ATOM 2181 C C . ASN A 1 284 ? 17.449 1.016 -1.030 1.00 98.12 284 ASN A C 1
ATOM 2183 O O . ASN A 1 284 ? 16.678 0.623 -1.897 1.00 98.12 284 ASN A O 1
ATOM 2187 N N . SER A 1 285 ? 17.276 0.700 0.251 1.00 97.56 285 SER A N 1
ATOM 2188 C CA . SER A 1 285 ? 16.188 -0.139 0.743 1.00 97.56 285 SER A CA 1
ATOM 2189 C C . SER A 1 285 ? 15.183 0.612 1.612 1.00 97.56 285 SER A C 1
ATOM 2191 O O . SER A 1 285 ? 14.179 0.002 1.949 1.00 97.56 285 SER A O 1
ATOM 2193 N N . ILE A 1 286 ? 15.418 1.868 2.004 1.00 98.44 286 ILE A N 1
ATOM 2194 C CA . ILE A 1 286 ? 14.487 2.623 2.864 1.00 98.44 286 ILE A CA 1
ATOM 2195 C C . ILE A 1 286 ? 13.326 3.147 2.017 1.00 98.44 286 ILE A C 1
ATOM 2197 O O . ILE A 1 286 ? 13.523 4.005 1.156 1.00 98.44 286 ILE A O 1
ATOM 2201 N N . ILE A 1 287 ? 12.119 2.667 2.303 1.00 98.81 287 ILE A N 1
ATOM 2202 C CA . ILE A 1 287 ? 10.889 3.002 1.575 1.00 98.81 287 ILE A CA 1
ATOM 2203 C C . ILE A 1 287 ? 9.800 3.464 2.551 1.00 98.81 287 ILE A C 1
ATOM 2205 O O . ILE A 1 287 ? 9.780 2.997 3.695 1.00 98.81 287 ILE A O 1
ATOM 2209 N N . PRO A 1 288 ? 8.877 4.341 2.130 1.00 98.75 288 PRO A N 1
ATOM 2210 C CA . PRO A 1 288 ? 7.664 4.592 2.886 1.00 98.75 288 PRO A CA 1
ATOM 2211 C C . PRO A 1 288 ? 6.635 3.478 2.670 1.00 98.75 288 PRO A C 1
ATOM 2213 O O . PRO A 1 288 ? 6.673 2.763 1.667 1.00 98.75 288 PRO A O 1
ATOM 2216 N N . PHE A 1 289 ? 5.676 3.366 3.578 1.00 98.88 289 PHE A N 1
ATOM 2217 C CA . PHE A 1 289 ? 4.502 2.517 3.438 1.00 98.88 289 PHE A CA 1
ATOM 2218 C C . PHE A 1 289 ? 3.301 3.230 4.062 1.00 98.88 289 PHE A C 1
ATOM 2220 O O . PHE A 1 289 ? 3.378 3.669 5.205 1.00 98.88 289 PHE A O 1
ATOM 2227 N N . PHE A 1 290 ? 2.207 3.355 3.320 1.00 98.75 290 PHE A N 1
ATOM 2228 C CA . PHE A 1 290 ? 0.981 4.026 3.741 1.00 98.75 290 PHE A CA 1
ATOM 2229 C C . PHE A 1 290 ? -0.221 3.122 3.496 1.00 98.75 290 PHE A C 1
ATOM 2231 O O . PHE A 1 290 ? -0.323 2.473 2.452 1.00 98.75 290 PHE A O 1
ATOM 2238 N N . VAL A 1 291 ? -1.142 3.130 4.453 1.00 97.75 291 VAL A N 1
ATOM 2239 C CA . VAL A 1 291 ? -2.427 2.441 4.396 1.00 97.75 291 VAL A CA 1
ATOM 2240 C C . VAL A 1 291 ? -3.514 3.444 4.756 1.00 97.75 291 VAL A C 1
ATOM 2242 O O . VAL A 1 291 ? -3.550 3.961 5.871 1.00 97.75 291 VAL A O 1
ATOM 2245 N N . TRP A 1 292 ? -4.405 3.725 3.811 1.00 96.50 292 TRP A N 1
ATOM 2246 C CA . TRP A 1 292 ? -5.475 4.711 3.960 1.00 96.50 292 TRP A CA 1
ATOM 2247 C C . TRP A 1 292 ? -6.820 4.106 3.547 1.00 96.50 292 TRP A C 1
ATOM 2249 O O . TRP A 1 292 ? -6.871 3.288 2.631 1.00 96.50 292 TRP A O 1
ATOM 2259 N N . GLY A 1 293 ? -7.904 4.496 4.224 1.00 91.19 293 GLY A N 1
ATOM 2260 C CA . GLY A 1 293 ? -9.269 4.035 3.918 1.00 91.19 293 GLY A CA 1
ATOM 2261 C C . GLY A 1 293 ? -9.698 2.715 4.581 1.00 91.19 293 GLY A C 1
ATOM 2262 O O . GLY A 1 293 ? -10.841 2.301 4.408 1.00 91.19 293 GLY A O 1
ATOM 2263 N N . LEU A 1 294 ? -8.831 2.088 5.387 1.00 87.94 294 LEU A N 1
ATOM 2264 C CA . LEU A 1 294 ? -9.063 0.782 6.039 1.00 87.94 294 LEU A CA 1
ATOM 2265 C C . LEU A 1 294 ? -9.644 0.846 7.460 1.00 87.94 294 LEU A C 1
ATOM 2267 O O . LEU A 1 294 ? -9.670 -0.159 8.167 1.00 87.94 294 LEU A O 1
ATOM 2271 N N . GLY A 1 295 ? -10.095 2.023 7.899 1.00 83.75 295 GLY A N 1
ATOM 2272 C CA . GLY A 1 295 ? -10.613 2.218 9.259 1.00 83.75 295 GLY A CA 1
ATOM 2273 C C . GLY A 1 295 ? -9.541 2.156 10.354 1.00 83.75 295 GLY A C 1
ATOM 2274 O O . GLY A 1 295 ? -9.878 2.141 11.531 1.00 83.75 295 GLY A O 1
ATOM 2275 N N . LEU A 1 296 ? -8.255 2.137 9.983 1.00 83.69 296 LEU A N 1
ATOM 2276 C CA . LEU A 1 296 ? -7.159 2.308 10.935 1.00 83.69 296 LEU A CA 1
ATOM 2277 C C . LEU A 1 296 ? -7.169 3.743 11.488 1.00 83.69 296 LEU A C 1
ATOM 2279 O O . LEU A 1 296 ? -7.504 4.665 10.737 1.00 83.69 296 LEU A O 1
ATOM 2283 N N . PRO A 1 297 ? -6.771 3.958 12.756 1.00 77.62 297 PRO A N 1
ATOM 2284 C CA . PRO A 1 297 ? -6.649 5.301 13.302 1.00 77.62 297 PRO A CA 1
ATOM 2285 C C . PRO A 1 297 ? -5.723 6.164 12.437 1.00 77.62 297 PRO A C 1
ATOM 2287 O O . PRO A 1 297 ? -4.638 5.732 12.052 1.00 77.62 297 PRO A O 1
ATOM 2290 N N . GLY A 1 298 ? -6.150 7.384 12.123 1.00 83.69 298 GLY A N 1
ATOM 2291 C CA . GLY A 1 298 ? -5.334 8.321 11.355 1.00 83.69 298 GLY A CA 1
ATOM 2292 C C . GLY A 1 298 ? -4.142 8.839 12.164 1.00 83.69 298 GLY A C 1
ATOM 2293 O O . GLY A 1 298 ? -4.249 9.054 13.372 1.00 83.69 298 GLY A O 1
ATOM 2294 N N . GLY A 1 299 ? -3.001 9.066 11.510 1.00 81.19 299 GLY A N 1
ATOM 2295 C CA . GLY A 1 299 ? -1.823 9.658 12.147 1.00 81.19 299 GLY A CA 1
ATOM 2296 C C . GLY A 1 299 ? -0.964 8.686 12.954 1.00 81.19 299 GLY A C 1
ATOM 2297 O O . GLY A 1 299 ? -0.031 9.139 13.617 1.00 81.19 299 GLY A O 1
ATOM 2298 N N . VAL A 1 300 ? -1.250 7.382 12.906 1.00 84.12 300 VAL A N 1
ATOM 2299 C CA . VAL A 1 300 ? -0.510 6.360 13.664 1.00 84.12 300 VAL A CA 1
ATOM 2300 C C . VAL A 1 300 ? 0.609 5.722 12.851 1.00 84.12 300 VAL A C 1
ATOM 2302 O O . VAL A 1 300 ? 0.517 5.584 11.626 1.00 84.12 300 VAL A O 1
ATOM 2305 N N . ASP A 1 301 ? 1.658 5.291 13.554 1.00 89.19 301 ASP A N 1
ATOM 2306 C CA . ASP A 1 301 ? 2.715 4.494 12.948 1.00 89.19 301 ASP A CA 1
ATOM 2307 C C . ASP A 1 301 ? 2.192 3.076 12.657 1.00 89.19 301 ASP A C 1
ATOM 2309 O O . ASP A 1 301 ? 1.584 2.424 13.508 1.00 89.19 301 ASP A O 1
ATOM 2313 N N . LEU A 1 302 ? 2.444 2.561 11.454 1.00 91.06 302 LEU A N 1
ATOM 2314 C CA . LEU A 1 302 ? 2.101 1.190 11.079 1.00 91.06 302 LEU A CA 1
ATOM 2315 C C . LEU A 1 302 ? 2.788 0.137 11.963 1.00 91.06 302 LEU A C 1
ATOM 2317 O O . LEU A 1 302 ? 2.332 -1.005 12.002 1.00 91.06 302 LEU A O 1
ATOM 2321 N N . HIS A 1 303 ? 3.881 0.478 12.645 1.00 87.56 303 HIS A N 1
ATOM 2322 C CA . HIS A 1 303 ? 4.523 -0.376 13.644 1.00 87.56 303 HIS A CA 1
ATOM 2323 C C . HIS A 1 303 ? 3.734 -0.486 14.954 1.00 87.56 303 HIS A C 1
ATOM 2325 O O . HIS A 1 303 ? 3.912 -1.466 15.674 1.00 87.56 303 HIS A O 1
ATOM 2331 N N . ASP A 1 304 ? 2.849 0.471 15.240 1.00 84.06 304 ASP A N 1
ATOM 2332 C CA . ASP A 1 304 ? 2.015 0.469 16.444 1.00 84.06 304 ASP A CA 1
ATOM 2333 C C . ASP A 1 304 ? 0.701 -0.299 16.235 1.00 84.06 304 ASP A C 1
ATOM 2335 O O . ASP A 1 304 ? 0.118 -0.792 17.196 1.00 84.06 304 ASP A O 1
ATOM 2339 N N . VAL A 1 305 ? 0.241 -0.434 14.984 1.00 83.31 305 VAL A N 1
ATOM 2340 C CA . VAL A 1 305 ? -1.022 -1.123 14.644 1.00 83.31 305 VAL A CA 1
ATOM 2341 C C . VAL A 1 305 ? -0.833 -2.504 14.013 1.00 83.31 305 VAL A C 1
ATOM 2343 O O . VAL A 1 305 ? -1.800 -3.251 13.877 1.00 83.31 305 VAL A O 1
ATOM 2346 N N . ALA A 1 306 ? 0.389 -2.882 13.623 1.00 88.00 306 ALA A N 1
ATOM 2347 C CA . ALA A 1 306 ? 0.687 -4.221 13.119 1.00 88.00 306 ALA A CA 1
ATOM 2348 C C . ALA A 1 306 ? 1.520 -5.041 14.108 1.00 88.00 306 ALA A C 1
ATOM 2350 O O . ALA A 1 306 ? 2.681 -4.754 14.382 1.00 88.00 306 ALA A O 1
ATOM 2351 N N . THR A 1 307 ? 0.956 -6.160 14.555 1.00 86.50 307 THR A N 1
ATOM 2352 C CA . THR A 1 307 ? 1.523 -7.026 15.606 1.00 86.50 307 THR A CA 1
ATOM 2353 C C . THR A 1 307 ? 2.814 -7.737 15.216 1.00 86.50 307 THR A C 1
ATOM 2355 O O . THR A 1 307 ? 3.561 -8.217 16.069 1.00 86.50 307 THR A O 1
ATOM 2358 N N . ASN A 1 308 ? 3.073 -7.858 13.915 1.00 90.38 308 ASN A N 1
ATOM 2359 C CA . ASN A 1 308 ? 4.181 -8.634 13.376 1.00 90.38 308 ASN A CA 1
ATOM 2360 C C . ASN A 1 308 ? 5.092 -7.823 12.441 1.00 90.38 308 ASN A C 1
ATOM 2362 O O . ASN A 1 308 ? 5.840 -8.417 11.653 1.00 90.38 308 ASN A O 1
ATOM 2366 N N . ARG A 1 309 ? 5.026 -6.486 12.498 1.00 94.31 309 ARG A N 1
ATOM 2367 C CA . ARG A 1 309 ? 5.883 -5.584 11.720 1.00 94.31 309 ARG A CA 1
ATOM 2368 C C . ARG A 1 309 ? 6.537 -4.546 12.624 1.00 94.31 309 ARG A C 1
ATOM 2370 O O . ARG A 1 309 ? 5.868 -3.713 13.210 1.00 94.31 309 ARG A O 1
ATOM 2377 N N . PHE A 1 310 ? 7.863 -4.550 12.680 1.00 92.50 310 PHE A N 1
ATOM 2378 C CA . PHE A 1 310 ? 8.641 -3.762 13.639 1.00 92.50 310 PHE A CA 1
ATOM 2379 C C . PHE A 1 310 ? 9.546 -2.756 12.940 1.00 92.50 310 PHE A C 1
ATOM 2381 O O . PHE A 1 310 ? 10.053 -3.039 11.852 1.00 92.50 310 PHE A O 1
ATOM 2388 N N . ASP A 1 311 ? 9.782 -1.615 13.587 1.00 94.12 311 ASP A N 1
ATOM 2389 C CA . ASP A 1 311 ? 10.706 -0.599 13.090 1.00 94.12 311 ASP A CA 1
ATOM 2390 C C . ASP A 1 311 ? 12.131 -1.186 12.996 1.00 94.12 311 ASP A C 1
ATOM 2392 O O . ASP A 1 311 ? 12.714 -1.586 14.012 1.00 94.12 311 ASP A O 1
ATOM 2396 N N . PRO A 1 312 ? 12.723 -1.279 11.789 1.00 93.62 312 PRO A N 1
ATOM 2397 C CA . PRO A 1 312 ? 14.065 -1.820 11.618 1.00 93.62 312 PRO A CA 1
ATOM 2398 C C . PRO A 1 312 ? 15.183 -0.868 12.074 1.00 93.62 312 PRO A C 1
ATOM 2400 O O . PRO A 1 312 ? 16.353 -1.273 12.028 1.00 93.62 312 PRO A O 1
ATOM 2403 N N . GLY A 1 313 ? 14.889 0.380 12.454 1.00 93.19 313 GLY A N 1
ATOM 2404 C CA . GLY A 1 313 ? 15.891 1.417 12.707 1.00 93.19 313 GLY A CA 1
ATOM 2405 C C . GLY A 1 313 ? 16.782 1.614 11.478 1.00 93.19 313 GLY A C 1
ATOM 2406 O O . GLY A 1 313 ? 16.275 1.784 10.374 1.00 93.19 313 GLY A O 1
ATOM 2407 N N . ASP A 1 314 ? 18.101 1.488 11.642 1.00 91.44 314 ASP A N 1
ATOM 2408 C CA . ASP A 1 314 ? 19.084 1.538 10.541 1.00 91.44 314 ASP A CA 1
ATOM 2409 C C . ASP A 1 314 ? 19.440 0.148 9.976 1.00 91.44 314 ASP A C 1
ATOM 2411 O O . ASP A 1 314 ? 20.361 -0.010 9.171 1.00 91.44 314 ASP A O 1
ATOM 2415 N N . SER A 1 315 ? 18.759 -0.907 10.428 1.00 92.94 315 SER A N 1
ATOM 2416 C CA . SER A 1 315 ? 19.076 -2.277 10.025 1.00 92.94 315 SER A CA 1
ATOM 2417 C C . SER A 1 315 ? 18.343 -2.689 8.747 1.00 92.94 315 SER A C 1
ATOM 2419 O O . SER A 1 315 ? 17.358 -2.080 8.330 1.00 92.94 315 SER A O 1
ATOM 2421 N N . ARG A 1 316 ? 18.814 -3.768 8.113 1.00 92.62 316 ARG A N 1
ATOM 2422 C CA . ARG A 1 316 ? 18.123 -4.450 7.009 1.00 92.62 316 ARG A CA 1
ATOM 2423 C C . ARG A 1 316 ? 17.900 -5.910 7.396 1.00 92.62 316 ARG A C 1
ATOM 2425 O O . ARG A 1 316 ? 18.733 -6.757 7.057 1.00 92.62 316 ARG A O 1
ATOM 2432 N N . PRO A 1 317 ? 16.840 -6.212 8.169 1.00 93.25 317 PRO A N 1
ATOM 2433 C CA . PRO A 1 317 ? 16.610 -7.558 8.675 1.00 93.25 317 PRO A CA 1
ATOM 2434 C C . PRO A 1 317 ? 16.463 -8.573 7.537 1.00 93.25 317 PRO A C 1
ATOM 2436 O O . PRO A 1 317 ? 15.847 -8.292 6.507 1.00 93.25 317 PRO A O 1
ATOM 2439 N N . ARG A 1 318 ? 17.025 -9.770 7.729 1.00 93.06 318 ARG A N 1
ATOM 2440 C CA . ARG A 1 318 ? 16.790 -10.933 6.856 1.00 93.06 318 ARG A CA 1
ATOM 2441 C C . ARG A 1 318 ? 15.376 -11.470 7.069 1.00 93.06 318 ARG A C 1
ATOM 2443 O O . ARG A 1 318 ? 14.811 -11.272 8.140 1.00 93.06 318 ARG A O 1
ATOM 2450 N N . TYR A 1 319 ? 14.862 -12.257 6.126 1.00 91.69 319 TYR A N 1
ATOM 2451 C CA . TYR A 1 319 ? 13.580 -12.964 6.287 1.00 91.69 319 TYR A CA 1
ATOM 2452 C C . TYR A 1 319 ? 13.543 -13.962 7.459 1.00 91.69 319 TYR A C 1
ATOM 2454 O O . TYR A 1 319 ? 12.470 -14.364 7.884 1.00 91.69 319 TYR A O 1
ATOM 2462 N N . THR A 1 320 ? 14.697 -14.348 8.009 1.00 89.50 320 THR A N 1
ATOM 2463 C CA . THR A 1 320 ? 14.798 -15.201 9.208 1.00 89.50 320 THR A CA 1
ATOM 2464 C C . THR A 1 320 ? 14.859 -14.434 10.521 1.00 89.50 320 THR A C 1
ATOM 2466 O O . THR A 1 320 ? 15.005 -15.054 11.572 1.00 89.50 320 THR A O 1
ATOM 2469 N N . ALA A 1 321 ? 14.871 -13.102 10.483 1.00 91.50 321 ALA A N 1
ATOM 2470 C CA . ALA A 1 321 ? 14.823 -12.318 11.706 1.00 91.50 321 ALA A CA 1
ATOM 2471 C C . ALA A 1 321 ? 13.466 -12.522 12.395 1.00 91.50 321 ALA A C 1
ATOM 2473 O O . ALA A 1 321 ? 12.438 -12.592 11.727 1.00 91.50 321 ALA A O 1
ATOM 2474 N N . GLU A 1 322 ? 13.477 -12.607 13.725 1.00 89.00 322 GLU A N 1
ATOM 2475 C CA . GLU A 1 322 ? 12.259 -12.732 14.537 1.00 89.00 322 GLU A CA 1
ATOM 2476 C C . GLU A 1 322 ? 11.319 -11.542 14.316 1.00 89.00 322 GLU A C 1
ATOM 2478 O O . GLU A 1 322 ? 10.117 -11.714 14.147 1.00 89.00 322 GLU A O 1
ATOM 2483 N N . GLN A 1 323 ? 11.896 -10.343 14.236 1.00 91.25 323 GLN A N 1
ATOM 2484 C CA . GLN A 1 323 ? 11.192 -9.111 13.917 1.00 91.25 323 GLN A CA 1
ATOM 2485 C C . GLN A 1 323 ? 11.376 -8.784 12.433 1.00 91.25 323 GLN A C 1
ATOM 2487 O O . GLN A 1 323 ? 12.500 -8.570 11.965 1.00 91.25 323 GLN A O 1
ATOM 2492 N N . GLN A 1 324 ? 10.273 -8.769 11.684 1.00 94.88 324 GLN A N 1
ATOM 2493 C CA . GLN A 1 324 ? 10.253 -8.351 10.283 1.00 94.88 324 GLN A CA 1
ATOM 2494 C C . GLN A 1 324 ? 9.843 -6.880 10.171 1.00 94.88 324 GLN A C 1
ATOM 2496 O O . GLN A 1 324 ? 8.933 -6.466 10.883 1.00 94.88 324 GLN A O 1
ATOM 2501 N N . PRO A 1 325 ? 10.471 -6.090 9.283 1.00 97.12 325 PRO A N 1
ATOM 2502 C CA . PRO A 1 325 ? 9.982 -4.759 8.953 1.00 97.12 325 PRO A CA 1
ATOM 2503 C C . PRO A 1 325 ? 8.790 -4.838 8.003 1.00 97.12 325 PRO A C 1
ATOM 2505 O O . PRO A 1 325 ? 8.579 -5.869 7.362 1.00 97.12 325 PRO A O 1
ATOM 2508 N N . TRP A 1 326 ? 8.076 -3.722 7.851 1.00 98.06 326 TRP A N 1
ATOM 2509 C CA . TRP A 1 326 ? 7.231 -3.505 6.677 1.00 98.06 326 TRP A CA 1
ATOM 2510 C C . TRP A 1 326 ? 8.072 -3.609 5.415 1.00 98.06 326 TRP A C 1
ATOM 2512 O O . TRP A 1 326 ? 9.134 -2.987 5.329 1.00 98.06 326 TRP A O 1
ATOM 2522 N N . ARG A 1 327 ? 7.615 -4.404 4.450 1.00 97.94 327 ARG A N 1
ATOM 2523 C CA . ARG A 1 327 ? 8.255 -4.561 3.150 1.00 97.94 327 ARG A CA 1
ATOM 2524 C C . ARG A 1 327 ? 7.353 -4.134 2.017 1.00 97.94 327 ARG A C 1
ATOM 2526 O O . ARG A 1 327 ? 6.144 -4.262 2.118 1.00 97.94 327 ARG A O 1
ATOM 2533 N N . ASN A 1 328 ? 7.937 -3.723 0.898 1.00 98.38 328 ASN A N 1
ATOM 2534 C CA . ASN A 1 328 ? 7.166 -3.410 -0.310 1.00 98.38 328 ASN A CA 1
ATOM 2535 C C . ASN A 1 328 ? 6.214 -4.553 -0.720 1.00 98.38 328 ASN A C 1
ATOM 2537 O O . ASN A 1 328 ? 5.070 -4.300 -1.080 1.00 98.38 328 ASN A O 1
ATOM 2541 N N . GLY A 1 329 ? 6.639 -5.813 -0.584 1.00 98.12 329 GLY A N 1
ATOM 2542 C CA . GLY A 1 329 ? 5.802 -6.983 -0.852 1.00 98.12 329 GLY A CA 1
ATOM 2543 C C . GLY A 1 329 ? 4.634 -7.193 0.118 1.00 98.12 329 GLY A C 1
ATOM 2544 O O . GLY A 1 329 ? 3.702 -7.912 -0.234 1.00 98.12 329 GLY A O 1
ATOM 2545 N N . ASP A 1 330 ? 4.615 -6.548 1.292 1.00 98.62 330 ASP A N 1
ATOM 2546 C CA . ASP A 1 330 ? 3.424 -6.549 2.158 1.00 98.62 330 ASP A CA 1
ATOM 2547 C C . ASP A 1 330 ? 2.229 -5.875 1.468 1.00 98.62 330 ASP A C 1
ATOM 2549 O O . ASP A 1 330 ? 1.085 -6.230 1.751 1.00 98.62 330 ASP A O 1
ATOM 2553 N N . ALA A 1 331 ? 2.476 -4.968 0.511 1.00 98.75 331 ALA A N 1
ATOM 2554 C CA . ALA A 1 331 ? 1.424 -4.279 -0.231 1.00 98.75 331 ALA A CA 1
ATOM 2555 C C . ALA A 1 331 ? 0.467 -5.247 -0.939 1.00 98.75 331 ALA A C 1
ATOM 2557 O O . ALA A 1 331 ? -0.731 -4.978 -0.964 1.00 98.75 331 ALA A O 1
ATOM 2558 N N . ALA A 1 332 ? 0.962 -6.400 -1.409 1.00 98.81 332 ALA A N 1
ATOM 2559 C CA . ALA A 1 332 ? 0.133 -7.430 -2.030 1.00 98.81 332 ALA A CA 1
ATOM 2560 C C . ALA A 1 332 ? -0.999 -7.886 -1.099 1.00 98.81 332 ALA A C 1
ATOM 2562 O O . ALA A 1 332 ? -2.167 -7.894 -1.472 1.00 98.81 332 ALA A O 1
ATOM 2563 N N . ASN A 1 333 ? -0.657 -8.259 0.137 1.00 98.38 333 ASN A N 1
ATOM 2564 C CA . ASN A 1 333 ? -1.623 -8.870 1.051 1.00 98.38 333 ASN A CA 1
ATOM 2565 C C . ASN A 1 333 ? -2.404 -7.836 1.852 1.00 98.38 333 ASN A C 1
ATOM 2567 O O . ASN A 1 333 ? -3.534 -8.125 2.226 1.00 98.38 333 ASN A O 1
ATOM 2571 N N . VAL A 1 334 ? -1.865 -6.629 2.056 1.00 98.12 334 VAL A N 1
ATOM 2572 C CA . VAL A 1 334 ? -2.675 -5.506 2.550 1.00 98.12 334 VAL A CA 1
ATOM 2573 C C . VAL A 1 334 ? -3.764 -5.157 1.534 1.00 98.12 334 VAL A C 1
ATOM 2575 O O . VAL A 1 334 ? -4.906 -4.955 1.931 1.00 98.12 334 VAL A O 1
ATOM 2578 N N . ALA A 1 335 ? -3.453 -5.153 0.232 1.00 98.56 335 ALA A N 1
ATOM 2579 C CA . ALA A 1 335 ? -4.451 -4.910 -0.807 1.00 98.56 335 ALA A CA 1
ATOM 2580 C C . ALA A 1 335 ? -5.529 -6.006 -0.862 1.00 98.56 335 ALA A C 1
ATOM 2582 O O . ALA A 1 335 ? -6.711 -5.691 -0.955 1.00 98.56 335 ALA A O 1
ATOM 2583 N N . MET A 1 336 ? -5.153 -7.287 -0.766 1.00 98.19 336 MET A N 1
ATOM 2584 C CA . MET A 1 336 ? -6.145 -8.375 -0.735 1.00 98.19 336 MET A CA 1
ATOM 2585 C C . MET A 1 336 ? -7.002 -8.333 0.531 1.00 98.19 336 MET A C 1
ATOM 2587 O O . MET A 1 336 ? -8.220 -8.448 0.448 1.00 98.19 336 MET A O 1
ATOM 2591 N N . MET A 1 337 ? -6.389 -8.072 1.688 1.00 95.94 337 MET A N 1
ATOM 2592 C CA . MET A 1 337 ? -7.105 -7.898 2.953 1.00 95.94 337 MET A CA 1
ATOM 2593 C C . MET A 1 337 ? -8.107 -6.742 2.891 1.00 95.94 337 MET A C 1
ATOM 2595 O O . MET A 1 337 ? -9.230 -6.885 3.364 1.00 95.94 337 MET A O 1
ATOM 2599 N N . ALA A 1 338 ? -7.725 -5.624 2.271 1.00 96.44 338 ALA A N 1
ATOM 2600 C CA . ALA A 1 338 ? -8.606 -4.486 2.041 1.00 96.44 338 ALA A CA 1
ATOM 2601 C C . ALA A 1 338 ? -9.836 -4.850 1.192 1.00 96.44 338 ALA A C 1
ATOM 2603 O O . ALA A 1 338 ? -10.924 -4.372 1.477 1.00 96.44 338 ALA A O 1
ATOM 2604 N N . LEU A 1 339 ? -9.700 -5.745 0.210 1.00 96.94 339 LEU A N 1
ATOM 2605 C CA . LEU A 1 339 ? -10.830 -6.276 -0.569 1.00 96.94 339 LEU A CA 1
ATOM 2606 C C . LEU A 1 339 ? -11.608 -7.393 0.153 1.00 96.94 339 LEU A C 1
ATOM 2608 O O . LEU A 1 339 ? -12.527 -7.973 -0.419 1.00 96.94 339 LEU A O 1
ATOM 2612 N N . GLY A 1 340 ? -11.233 -7.749 1.386 1.00 94.75 340 GLY A N 1
ATOM 2613 C CA . GLY A 1 340 ? -11.823 -8.882 2.104 1.00 94.75 340 GLY A CA 1
ATOM 2614 C C . GLY A 1 340 ? -11.467 -10.248 1.508 1.00 94.75 340 GLY A C 1
ATOM 2615 O O . GLY A 1 340 ? -12.215 -11.208 1.693 1.00 94.75 340 GLY A O 1
ATOM 2616 N N . LEU A 1 341 ? -10.349 -10.342 0.784 1.00 94.75 341 LEU A N 1
ATOM 2617 C CA . LEU A 1 341 ? -9.888 -11.552 0.105 1.00 94.75 341 LEU A CA 1
ATOM 2618 C C . LEU A 1 341 ? -8.765 -12.255 0.875 1.00 94.75 341 LEU A C 1
ATOM 2620 O O . LEU A 1 341 ? -8.040 -11.653 1.673 1.00 94.75 341 LEU A O 1
ATOM 2624 N N . ASP A 1 342 ? -8.594 -13.545 0.585 1.00 94.25 342 ASP A N 1
ATOM 2625 C CA . ASP A 1 342 ? -7.492 -14.340 1.123 1.00 94.25 342 ASP A CA 1
ATOM 2626 C C . ASP A 1 342 ? -6.121 -13.816 0.642 1.00 94.25 342 ASP A C 1
ATOM 2628 O O . ASP A 1 342 ? -6.003 -13.255 -0.450 1.00 94.25 342 ASP A O 1
ATOM 2632 N N . PRO A 1 343 ? -5.039 -14.028 1.415 1.00 97.00 343 PRO A N 1
ATOM 2633 C CA . PRO A 1 343 ? -3.696 -13.669 0.974 1.00 97.00 343 PRO A CA 1
ATOM 2634 C C . PRO A 1 343 ? -3.270 -14.376 -0.317 1.00 97.00 343 PRO A C 1
ATOM 2636 O O . PRO A 1 343 ? -3.638 -15.525 -0.574 1.00 97.00 343 PRO A O 1
ATOM 2639 N N . VAL A 1 344 ? -2.381 -13.730 -1.077 1.00 98.06 344 VAL A N 1
ATOM 2640 C CA . VAL A 1 344 ? -1.842 -14.268 -2.330 1.00 98.06 344 VAL A CA 1
ATOM 2641 C C . VAL A 1 344 ? -1.178 -15.635 -2.096 1.00 98.06 344 VAL A C 1
ATOM 2643 O O . VAL A 1 344 ? -0.261 -15.743 -1.268 1.00 98.06 344 VAL A O 1
ATOM 2646 N N . PRO A 1 345 ? -1.584 -16.697 -2.826 1.00 96.00 345 PRO A N 1
ATOM 2647 C CA . PRO A 1 345 ? -1.057 -18.041 -2.624 1.00 96.00 345 PRO A CA 1
ATOM 2648 C C . PRO A 1 345 ? 0.476 -18.131 -2.667 1.00 96.00 345 PRO A C 1
ATOM 2650 O O . PRO A 1 345 ? 1.146 -17.842 -3.664 1.00 96.00 345 PRO A O 1
ATOM 2653 N N . GLY A 1 346 ? 1.042 -18.603 -1.554 1.00 94.00 346 GLY A N 1
ATOM 2654 C CA . GLY A 1 346 ? 2.482 -18.783 -1.357 1.00 94.00 346 GLY A CA 1
ATOM 2655 C C . GLY A 1 346 ? 3.272 -17.495 -1.103 1.00 94.00 346 GLY A C 1
ATOM 2656 O O . GLY A 1 346 ? 4.503 -17.540 -1.135 1.00 94.00 346 GLY A O 1
ATOM 2657 N N . SER A 1 347 ? 2.589 -16.385 -0.818 1.00 95.94 347 SER A N 1
ATOM 2658 C CA . SER A 1 347 ? 3.186 -15.210 -0.183 1.00 95.94 347 SER A CA 1
ATOM 2659 C C . SER A 1 347 ? 3.849 -15.564 1.159 1.00 95.94 347 SER A C 1
ATOM 2661 O O . SER A 1 347 ? 3.381 -16.439 1.891 1.00 95.94 347 SER A O 1
ATOM 2663 N N . LEU A 1 348 ? 4.930 -14.854 1.500 1.00 93.69 348 LEU A N 1
ATOM 2664 C CA . LEU A 1 348 ? 5.509 -14.844 2.851 1.00 93.69 348 LEU A CA 1
ATOM 2665 C C . LEU A 1 348 ? 5.283 -13.521 3.594 1.00 93.69 348 LEU A C 1
ATOM 2667 O O . LEU A 1 348 ? 5.456 -13.466 4.812 1.00 93.69 348 LEU A O 1
ATOM 2671 N N . MET A 1 349 ? 4.949 -12.451 2.878 1.00 94.75 349 MET A N 1
ATOM 2672 C CA . MET A 1 349 ? 4.814 -11.104 3.429 1.00 94.75 349 MET A CA 1
ATOM 2673 C C . MET A 1 349 ? 3.362 -10.879 3.857 1.00 94.75 349 MET A C 1
ATOM 2675 O O . MET A 1 349 ? 2.558 -10.296 3.136 1.00 94.75 349 MET A O 1
ATOM 2679 N N . LEU A 1 350 ? 3.020 -11.458 5.013 1.00 94.12 350 LEU A N 1
ATOM 2680 C CA . LEU A 1 350 ? 1.682 -11.443 5.610 1.00 94.12 350 LEU A CA 1
ATOM 2681 C C . LEU A 1 350 ? 1.680 -10.529 6.839 1.00 94.12 350 LEU A C 1
ATOM 2683 O O . LEU A 1 350 ? 2.195 -10.918 7.894 1.00 94.12 350 LEU A O 1
ATOM 2687 N N . SER A 1 351 ? 1.230 -9.286 6.694 1.00 93.06 351 SER A N 1
ATOM 2688 C CA . SER A 1 351 ? 1.059 -8.369 7.825 1.00 93.06 351 SER A CA 1
ATOM 2689 C C . SER A 1 351 ? -0.193 -8.751 8.618 1.00 93.06 351 SER A C 1
ATOM 2691 O O . SER A 1 351 ? -1.170 -9.248 8.061 1.00 93.06 351 SER A O 1
ATOM 2693 N N . VAL A 1 352 ? -0.137 -8.573 9.936 1.00 88.56 352 VAL A N 1
ATOM 2694 C CA . VAL A 1 352 ? -1.261 -8.832 10.841 1.00 88.56 352 VAL A CA 1
ATOM 2695 C C . VAL A 1 352 ? -1.511 -7.563 11.628 1.00 88.56 352 VAL A C 1
ATOM 2697 O O . VAL A 1 352 ? -0.690 -7.183 12.463 1.00 88.56 352 VAL A O 1
ATOM 2700 N N . PHE A 1 353 ? -2.637 -6.922 11.352 1.00 82.44 353 PHE A N 1
ATOM 2701 C CA . PHE A 1 353 ? -3.081 -5.771 12.118 1.00 82.44 353 PHE A CA 1
ATOM 2702 C C . PHE A 1 353 ? -3.735 -6.236 13.414 1.00 82.44 353 PHE A C 1
ATOM 2704 O O . PHE A 1 353 ? -4.440 -7.246 13.439 1.00 82.44 353 PHE A O 1
ATOM 2711 N N . GLU A 1 354 ? -3.458 -5.520 14.494 1.00 64.38 354 GLU A N 1
ATOM 2712 C CA . GLU A 1 354 ? -4.274 -5.596 15.696 1.00 64.38 354 GLU A CA 1
ATOM 2713 C C . GLU A 1 354 ? -5.514 -4.734 15.439 1.00 64.38 354 GLU A C 1
ATOM 2715 O O . GLU A 1 354 ? -5.392 -3.632 14.900 1.00 64.38 354 GLU A O 1
ATOM 2720 N N . ALA A 1 355 ? -6.708 -5.247 15.755 1.00 51.22 355 ALA A N 1
ATOM 2721 C CA . ALA A 1 355 ? -7.901 -4.408 15.787 1.00 51.22 355 ALA A CA 1
ATOM 2722 C C . ALA A 1 355 ? -7.567 -3.231 16.707 1.00 51.22 355 ALA A C 1
ATOM 2724 O O . ALA A 1 355 ? -7.216 -3.449 17.870 1.00 51.22 355 ALA A O 1
ATOM 2725 N N . ALA A 1 356 ? -7.540 -2.016 16.161 1.00 47.19 356 ALA A N 1
ATOM 2726 C CA . ALA A 1 356 ? -7.154 -0.849 16.929 1.00 47.19 356 ALA A CA 1
ATOM 2727 C C . ALA A 1 356 ? -8.135 -0.719 18.096 1.00 47.19 356 ALA A C 1
ATOM 2729 O O . ALA A 1 356 ? -9.307 -0.440 17.875 1.00 47.19 356 ALA A O 1
ATOM 2730 N N . SER A 1 357 ? -7.674 -0.952 19.329 1.00 52.34 357 SER A N 1
ATOM 2731 C CA . SER A 1 357 ? -8.487 -0.659 20.503 1.00 52.34 357 SER A CA 1
ATOM 2732 C C . SER A 1 357 ? -8.644 0.851 20.553 1.00 52.34 357 SER A C 1
ATOM 2734 O O . SER A 1 357 ? -7.674 1.570 20.825 1.00 52.34 357 SER A O 1
ATOM 2736 N N . VAL A 1 358 ? -9.834 1.341 20.247 1.00 69.50 358 VAL A N 1
ATOM 2737 C CA . VAL A 1 358 ? -10.145 2.736 20.494 1.00 69.50 358 VAL A CA 1
ATOM 2738 C C . VAL A 1 358 ? -10.144 2.916 22.020 1.00 69.50 358 VAL A C 1
ATOM 2740 O O . VAL A 1 358 ? -10.739 2.131 22.750 1.00 69.50 358 VAL A O 1
ATOM 2743 N N . GLU A 1 359 ? -9.360 3.860 22.555 1.00 78.75 359 GLU A N 1
ATOM 2744 C CA . GLU A 1 359 ? -9.285 4.050 24.013 1.00 78.75 359 GLU A CA 1
ATOM 2745 C C . GLU A 1 359 ? -10.688 4.399 24.534 1.00 78.75 359 GLU A C 1
ATOM 2747 O O . GLU A 1 359 ? -11.268 5.393 24.102 1.00 78.75 359 GLU A O 1
ATOM 2752 N N . GLY A 1 360 ? -11.227 3.581 25.441 1.00 78.50 360 GLY A N 1
ATOM 2753 C CA . GLY A 1 360 ? -12.597 3.719 25.939 1.00 78.50 360 GLY A CA 1
ATOM 2754 C C . GLY A 1 360 ? -13.664 2.934 25.167 1.00 78.50 360 GLY A C 1
ATOM 2755 O O . GLY A 1 360 ? -14.800 2.940 25.616 1.00 78.50 360 GLY A O 1
ATOM 2756 N N . ASP A 1 361 ? -13.321 2.253 24.076 1.00 82.81 361 ASP A N 1
ATOM 2757 C CA . ASP A 1 361 ? -14.195 1.284 23.399 1.00 82.81 361 ASP A CA 1
ATOM 2758 C C . ASP A 1 361 ? -14.082 -0.075 24.117 1.00 82.81 361 ASP A C 1
ATOM 2760 O O . ASP A 1 361 ? -13.066 -0.781 24.037 1.00 82.81 361 ASP A O 1
ATOM 2764 N N . PHE A 1 362 ? -15.087 -0.385 24.934 1.00 83.69 362 PHE A N 1
ATOM 2765 C CA . PHE A 1 362 ? -15.096 -1.528 25.844 1.00 83.69 362 PHE A CA 1
ATOM 2766 C C . PHE A 1 362 ? -15.838 -2.733 25.277 1.00 83.69 362 PHE A C 1
ATOM 2768 O O . PHE A 1 362 ? -15.508 -3.865 25.657 1.00 83.69 362 PHE A O 1
ATOM 2775 N N . ASP A 1 363 ? -16.811 -2.521 24.391 1.00 76.50 363 ASP A N 1
ATOM 2776 C CA . ASP A 1 363 ? -17.500 -3.612 23.699 1.00 76.50 363 ASP A CA 1
ATOM 2777 C C . ASP A 1 363 ? -16.840 -4.014 22.369 1.00 76.50 363 ASP A C 1
ATOM 2779 O O . ASP A 1 363 ? -17.068 -5.135 21.899 1.00 76.50 363 ASP A O 1
ATOM 2783 N N . ARG A 1 364 ? -15.888 -3.195 21.903 1.00 72.44 364 ARG A N 1
ATOM 2784 C CA . ARG A 1 364 ? -14.985 -3.400 20.763 1.00 72.44 364 ARG A CA 1
ATOM 2785 C C . ARG A 1 364 ? -15.670 -3.288 19.413 1.00 72.44 364 ARG A C 1
ATOM 2787 O O . ARG A 1 364 ? -15.224 -3.913 18.449 1.00 72.44 364 ARG A O 1
ATOM 2794 N N . ASP A 1 365 ? -16.732 -2.501 19.326 1.00 63.62 365 ASP A N 1
ATOM 2795 C CA . ASP A 1 365 ? -17.420 -2.253 18.064 1.00 63.62 365 ASP A CA 1
ATOM 2796 C C . ASP A 1 365 ? -16.741 -1.170 17.192 1.00 63.62 365 ASP A C 1
ATOM 2798 O O . ASP A 1 365 ? -17.128 -0.955 16.036 1.00 63.62 365 ASP A O 1
ATOM 2802 N N . GLY A 1 366 ? -15.672 -0.545 17.703 1.00 64.75 366 GLY A N 1
ATOM 2803 C CA . GLY A 1 366 ? -14.882 0.482 17.028 1.00 64.75 366 GLY A CA 1
ATOM 2804 C C . GLY A 1 366 ? -15.444 1.897 17.171 1.00 64.75 366 GLY A C 1
ATOM 2805 O O . GLY A 1 366 ? -14.899 2.835 16.573 1.00 64.75 366 GLY A O 1
ATOM 2806 N N . LEU A 1 367 ? -16.526 2.080 17.925 1.00 75.38 367 LEU A N 1
ATOM 2807 C CA . LEU A 1 367 ? -17.125 3.366 18.250 1.00 75.38 367 LEU A CA 1
ATOM 2808 C C . LEU A 1 367 ? -16.843 3.700 19.724 1.00 75.38 367 LEU A C 1
ATOM 2810 O O . LEU A 1 36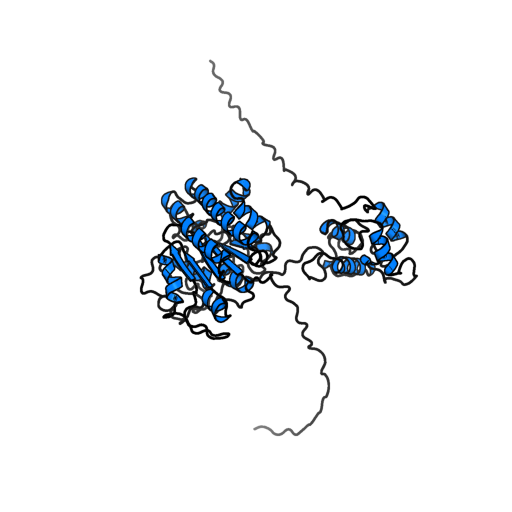7 ? -16.510 2.845 20.523 1.00 75.38 367 LEU A O 1
ATOM 2814 N N . LEU A 1 368 ? -16.896 4.990 20.076 1.00 82.44 368 LEU A N 1
ATOM 2815 C CA . LEU A 1 368 ? -17.135 5.378 21.471 1.00 82.44 368 LEU A CA 1
ATOM 2816 C C . LEU A 1 368 ? -18.593 5.787 21.551 1.00 82.44 368 LEU A C 1
ATOM 2818 O O . LEU A 1 368 ? -18.937 6.878 21.062 1.00 82.44 368 LEU A O 1
ATOM 2822 N N . ASP A 1 369 ? -19.442 4.958 22.130 1.00 88.31 369 ASP A N 1
ATOM 2823 C CA . ASP A 1 369 ? -20.865 5.237 22.222 1.00 88.31 369 ASP A CA 1
ATOM 2824 C C . ASP A 1 369 ? -21.469 4.932 23.603 1.00 88.31 369 ASP A C 1
ATOM 2826 O O . ASP A 1 369 ? -20.792 4.999 24.631 1.00 88.31 369 ASP A O 1
ATOM 2830 N N . ILE A 1 370 ? -22.795 4.799 23.656 1.00 91.62 370 ILE A N 1
ATOM 2831 C CA . ILE A 1 370 ? -23.513 4.662 24.918 1.00 91.62 370 ILE A CA 1
ATOM 2832 C C . ILE A 1 370 ? -23.263 3.305 25.575 1.00 91.62 370 ILE A C 1
ATOM 2834 O O . ILE A 1 370 ? -23.290 3.223 26.805 1.00 91.62 370 ILE A O 1
ATOM 2838 N N . ASP A 1 371 ? -23.007 2.264 24.785 1.00 91.94 371 ASP A N 1
ATOM 2839 C CA . ASP A 1 371 ? -22.805 0.913 25.292 1.00 91.94 371 ASP A CA 1
ATOM 2840 C C . ASP A 1 371 ? -21.467 0.830 26.049 1.00 91.94 371 ASP A C 1
ATOM 2842 O O . ASP A 1 371 ? -21.421 0.284 27.157 1.00 91.94 371 ASP A O 1
ATOM 2846 N N . ASP A 1 372 ? -20.433 1.530 25.579 1.00 92.00 372 ASP A N 1
ATOM 2847 C CA . ASP A 1 372 ? -19.139 1.651 26.260 1.00 92.00 372 ASP A CA 1
ATOM 2848 C C . ASP A 1 372 ? -19.223 2.316 27.632 1.00 92.00 372 ASP A C 1
ATOM 2850 O O . ASP A 1 372 ? -18.785 1.762 28.646 1.00 92.00 372 ASP A O 1
ATOM 2854 N N . ILE A 1 373 ? -19.776 3.532 27.695 1.00 94.12 373 ILE A N 1
ATOM 2855 C CA . ILE A 1 373 ? -19.833 4.267 28.961 1.00 94.12 373 ILE A CA 1
ATOM 2856 C C . ILE A 1 373 ? -20.781 3.582 29.952 1.00 94.12 373 ILE A C 1
ATOM 2858 O O . ILE A 1 373 ? -20.527 3.615 31.157 1.00 94.12 373 ILE A O 1
ATOM 2862 N N . ASN A 1 374 ? -21.820 2.887 29.473 1.00 94.62 374 ASN A N 1
ATOM 2863 C CA . ASN A 1 374 ? -22.651 2.031 30.318 1.00 94.62 374 ASN A CA 1
ATOM 2864 C C . ASN A 1 374 ? -21.839 0.867 30.916 1.00 94.62 374 ASN A C 1
ATOM 2866 O O . ASN A 1 374 ? -21.962 0.599 32.114 1.00 94.62 374 ASN A O 1
ATOM 2870 N N . LEU A 1 375 ? -20.987 0.202 30.123 1.00 92.94 375 LEU A N 1
ATOM 2871 C CA . LEU A 1 375 ? -20.094 -0.854 30.613 1.00 92.94 375 LEU A CA 1
ATOM 2872 C C . LEU A 1 375 ? -19.097 -0.325 31.651 1.00 92.94 375 LEU A C 1
ATOM 2874 O O . LEU A 1 375 ? -18.903 -0.963 32.688 1.00 92.94 375 LEU A O 1
ATOM 2878 N N . LEU A 1 376 ? -18.507 0.849 31.410 1.00 92.88 376 LEU A N 1
ATOM 2879 C CA . LEU A 1 376 ? -17.572 1.489 32.338 1.00 92.88 376 LEU A CA 1
ATOM 2880 C C . LEU A 1 376 ? -18.230 1.859 33.668 1.00 92.88 376 LEU A C 1
ATOM 2882 O O . LEU A 1 376 ? -17.688 1.556 34.731 1.00 92.88 376 LEU A O 1
ATOM 2886 N N . VAL A 1 377 ? -19.411 2.479 33.622 1.00 93.44 377 VAL A N 1
ATOM 2887 C CA . VAL A 1 377 ? -20.170 2.847 34.825 1.00 93.44 377 VAL A CA 1
ATOM 2888 C C . VAL A 1 377 ? -20.555 1.601 35.628 1.00 93.44 377 VAL A C 1
ATOM 2890 O O . VAL A 1 377 ? -20.310 1.544 36.834 1.00 93.44 377 VAL A O 1
ATOM 2893 N N . ALA A 1 378 ? -21.034 0.546 34.962 1.00 90.75 378 ALA A N 1
ATOM 2894 C CA . ALA A 1 378 ? -21.324 -0.728 35.619 1.00 90.75 378 ALA A CA 1
ATOM 2895 C C . ALA A 1 378 ? -20.068 -1.374 36.251 1.00 90.75 378 ALA A C 1
ATOM 2897 O O . ALA A 1 378 ? -20.132 -1.971 37.335 1.00 90.75 378 ALA A O 1
ATOM 2898 N N . ALA A 1 379 ? -18.905 -1.257 35.601 1.00 89.06 379 ALA A N 1
ATOM 2899 C CA . ALA A 1 379 ? -17.633 -1.756 36.122 1.00 89.06 379 ALA A CA 1
ATOM 2900 C C . ALA A 1 379 ? -17.159 -0.966 37.357 1.00 89.06 379 ALA A C 1
ATOM 2902 O O . ALA A 1 379 ? -16.733 -1.583 38.341 1.00 89.06 379 ALA A O 1
ATOM 2903 N N . SER A 1 380 ? -17.300 0.365 37.337 1.00 87.75 380 SER A N 1
ATOM 2904 C CA . SER A 1 380 ? -17.012 1.265 38.466 1.00 87.75 380 SER A CA 1
ATOM 2905 C C . SER A 1 380 ? -17.872 0.925 39.688 1.00 87.75 380 SER A C 1
ATOM 2907 O O . SER A 1 380 ? -17.346 0.703 40.782 1.00 87.75 380 SER A O 1
ATOM 2909 N N . ALA A 1 381 ? -19.184 0.757 39.500 1.00 85.31 381 ALA A N 1
ATOM 2910 C CA . ALA A 1 381 ? -20.124 0.460 40.584 1.00 85.31 381 ALA A CA 1
ATOM 2911 C C . ALA A 1 381 ? -19.853 -0.889 41.283 1.00 85.31 381 ALA A C 1
ATOM 2913 O O . ALA A 1 381 ? -20.094 -1.060 42.484 1.00 85.31 381 ALA A O 1
ATOM 2914 N N . THR A 1 382 ? -19.343 -1.875 40.538 1.00 80.75 382 THR A N 1
ATOM 2915 C CA . THR A 1 382 ? -19.074 -3.226 41.058 1.00 80.75 382 THR A CA 1
ATOM 2916 C C . THR A 1 382 ? -17.653 -3.412 41.592 1.00 80.75 382 THR A C 1
ATOM 2918 O O . THR A 1 382 ? -17.380 -4.428 42.242 1.00 80.75 382 THR A O 1
ATOM 2921 N N . GLY A 1 383 ? -16.753 -2.448 41.362 1.00 69.75 383 GLY A N 1
ATOM 2922 C CA . GLY A 1 383 ? -15.331 -2.573 41.683 1.00 69.75 383 GLY A CA 1
ATOM 2923 C C . GLY A 1 383 ? -14.688 -3.742 40.937 1.00 69.75 383 GLY A C 1
ATOM 2924 O O . GLY A 1 383 ? -13.991 -4.564 41.544 1.00 69.75 383 GLY A O 1
ATOM 2925 N N . ALA A 1 384 ? -15.001 -3.874 39.644 1.00 72.50 384 ALA A N 1
ATOM 2926 C CA . ALA A 1 384 ? -14.432 -4.905 38.787 1.00 72.50 384 ALA A CA 1
ATOM 2927 C C . ALA A 1 384 ? -12.885 -4.867 38.820 1.00 72.50 384 ALA A C 1
ATOM 2929 O O . ALA A 1 384 ? -12.269 -3.863 39.152 1.00 72.50 384 ALA A O 1
ATOM 2930 N N . ASN A 1 385 ? -12.232 -5.987 38.500 1.00 66.75 385 ASN A N 1
ATOM 2931 C CA . ASN A 1 385 ? -10.760 -6.081 38.455 1.00 66.75 385 ASN A CA 1
ATOM 2932 C C . ASN A 1 385 ? -10.227 -6.138 37.016 1.00 66.75 385 ASN A C 1
ATOM 2934 O O . ASN A 1 385 ? -9.117 -6.623 36.786 1.00 66.75 385 ASN A O 1
ATOM 2938 N N . ASP A 1 386 ? -11.036 -5.736 36.039 1.00 77.94 386 ASP A N 1
ATOM 2939 C CA . ASP A 1 386 ? -10.611 -5.723 34.647 1.00 77.94 386 ASP A CA 1
ATOM 2940 C C . ASP A 1 386 ? -9.889 -4.407 34.354 1.00 77.94 386 ASP A C 1
ATOM 2942 O O . ASP A 1 386 ? -10.501 -3.348 34.262 1.00 77.94 386 ASP A O 1
ATOM 2946 N N . SER A 1 387 ? -8.565 -4.491 34.222 1.00 78.50 387 SER A N 1
ATOM 2947 C CA . SER A 1 387 ? -7.696 -3.340 33.974 1.00 78.50 387 SER A CA 1
ATOM 2948 C C . SER A 1 387 ? -7.969 -2.638 32.643 1.00 78.50 387 SER A C 1
ATOM 2950 O O . SER A 1 387 ? -7.359 -1.607 32.391 1.00 78.50 387 SER A O 1
ATOM 2952 N N . SER A 1 388 ? -8.817 -3.193 31.769 1.00 79.88 388 SER A N 1
ATOM 2953 C CA . SER A 1 388 ? -9.226 -2.500 30.545 1.00 79.88 388 SER A CA 1
ATOM 2954 C C . SER A 1 388 ? -10.046 -1.239 30.828 1.00 79.88 388 SER A C 1
ATOM 2956 O O . SER A 1 388 ? -9.893 -0.280 30.085 1.00 79.88 388 SER A O 1
ATOM 2958 N N . PHE A 1 389 ? -10.822 -1.201 31.918 1.00 83.75 389 PHE A N 1
ATOM 2959 C CA . PHE A 1 389 ? -11.646 -0.048 32.311 1.00 83.75 389 PHE A CA 1
ATOM 2960 C C . PHE A 1 389 ? -10.889 1.044 33.096 1.00 83.75 389 PHE A C 1
ATOM 2962 O O . PHE A 1 389 ? -11.453 2.107 33.335 1.00 83.75 389 PHE A O 1
ATOM 2969 N N . ASP A 1 390 ? -9.628 0.808 33.479 1.00 85.50 390 ASP A N 1
ATOM 2970 C CA . ASP A 1 390 ? -8.758 1.786 34.160 1.00 85.50 390 ASP A CA 1
ATOM 2971 C C . ASP A 1 390 ? -8.112 2.727 33.120 1.00 85.50 390 ASP A C 1
ATOM 2973 O O . ASP A 1 390 ? -6.988 2.517 32.644 1.00 85.50 390 ASP A O 1
ATOM 2977 N N . LEU A 1 391 ? -8.868 3.746 32.705 1.00 85.56 391 LEU A N 1
ATOM 2978 C CA . LEU A 1 391 ? -8.484 4.699 31.661 1.00 85.56 391 LEU A CA 1
ATOM 2979 C C . LEU A 1 391 ? -7.468 5.733 32.153 1.00 85.56 391 LEU A C 1
ATOM 2981 O O . LEU A 1 391 ? -6.687 6.268 31.359 1.00 85.56 391 LEU A O 1
ATOM 2985 N N . ASN A 1 392 ? -7.474 6.057 33.446 1.00 83.19 392 ASN A N 1
ATOM 2986 C CA . ASN A 1 392 ? -6.551 7.037 34.018 1.00 83.19 392 ASN A CA 1
ATOM 2987 C C . ASN A 1 392 ? -5.232 6.401 34.529 1.00 83.19 392 ASN A C 1
ATOM 2989 O O . ASN A 1 392 ? -4.255 7.122 34.772 1.00 83.19 392 ASN A O 1
ATOM 2993 N N . ARG A 1 393 ? -5.182 5.062 34.602 1.00 85.88 393 ARG A N 1
ATOM 2994 C CA . ARG A 1 393 ? -4.052 4.214 35.013 1.00 85.88 393 ARG A CA 1
ATOM 2995 C C . ARG A 1 393 ? -3.643 4.377 36.474 1.00 85.88 393 ARG A C 1
ATOM 2997 O O . ARG A 1 393 ? -2.454 4.257 36.799 1.00 85.88 393 ARG A O 1
ATOM 3004 N N . ASP A 1 394 ? -4.589 4.653 37.361 1.00 84.44 394 ASP A N 1
ATOM 3005 C CA . ASP A 1 394 ? -4.347 4.771 38.799 1.00 84.44 394 ASP A CA 1
ATOM 3006 C C . ASP A 1 394 ? -4.537 3.450 39.569 1.00 84.44 394 ASP A C 1
ATOM 3008 O O . ASP A 1 394 ? -4.285 3.394 40.779 1.00 84.44 394 ASP A O 1
ATOM 3012 N N . SER A 1 395 ? -4.815 2.355 38.846 1.00 83.56 395 SER A N 1
ATOM 3013 C CA . SER A 1 395 ? -5.061 1.004 39.369 1.00 83.56 395 SER A CA 1
ATOM 3014 C C . SER A 1 395 ? -6.375 0.848 40.136 1.00 83.56 395 SER A C 1
ATOM 3016 O O . SER A 1 395 ? -6.552 -0.153 40.841 1.00 83.56 395 SER A O 1
ATOM 3018 N N . THR A 1 396 ? -7.283 1.811 40.012 1.00 85.81 396 THR A N 1
ATOM 3019 C CA . THR A 1 396 ? -8.666 1.722 40.471 1.00 85.81 396 THR A CA 1
ATOM 3020 C C . THR A 1 396 ? -9.612 1.970 39.298 1.00 85.81 396 THR A C 1
ATOM 3022 O O . THR A 1 396 ? -9.243 2.647 38.358 1.00 85.81 396 THR A O 1
ATOM 3025 N N . ILE A 1 397 ? -10.793 1.344 39.319 1.00 88.31 397 ILE A N 1
ATOM 3026 C CA . ILE A 1 397 ? -11.865 1.633 38.356 1.00 88.31 397 ILE A CA 1
ATOM 3027 C C . ILE A 1 397 ? -12.890 2.445 39.131 1.00 88.31 397 ILE A C 1
ATOM 3029 O O . ILE A 1 397 ? -13.576 1.891 39.998 1.00 88.31 397 ILE A O 1
ATOM 3033 N N . ASP A 1 398 ? -12.924 3.751 38.897 1.00 88.75 398 ASP A N 1
ATOM 3034 C CA . ASP A 1 398 ? -13.816 4.659 39.610 1.00 88.75 398 ASP A CA 1
ATOM 3035 C C . ASP A 1 398 ? -14.331 5.811 38.734 1.00 88.75 398 ASP A C 1
ATOM 3037 O O . ASP A 1 398 ? -14.151 5.855 37.515 1.00 88.75 398 ASP A O 1
ATOM 3041 N N . VAL A 1 399 ? -15.019 6.771 39.358 1.00 88.06 399 VAL A N 1
ATOM 3042 C CA . VAL A 1 399 ? -15.573 7.951 38.678 1.00 88.06 399 VAL A CA 1
ATOM 3043 C C . VAL A 1 399 ? -14.531 8.717 37.855 1.00 88.06 399 VAL A C 1
ATOM 3045 O O . VAL A 1 399 ? -14.874 9.375 36.877 1.00 88.06 399 VAL A O 1
ATOM 3048 N N . SER A 1 400 ? -13.253 8.648 38.219 1.00 90.12 400 SER A N 1
ATOM 3049 C CA . SER A 1 400 ? -12.163 9.306 37.504 1.00 90.12 400 SER A CA 1
ATOM 3050 C C . SER A 1 400 ? -11.966 8.718 36.104 1.00 90.12 400 SER A C 1
ATOM 3052 O O . SER A 1 400 ? -11.630 9.468 35.184 1.00 90.12 400 SER A O 1
ATOM 3054 N N . ASP A 1 401 ? -12.229 7.423 35.917 1.00 90.88 401 ASP A N 1
ATOM 3055 C CA . ASP A 1 401 ? -12.227 6.771 34.605 1.00 90.88 401 ASP A CA 1
ATOM 3056 C C . ASP A 1 401 ? -13.440 7.183 33.783 1.00 90.88 401 ASP A C 1
ATOM 3058 O O . ASP A 1 401 ? -13.303 7.522 32.609 1.00 90.88 401 ASP A O 1
ATOM 3062 N N . VAL A 1 402 ? -14.618 7.264 34.412 1.00 91.44 402 VAL A N 1
ATOM 3063 C CA . VAL A 1 402 ? -15.834 7.785 33.764 1.00 91.44 402 VAL A CA 1
ATOM 3064 C C . VAL A 1 402 ? -15.585 9.205 33.246 1.00 91.44 402 VAL A C 1
ATOM 3066 O O . VAL A 1 402 ? -15.869 9.511 32.087 1.00 91.44 402 VAL A O 1
ATOM 3069 N N . MET A 1 403 ? -14.957 10.068 34.052 1.00 90.38 403 MET A N 1
ATOM 3070 C CA . MET A 1 403 ? -14.592 11.421 33.618 1.00 90.38 403 MET A CA 1
ATOM 3071 C C . MET A 1 403 ? -13.587 11.401 32.462 1.00 90.38 403 MET A C 1
ATOM 3073 O O . MET A 1 403 ? -13.768 12.131 31.485 1.00 90.38 403 MET A O 1
ATOM 3077 N N . ARG A 1 404 ? -12.571 10.533 32.522 1.00 89.25 404 ARG A N 1
ATOM 3078 C CA . ARG A 1 404 ? -11.598 10.354 31.437 1.00 89.25 404 ARG A CA 1
ATOM 3079 C C . ARG A 1 404 ? -12.270 9.914 30.133 1.00 89.25 404 ARG A C 1
ATOM 3081 O O . ARG A 1 404 ? -11.892 10.420 29.075 1.00 89.25 404 ARG A O 1
ATOM 3088 N N . TRP A 1 405 ? -13.280 9.049 30.197 1.00 92.75 405 TRP A N 1
ATOM 3089 C CA . TRP A 1 405 ? -14.066 8.643 29.033 1.00 92.75 405 TRP A CA 1
ATOM 3090 C C . TRP A 1 405 ? -14.853 9.815 28.434 1.00 92.75 405 TRP A C 1
ATOM 3092 O O . TRP A 1 405 ? -14.794 10.051 27.227 1.00 92.75 405 TRP A O 1
ATOM 3102 N N . THR A 1 406 ? -15.514 10.636 29.262 1.00 91.06 406 THR A N 1
ATOM 3103 C CA . THR A 1 406 ? -16.230 11.829 28.755 1.00 91.06 406 THR A CA 1
ATOM 3104 C C . THR A 1 406 ? -15.299 12.835 28.070 1.00 91.06 406 THR A C 1
ATOM 3106 O O . THR A 1 406 ? -15.713 13.532 27.139 1.00 91.06 406 THR A O 1
ATOM 3109 N N . ASP A 1 407 ? -14.033 12.902 28.498 1.00 88.56 407 ASP A N 1
ATOM 3110 C CA . ASP A 1 407 ? -12.997 13.709 27.853 1.00 88.56 407 ASP A CA 1
ATOM 3111 C C . ASP A 1 407 ? -12.572 13.121 26.500 1.00 88.56 407 ASP A C 1
ATOM 3113 O O . ASP A 1 407 ? -12.414 13.882 25.545 1.00 88.56 407 ASP A O 1
ATOM 3117 N N . LEU A 1 408 ? -12.431 11.792 26.397 1.00 87.25 408 LEU A N 1
ATOM 3118 C CA . LEU A 1 408 ? -12.135 11.087 25.140 1.00 87.25 408 LEU A CA 1
ATOM 3119 C C . LEU A 1 408 ? -13.224 11.322 24.089 1.00 87.25 408 LEU A C 1
ATOM 3121 O O . LEU A 1 408 ? -12.919 11.676 22.951 1.00 87.25 408 LEU A O 1
ATOM 3125 N N . LYS A 1 409 ? -14.495 11.194 24.485 1.00 88.00 409 LYS A N 1
ATOM 3126 C CA . LYS A 1 409 ? -15.652 11.403 23.603 1.00 88.00 409 LYS A CA 1
ATOM 3127 C C . LYS A 1 409 ? -15.978 12.884 23.353 1.00 88.00 409 LYS A C 1
ATOM 3129 O O . LYS A 1 409 ? -16.735 13.204 22.438 1.00 88.00 409 LYS A O 1
ATOM 3134 N N . ASN A 1 410 ? -15.393 13.795 24.135 1.00 89.62 410 ASN A N 1
ATOM 3135 C CA . ASN A 1 410 ? -15.666 15.234 24.125 1.00 89.62 410 ASN A CA 1
ATOM 3136 C C . ASN A 1 410 ? -17.154 15.580 24.365 1.00 89.62 410 ASN A C 1
ATOM 3138 O O . ASN A 1 410 ? -17.748 16.381 23.643 1.00 89.62 410 ASN A O 1
ATOM 3142 N N . ILE A 1 411 ? -17.742 15.014 25.420 1.00 91.81 411 ILE A N 1
ATOM 3143 C CA . ILE A 1 411 ? -19.125 15.278 25.868 1.00 91.81 411 ILE A CA 1
ATOM 3144 C C . ILE A 1 411 ? -19.145 15.848 27.284 1.00 91.81 411 ILE A C 1
ATOM 3146 O O . ILE A 1 411 ? -18.179 15.703 28.031 1.00 91.81 411 ILE A O 1
ATOM 3150 N N . TRP A 1 412 ? -20.220 16.525 27.680 1.00 91.81 412 TRP A N 1
ATOM 3151 C CA . TRP A 1 412 ? -20.349 17.002 29.059 1.00 91.81 412 TRP A CA 1
ATOM 3152 C C . TRP A 1 412 ? -20.678 15.852 30.019 1.00 91.81 412 TRP A C 1
ATOM 3154 O O . TRP A 1 412 ? -21.518 15.019 29.691 1.00 91.81 412 TRP A O 1
ATOM 3164 N N . PRO A 1 413 ? -20.143 15.847 31.253 1.00 90.38 413 PRO A N 1
ATOM 3165 C CA . PRO A 1 413 ? -20.731 15.031 32.306 1.00 90.38 413 PRO A CA 1
ATOM 3166 C C . PRO A 1 413 ? -22.213 15.392 32.500 1.00 90.38 413 PRO A C 1
ATOM 3168 O O . PRO A 1 413 ? -22.532 16.571 32.693 1.00 90.38 413 PRO A O 1
ATOM 3171 N N . GLY A 1 414 ? -23.099 14.398 32.418 1.00 91.69 414 GLY A N 1
ATOM 3172 C CA . GLY A 1 414 ? -24.557 14.580 32.420 1.00 91.69 414 GLY A CA 1
ATOM 3173 C C . GLY A 1 414 ? -25.238 14.505 31.046 1.00 91.69 414 GLY A C 1
ATOM 3174 O O . GLY A 1 414 ? -26.463 14.452 30.994 1.00 91.69 414 GLY A O 1
ATOM 3175 N N . ASP A 1 415 ? -24.477 14.490 29.950 1.00 94.94 415 ASP A N 1
ATOM 3176 C CA . ASP A 1 415 ? -24.982 14.213 28.598 1.00 94.94 415 ASP A CA 1
ATOM 3177 C C . ASP A 1 415 ? -25.274 12.706 28.469 1.00 94.94 415 ASP A C 1
ATOM 3179 O O . ASP A 1 415 ? -24.375 11.888 28.265 1.00 94.94 415 ASP A O 1
ATOM 3183 N N . ALA A 1 416 ? -26.528 12.322 28.701 1.00 94.44 416 ALA A N 1
ATOM 3184 C CA . ALA A 1 416 ? -26.952 10.926 28.814 1.00 94.44 416 ALA A CA 1
ATOM 3185 C C . ALA A 1 416 ? -27.257 10.286 27.455 1.00 94.44 416 ALA A C 1
ATOM 3187 O O . ALA A 1 416 ? -27.327 9.062 27.362 1.00 94.44 416 ALA A O 1
ATOM 3188 N N . ASN A 1 417 ? -27.468 11.093 26.412 1.00 92.00 417 ASN A N 1
ATOM 3189 C CA . ASN A 1 417 ? -27.755 10.618 25.057 1.00 92.00 417 ASN A CA 1
ATOM 3190 C C . ASN A 1 417 ? -26.571 10.799 24.082 1.00 92.00 417 ASN A C 1
ATOM 3192 O O . ASN A 1 417 ? -26.690 10.415 22.917 1.00 92.00 417 ASN A O 1
ATOM 3196 N N . LEU A 1 418 ? -25.454 11.350 24.570 1.00 93.25 418 LEU A N 1
ATOM 3197 C CA . LEU A 1 418 ? -24.207 11.624 23.854 1.00 93.25 418 LEU A CA 1
ATOM 3198 C C . LEU A 1 418 ? -24.384 12.561 22.650 1.00 93.25 418 LEU A C 1
ATOM 3200 O O . LEU A 1 418 ? -23.655 12.445 21.659 1.00 93.25 418 LEU A O 1
ATOM 3204 N N . ASP A 1 419 ? -25.348 13.487 22.706 1.00 90.38 419 ASP A N 1
ATOM 3205 C CA . ASP A 1 419 ? -25.598 14.447 21.621 1.00 90.38 419 ASP A CA 1
ATOM 3206 C C . ASP A 1 419 ? -24.641 15.658 21.633 1.00 90.38 419 ASP A C 1
ATOM 3208 O O . ASP A 1 419 ? -24.662 16.494 20.722 1.00 90.38 419 ASP A O 1
ATOM 3212 N N . GLY A 1 420 ? -23.734 15.701 22.614 1.00 89.00 420 GLY A N 1
ATOM 3213 C CA . GLY A 1 420 ? -22.713 16.723 22.808 1.00 89.00 420 GLY A CA 1
ATOM 3214 C C . GLY A 1 420 ? -23.153 17.840 23.751 1.00 89.00 420 GLY A C 1
ATOM 3215 O O . GLY A 1 420 ? -22.321 18.675 24.132 1.00 89.00 420 GLY A O 1
ATOM 3216 N N . GLU A 1 421 ? -24.429 17.886 24.133 1.00 93.50 421 GLU A N 1
ATOM 3217 C CA . GLU A 1 421 ? -25.011 18.891 25.011 1.00 93.50 421 GLU A CA 1
ATOM 3218 C C . GLU A 1 421 ? -25.555 18.256 26.293 1.00 93.50 421 GLU A C 1
ATOM 3220 O O . GLU A 1 421 ? -26.248 17.258 26.255 1.00 93.50 421 GLU A O 1
ATOM 3225 N N . PHE A 1 422 ? -25.337 18.902 27.441 1.00 95.81 422 PHE A N 1
ATOM 3226 C CA . PHE A 1 422 ? -26.079 18.562 28.657 1.00 95.81 422 PHE A CA 1
ATOM 3227 C C . PHE A 1 422 ? -27.247 19.543 28.819 1.00 95.81 422 PHE A C 1
ATOM 3229 O O . PHE A 1 422 ? -27.035 20.731 29.087 1.00 95.81 422 PHE A O 1
ATOM 3236 N N . ASN A 1 423 ? -28.484 19.095 28.619 1.00 95.25 423 ASN A N 1
ATOM 3237 C CA . ASN A 1 423 ? -29.691 19.921 28.642 1.00 95.25 423 ASN A CA 1
ATOM 3238 C C . ASN A 1 423 ? -30.931 19.144 29.145 1.00 95.25 423 ASN A C 1
ATOM 3240 O O . ASN A 1 423 ? -30.862 18.054 29.708 1.00 95.25 423 ASN A O 1
ATOM 3244 N N . SER A 1 424 ? -32.118 19.746 29.022 1.00 94.81 424 SER A N 1
ATOM 3245 C CA . SER A 1 424 ? -33.368 19.113 29.479 1.00 94.81 424 SER A CA 1
ATOM 3246 C C . SER A 1 424 ? -33.720 17.770 28.809 1.00 94.81 424 SER A C 1
ATOM 3248 O O . SER A 1 424 ? -34.524 17.021 29.368 1.00 94.81 424 SER A O 1
ATOM 3250 N N . ARG A 1 425 ? -33.157 17.447 27.637 1.00 94.19 425 ARG A N 1
ATOM 3251 C CA . ARG A 1 425 ? -33.393 16.177 26.929 1.00 94.19 425 ARG A CA 1
ATOM 3252 C C . ARG A 1 425 ? -32.725 14.999 27.624 1.00 94.19 425 ARG A C 1
ATOM 3254 O O . ARG A 1 425 ? -33.347 13.941 27.671 1.00 94.19 425 ARG A O 1
ATOM 3261 N N . ASP A 1 426 ? -31.560 15.206 28.227 1.00 95.06 426 ASP A N 1
ATOM 3262 C CA . ASP A 1 426 ? -30.871 14.194 29.034 1.00 95.06 426 ASP A CA 1
ATOM 3263 C C . ASP A 1 426 ? -31.721 13.783 30.224 1.00 95.06 426 ASP A C 1
ATOM 3265 O O . ASP A 1 426 ? -31.951 12.602 30.461 1.00 95.06 426 ASP A O 1
ATOM 3269 N N . PHE A 1 427 ? -32.312 14.767 30.907 1.00 93.88 427 PHE A N 1
ATOM 3270 C CA . PHE A 1 427 ? -33.238 14.497 32.002 1.00 93.88 427 PHE A CA 1
ATOM 3271 C C . PHE A 1 427 ? -34.458 13.703 31.547 1.00 93.88 427 PHE A C 1
ATOM 3273 O O . PHE A 1 427 ? -34.894 12.790 32.242 1.00 93.88 427 PHE A O 1
ATOM 3280 N N . VAL A 1 428 ? -35.021 14.025 30.381 1.00 92.88 428 VAL A N 1
ATOM 3281 C CA . VAL A 1 428 ? -36.127 13.231 29.836 1.00 92.88 428 VAL A CA 1
ATOM 3282 C C . VAL A 1 428 ? -35.681 11.793 29.573 1.00 92.88 428 VAL A C 1
ATOM 3284 O O . VAL A 1 428 ? -36.442 10.888 29.902 1.00 92.88 428 VAL A O 1
ATOM 3287 N N . ALA A 1 429 ? -34.480 11.577 29.030 1.00 89.69 429 ALA A N 1
ATOM 3288 C CA . ALA A 1 429 ? -33.947 10.242 28.768 1.00 89.69 429 ALA A CA 1
ATOM 3289 C C . ALA A 1 429 ? -33.809 9.418 30.062 1.00 89.69 429 ALA A C 1
ATOM 3291 O O . ALA A 1 429 ? -34.422 8.356 30.168 1.00 89.69 429 ALA A O 1
ATOM 3292 N N . VAL A 1 430 ? -33.130 9.950 31.083 1.00 94.25 430 VAL A N 1
ATOM 3293 C CA . VAL A 1 430 ? -32.878 9.214 32.338 1.00 94.25 430 VAL A CA 1
ATOM 3294 C C . VAL A 1 430 ? -34.151 9.015 33.175 1.00 94.25 430 VAL A C 1
ATOM 3296 O O . VAL A 1 430 ? -34.377 7.950 33.742 1.00 94.25 430 VAL A O 1
ATOM 3299 N N . PHE A 1 431 ? -35.081 9.982 33.203 1.00 93.38 431 PHE A N 1
ATOM 3300 C CA . PHE A 1 431 ? -36.344 9.809 33.940 1.00 93.38 431 PHE A CA 1
ATOM 3301 C C . PHE A 1 431 ? -37.325 8.841 33.261 1.00 93.38 431 PHE A C 1
ATOM 3303 O O . PHE A 1 431 ? -38.270 8.392 33.914 1.00 93.38 431 PHE A O 1
ATOM 3310 N N . ILE A 1 432 ? -37.132 8.509 31.978 1.00 92.56 432 ILE A N 1
ATOM 3311 C CA . ILE A 1 432 ? -37.898 7.442 31.315 1.00 92.56 432 ILE A CA 1
ATOM 3312 C C . ILE A 1 432 ? -37.485 6.064 31.843 1.00 92.56 432 ILE A C 1
ATOM 3314 O O . ILE A 1 432 ? -38.364 5.208 31.965 1.00 92.56 432 ILE A O 1
ATOM 3318 N N . ALA A 1 433 ? -36.207 5.864 32.187 1.00 90.56 433 ALA A N 1
ATOM 3319 C CA . ALA A 1 433 ? -35.723 4.618 32.790 1.00 90.56 433 ALA A CA 1
ATOM 3320 C C . ALA A 1 433 ? -36.417 4.341 34.135 1.00 90.56 433 ALA A C 1
ATOM 3322 O O . ALA A 1 433 ? -36.816 3.214 34.420 1.00 90.56 433 ALA A O 1
ATOM 3323 N N . GLY A 1 434 ? -36.697 5.404 34.898 1.00 92.81 434 GLY A N 1
ATOM 3324 C CA . GLY A 1 434 ? -37.528 5.335 36.100 1.00 92.81 434 GLY A CA 1
ATOM 3325 C C . GLY A 1 434 ? -36.783 4.889 37.357 1.00 92.81 434 GLY A C 1
ATOM 3326 O O . GLY A 1 434 ? -37.438 4.475 38.310 1.00 92.81 434 GLY A O 1
ATOM 3327 N N . GLU A 1 435 ? -35.457 5.013 37.366 1.00 95.06 435 GLU A N 1
ATOM 3328 C CA . GLU A 1 435 ? -34.591 4.505 38.439 1.00 95.06 435 GLU A CA 1
ATOM 3329 C C . GLU A 1 435 ? -34.244 5.549 39.513 1.00 95.06 435 GLU A C 1
ATOM 3331 O O . GLU A 1 435 ? -33.639 5.234 40.532 1.00 95.06 435 GLU A O 1
ATOM 3336 N N . TYR A 1 436 ? -34.682 6.801 39.336 1.00 96.56 436 TYR A N 1
ATOM 3337 C CA . TYR A 1 436 ? -34.396 7.873 40.291 1.00 96.56 436 TYR A CA 1
ATOM 3338 C C . TYR A 1 436 ? -34.947 7.567 41.691 1.00 96.56 436 TYR A C 1
ATOM 3340 O O . TYR A 1 436 ? -36.165 7.593 41.903 1.00 96.56 436 TYR A O 1
ATOM 3348 N N . GLU A 1 437 ? -34.043 7.356 42.651 1.00 94.69 437 GLU A N 1
ATOM 3349 C CA . GLU A 1 437 ? -34.360 7.020 44.046 1.00 94.69 437 GLU A CA 1
ATOM 3350 C C . GLU A 1 437 ? -35.399 5.881 44.183 1.00 94.69 437 GLU A C 1
ATOM 3352 O O . GLU A 1 437 ? -36.278 5.916 45.055 1.00 94.69 437 GLU A O 1
ATOM 3357 N N . ASP A 1 438 ? -35.324 4.864 43.320 1.00 93.69 438 ASP A N 1
ATOM 3358 C CA . ASP A 1 438 ? -36.280 3.748 43.299 1.00 93.69 438 ASP A CA 1
ATOM 3359 C C . ASP A 1 438 ? -36.058 2.721 44.437 1.00 93.69 438 ASP A C 1
ATOM 3361 O O . ASP A 1 438 ? -36.973 1.972 44.809 1.00 93.69 438 ASP A O 1
ATOM 3365 N N . GLY A 1 439 ? -34.871 2.744 45.053 1.00 90.50 439 GLY A N 1
ATOM 3366 C CA . GLY A 1 439 ? -34.463 1.879 46.157 1.00 90.50 439 GLY A CA 1
ATOM 3367 C C . GLY A 1 439 ? -34.036 0.469 45.736 1.00 90.50 439 GLY A C 1
ATOM 3368 O O . GLY A 1 439 ? -33.972 -0.417 46.600 1.00 90.50 439 GLY A O 1
ATOM 3369 N N . ILE A 1 440 ? -33.787 0.242 44.447 1.00 90.25 440 ILE A N 1
ATOM 3370 C CA . ILE A 1 440 ? -33.135 -0.952 43.910 1.00 90.25 440 ILE A CA 1
ATOM 3371 C C . ILE A 1 440 ? -31.637 -0.663 43.868 1.00 90.25 440 ILE A C 1
ATOM 3373 O O . ILE A 1 440 ? -31.234 0.410 43.467 1.00 90.25 440 ILE A O 1
ATOM 3377 N N . ALA A 1 441 ? -30.821 -1.597 44.360 1.00 90.31 441 ALA A N 1
ATOM 3378 C CA . ALA A 1 441 ? -29.387 -1.360 44.449 1.00 90.31 441 ALA A CA 1
ATOM 3379 C C . ALA A 1 441 ? -28.659 -1.784 43.164 1.00 90.31 441 ALA A C 1
ATOM 3381 O O . ALA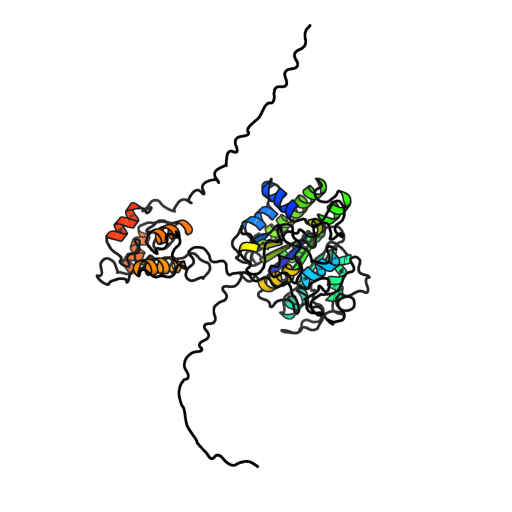 A 1 441 ? -28.879 -2.914 42.712 1.00 90.31 441 ALA A O 1
ATOM 3382 N N . GLN A 1 442 ? -27.725 -0.962 42.681 1.00 88.75 442 GLN A N 1
ATOM 3383 C CA . GLN A 1 442 ? -26.814 -1.233 41.559 1.00 88.75 442 GLN A CA 1
ATOM 3384 C C . GLN A 1 442 ? -27.521 -1.607 40.248 1.00 88.75 442 GLN A C 1
ATOM 3386 O O . GLN A 1 442 ? -27.093 -2.542 39.563 1.00 88.75 442 GLN A O 1
ATOM 3391 N N . ASN A 1 443 ? -28.634 -0.947 39.923 1.00 92.88 443 ASN A N 1
ATOM 3392 C CA . ASN A 1 443 ? -29.339 -1.157 38.655 1.00 92.88 443 ASN A CA 1
ATOM 3393 C C . ASN A 1 443 ? -29.138 -0.048 37.626 1.00 92.88 443 ASN A C 1
ATOM 3395 O O . ASN A 1 443 ? -29.516 -0.294 36.490 1.00 92.88 443 ASN A O 1
ATOM 3399 N N . SER A 1 444 ? -28.507 1.072 37.982 1.00 94.50 444 SER A N 1
ATOM 3400 C CA . SER A 1 444 ? -28.348 2.201 37.066 1.00 94.50 444 SER A CA 1
ATOM 3401 C C . SER A 1 444 ? -27.013 2.200 36.333 1.00 94.50 444 SER A C 1
ATOM 3403 O O . SER A 1 444 ? -25.965 1.895 36.902 1.00 94.50 444 SER A O 1
ATOM 3405 N N . VAL A 1 445 ? -27.058 2.597 35.061 1.00 94.31 445 VAL A N 1
ATOM 3406 C CA . VAL A 1 445 ? -25.887 2.936 34.235 1.00 94.31 445 VAL A CA 1
ATOM 3407 C C . VAL A 1 445 ? -25.914 4.407 33.788 1.00 94.31 445 VAL A C 1
ATOM 3409 O O . VAL A 1 445 ? -26.831 5.160 34.126 1.00 94.31 445 VAL A O 1
ATOM 3412 N N . TRP A 1 446 ? -24.927 4.840 32.994 1.00 95.38 446 TRP A N 1
ATOM 3413 C CA . TRP A 1 446 ? -24.810 6.227 32.516 1.00 95.38 446 TRP A CA 1
ATOM 3414 C C . TRP A 1 446 ? -26.091 6.747 31.851 1.00 95.38 446 TRP A C 1
ATOM 3416 O O . TRP A 1 446 ? -26.604 7.812 32.206 1.00 95.38 446 TRP A O 1
ATOM 3426 N N . SER A 1 447 ? -26.625 5.973 30.901 1.00 94.62 447 SER A N 1
ATOM 3427 C CA . SER A 1 447 ? -27.850 6.312 30.156 1.00 94.62 447 SER A CA 1
ATOM 3428 C C . SER A 1 447 ? -29.116 6.367 31.022 1.00 94.62 447 SER A C 1
ATOM 3430 O O . SER A 1 447 ? -30.135 6.914 30.595 1.00 94.62 447 SER A O 1
ATOM 3432 N N . GLU A 1 448 ? -29.050 5.843 32.246 1.00 95.81 448 GLU A N 1
ATOM 3433 C CA . GLU A 1 448 ? -30.146 5.781 33.217 1.00 95.81 448 GLU A CA 1
ATOM 3434 C C . GLU A 1 448 ? -29.966 6.789 34.364 1.00 95.81 448 GLU A C 1
ATOM 3436 O O . GLU A 1 448 ? -30.882 6.978 35.163 1.00 95.81 448 GLU A O 1
ATOM 3441 N N . GLY A 1 449 ? -28.841 7.515 34.384 1.00 93.44 449 GLY A N 1
ATOM 3442 C CA . GLY A 1 449 ? -28.594 8.656 35.265 1.00 93.44 449 GLY A CA 1
ATOM 3443 C C . GLY A 1 449 ? -27.494 8.464 36.309 1.00 93.44 449 GLY A C 1
ATOM 3444 O O . GLY A 1 449 ? -27.272 9.391 37.089 1.00 93.44 449 GLY A O 1
ATOM 3445 N N . ASP A 1 450 ? -26.785 7.331 36.322 1.00 94.25 450 ASP A N 1
ATOM 3446 C CA . ASP A 1 450 ? -25.611 7.130 37.185 1.00 94.25 450 ASP A CA 1
ATOM 3447 C C . ASP A 1 450 ? -24.376 7.836 36.599 1.00 94.25 450 ASP A C 1
ATOM 3449 O O . ASP A 1 450 ? -23.540 7.261 35.898 1.00 94.25 450 ASP A O 1
ATOM 3453 N N . TRP A 1 451 ? -24.290 9.142 36.842 1.00 93.56 451 TRP A N 1
ATOM 3454 C CA . TRP A 1 451 ? -23.197 9.988 36.354 1.00 93.56 451 TRP A CA 1
ATOM 3455 C C . TRP A 1 451 ? -22.016 10.063 37.320 1.00 93.56 451 TRP A C 1
ATOM 3457 O O . TRP A 1 451 ? -21.003 10.696 37.003 1.00 93.56 451 TRP A O 1
ATOM 3467 N N . ASN A 1 452 ? -22.151 9.479 38.512 1.00 90.00 452 ASN A N 1
ATOM 3468 C CA . ASN A 1 452 ? -21.088 9.421 39.506 1.00 90.00 452 ASN A CA 1
ATOM 3469 C C . ASN A 1 452 ? -20.433 8.025 39.606 1.00 90.00 452 ASN A C 1
ATOM 3471 O O . ASN A 1 452 ? -19.341 7.918 40.162 1.00 90.00 452 ASN A O 1
ATOM 3475 N N . GLY A 1 453 ? -21.031 7.005 38.989 1.00 88.94 453 GLY A N 1
ATOM 3476 C CA . GLY A 1 453 ? -20.485 5.659 38.853 1.00 88.94 453 GLY A CA 1
ATOM 3477 C C . GLY A 1 453 ? -20.646 4.782 40.094 1.00 88.94 453 GLY A C 1
ATOM 3478 O O . GLY A 1 453 ? -19.835 3.868 40.276 1.00 88.94 453 GLY A O 1
ATOM 3479 N N . ASP A 1 454 ? -21.616 5.077 40.969 1.00 90.12 454 ASP A N 1
ATOM 3480 C CA . ASP A 1 454 ? -21.872 4.325 42.209 1.00 90.12 454 ASP A CA 1
ATOM 3481 C C . ASP A 1 454 ? -22.964 3.247 42.077 1.00 90.12 454 ASP A C 1
ATOM 3483 O O . ASP A 1 454 ? -23.186 2.474 43.018 1.00 90.12 454 ASP A O 1
ATOM 3487 N N . GLY A 1 455 ? -23.567 3.128 40.893 1.00 90.75 455 GLY A N 1
ATOM 3488 C CA . GLY A 1 455 ? -24.598 2.162 40.532 1.00 90.75 455 GLY A CA 1
ATOM 3489 C C . GLY A 1 455 ? -26.026 2.633 40.798 1.00 90.75 455 GLY A C 1
ATOM 3490 O O . GLY A 1 455 ? -26.950 1.829 40.658 1.00 90.75 455 GLY A O 1
ATOM 3491 N N . GLU A 1 456 ? -26.233 3.887 41.207 1.00 94.06 456 GLU A N 1
ATOM 3492 C CA . GLU A 1 456 ? -27.540 4.408 41.609 1.00 94.06 456 GLU A CA 1
ATOM 3493 C C . GLU A 1 456 ? -27.855 5.722 40.892 1.00 94.06 456 GLU A C 1
ATOM 3495 O O . GLU A 1 456 ? -27.087 6.673 40.976 1.00 94.06 456 GLU A O 1
ATOM 3500 N N . PHE A 1 457 ? -29.044 5.864 40.297 1.00 95.94 457 PHE A N 1
ATOM 3501 C CA . PHE A 1 457 ? -29.508 7.194 39.906 1.00 95.94 457 PHE A CA 1
ATOM 3502 C C . PHE A 1 457 ? -30.130 7.930 41.104 1.00 95.94 457 PHE A C 1
ATOM 3504 O O . PHE A 1 457 ? -31.277 7.702 41.502 1.00 95.94 457 PHE A O 1
ATOM 3511 N N . SER A 1 458 ? -29.382 8.864 41.692 1.00 94.88 458 SER A N 1
ATOM 3512 C CA . SER A 1 458 ? -29.777 9.555 42.919 1.00 94.88 458 SER A CA 1
ATOM 3513 C C . SER A 1 458 ? -29.600 11.075 42.856 1.00 94.88 458 SER A C 1
ATOM 3515 O O . SER A 1 458 ? -29.141 11.678 41.885 1.00 94.88 458 SER A O 1
ATOM 3517 N N . THR A 1 459 ? -29.954 11.752 43.951 1.00 94.94 459 THR A N 1
ATOM 3518 C CA . THR A 1 459 ? -29.643 13.178 44.113 1.00 94.94 459 THR A CA 1
ATOM 3519 C C . THR A 1 459 ? -28.127 13.462 44.053 1.00 94.94 459 THR A C 1
ATOM 3521 O O . THR A 1 459 ? -27.741 14.582 43.712 1.00 94.94 459 THR A O 1
ATOM 3524 N N . SER A 1 460 ? -27.264 12.485 44.360 1.00 93.38 460 SER A N 1
ATOM 3525 C CA . SER A 1 460 ? -25.803 12.627 44.260 1.00 93.38 460 SER A CA 1
ATOM 3526 C C . SER A 1 460 ? -25.357 12.863 42.813 1.00 93.38 460 SER A C 1
ATOM 3528 O O . SER A 1 460 ? -24.591 13.789 42.549 1.00 93.38 460 SER A O 1
ATOM 3530 N N . ASP A 1 461 ? -25.930 12.125 41.866 1.00 93.62 461 ASP A N 1
ATOM 3531 C CA . ASP A 1 461 ? -25.643 12.200 40.429 1.00 93.62 461 ASP A CA 1
ATOM 3532 C C . ASP A 1 461 ? -26.028 13.541 39.846 1.00 93.62 461 ASP A C 1
ATOM 3534 O O . ASP A 1 461 ? -25.239 14.185 39.154 1.00 93.62 461 ASP A O 1
ATOM 3538 N N . LEU A 1 462 ? -27.216 14.021 40.220 1.00 93.31 462 LEU A N 1
ATOM 3539 C CA . LEU A 1 462 ? -27.670 15.357 39.858 1.00 93.31 462 LEU A CA 1
ATOM 3540 C C . LEU A 1 462 ? -26.666 16.411 40.335 1.00 93.31 462 LEU A C 1
ATOM 3542 O O . LEU A 1 462 ? -26.291 17.306 39.580 1.00 93.31 462 LEU A O 1
ATOM 3546 N N . VAL A 1 463 ? -26.209 16.312 41.586 1.00 93.00 463 VAL A N 1
ATOM 3547 C CA . VAL A 1 463 ? -25.221 17.244 42.142 1.00 93.00 463 VAL A CA 1
ATOM 3548 C C . VAL A 1 463 ? -23.892 17.150 41.392 1.00 93.00 463 VAL A C 1
ATOM 3550 O O . VAL A 1 463 ? -23.309 18.192 41.092 1.00 93.00 463 VAL A O 1
ATOM 3553 N N . THR A 1 464 ? -23.427 15.945 41.064 1.00 88.81 464 THR A N 1
ATOM 3554 C CA . THR A 1 464 ? -22.216 15.723 40.265 1.00 88.81 464 THR A CA 1
ATOM 3555 C C . THR A 1 464 ? -22.360 16.385 38.899 1.00 88.81 464 THR A C 1
ATOM 3557 O O . THR A 1 464 ? -21.642 17.349 38.623 1.00 88.81 464 THR A O 1
ATOM 3560 N N . ALA A 1 465 ? -23.352 15.996 38.097 1.00 90.38 465 ALA A N 1
ATOM 3561 C CA . ALA A 1 465 ? -23.560 16.535 36.755 1.00 90.38 465 ALA A CA 1
ATOM 3562 C C . ALA A 1 465 ? -23.759 18.059 36.741 1.00 90.38 465 ALA A C 1
ATOM 3564 O O . 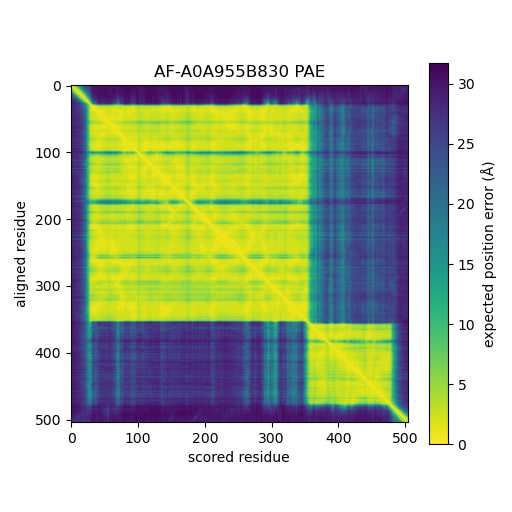ALA A 1 465 ? -23.187 18.745 35.899 1.00 90.38 465 ALA A O 1
ATOM 3565 N N . PHE A 1 466 ? -24.480 18.650 37.701 1.00 92.62 466 PHE A N 1
ATOM 3566 C CA . PHE A 1 466 ? -24.621 20.113 37.754 1.00 92.62 466 PHE A CA 1
ATOM 3567 C C . PHE A 1 466 ? -23.350 20.854 38.192 1.00 92.62 466 PHE A C 1
ATOM 3569 O O . PHE A 1 466 ? -23.197 22.034 37.862 1.00 92.62 466 PHE A O 1
ATOM 3576 N N . ASN A 1 467 ? -22.450 20.210 38.938 1.00 90.81 467 ASN A N 1
ATOM 3577 C CA . ASN A 1 467 ? -21.209 20.839 39.389 1.00 90.81 467 ASN A CA 1
ATOM 3578 C C . ASN A 1 467 ? -20.127 20.855 38.306 1.00 90.81 467 ASN A C 1
ATOM 3580 O O . ASN A 1 467 ? -19.435 21.867 38.164 1.00 90.81 467 ASN A O 1
ATOM 3584 N N . ILE A 1 468 ? -19.959 19.748 37.579 1.00 86.69 468 ILE A N 1
ATOM 3585 C CA . ILE A 1 468 ? -18.869 19.581 36.601 1.00 86.69 468 ILE A CA 1
ATOM 3586 C C . ILE A 1 468 ? -19.347 19.595 35.144 1.00 86.69 468 ILE A C 1
ATOM 3588 O O . ILE A 1 468 ? -18.551 19.856 34.244 1.00 86.69 468 ILE A O 1
ATOM 3592 N N . GLY A 1 469 ? -20.638 19.371 34.907 1.00 86.25 469 GLY A N 1
ATOM 3593 C CA . GLY A 1 469 ? -21.250 19.399 33.586 1.00 86.25 469 GLY A CA 1
ATOM 3594 C C . GLY A 1 469 ? -21.512 20.805 33.047 1.00 86.25 469 GLY A C 1
ATOM 3595 O O . GLY A 1 469 ? -21.281 21.840 33.685 1.00 86.25 469 GLY A O 1
ATOM 3596 N N . GLY A 1 470 ? -22.025 20.844 31.820 1.00 89.94 470 GLY A N 1
ATOM 3597 C CA . GLY A 1 470 ? -22.297 22.064 31.066 1.00 89.94 470 GLY A CA 1
ATOM 3598 C C . GLY A 1 470 ? -23.779 22.365 30.878 1.00 89.94 470 GLY A C 1
ATOM 3599 O O . GLY A 1 470 ? -24.148 22.744 29.771 1.00 89.94 470 GLY A O 1
ATOM 3600 N N . TYR A 1 471 ? -24.617 22.214 31.915 1.00 95.19 471 TYR A N 1
ATOM 3601 C CA . TYR A 1 471 ? -26.075 22.317 31.758 1.00 95.19 471 TYR A CA 1
ATOM 3602 C C . TYR A 1 471 ? -26.508 23.604 31.035 1.00 95.19 471 TYR A C 1
ATOM 3604 O O . TYR A 1 471 ? -26.211 24.711 31.500 1.00 95.19 471 TYR A O 1
ATOM 3612 N N . GLU A 1 472 ? -27.205 23.447 29.907 1.00 92.94 472 GLU A N 1
ATOM 3613 C CA . GLU A 1 472 ? -27.701 24.523 29.032 1.00 92.94 472 GLU A CA 1
ATOM 3614 C C . GLU A 1 472 ? -26.589 25.465 28.510 1.00 92.94 472 GLU A C 1
ATOM 3616 O O . GLU A 1 472 ? -26.833 26.634 28.196 1.00 92.94 472 GLU A O 1
ATOM 3621 N N . ARG A 1 473 ? -25.341 24.978 28.411 1.00 92.12 473 ARG A N 1
ATOM 3622 C CA . ARG A 1 473 ? -24.206 25.718 27.819 1.00 92.12 473 ARG A CA 1
ATOM 3623 C C . ARG A 1 473 ? -23.986 25.427 26.331 1.00 92.12 473 ARG A C 1
ATOM 3625 O O . ARG A 1 473 ? -23.140 26.084 25.726 1.00 92.12 473 ARG A O 1
ATOM 3632 N N . GLY A 1 474 ? -24.757 24.508 25.748 1.00 89.38 474 GLY A N 1
ATOM 3633 C CA . GLY A 1 474 ? -24.579 24.021 24.377 1.00 89.3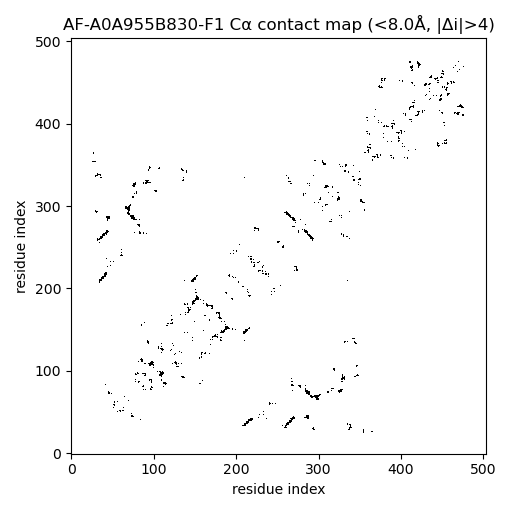8 474 GLY A CA 1
ATOM 3634 C C . GLY A 1 474 ? -23.438 22.999 24.253 1.00 89.38 474 GLY A C 1
ATOM 3635 O O . GLY A 1 474 ? -22.969 22.492 25.279 1.00 89.38 474 GLY A O 1
ATOM 3636 N N . PRO A 1 475 ? -22.978 22.705 23.021 1.00 88.75 475 PRO A N 1
ATOM 3637 C CA . PRO A 1 475 ? -22.015 21.636 22.773 1.00 88.75 475 PRO A CA 1
ATOM 3638 C C . PRO A 1 475 ? -20.702 21.827 23.533 1.00 88.75 475 PRO A C 1
ATOM 3640 O O . PRO A 1 475 ? -20.210 22.958 23.642 1.00 88.75 475 PRO A O 1
ATOM 3643 N N . ARG A 1 476 ? -20.116 20.741 24.053 1.00 84.81 476 ARG A N 1
ATOM 3644 C CA . ARG A 1 476 ? -18.830 20.812 24.763 1.00 84.81 476 ARG A CA 1
ATOM 3645 C C . ARG A 1 476 ? -17.732 21.325 23.818 1.00 84.81 476 ARG A C 1
ATOM 3647 O O . ARG A 1 476 ? -17.471 20.705 22.783 1.00 84.81 476 ARG A O 1
ATOM 3654 N N . PRO A 1 477 ? -17.078 22.462 24.130 1.00 80.00 477 PRO A N 1
ATOM 3655 C CA . PRO A 1 477 ? -16.002 22.965 23.293 1.00 80.00 477 PRO A CA 1
ATOM 3656 C C . PRO A 1 477 ? -14.829 21.976 23.328 1.00 80.00 477 PRO A C 1
ATOM 3658 O O . PRO A 1 477 ? -14.513 21.478 24.412 1.00 80.00 477 PRO A O 1
ATOM 3661 N N . PRO A 1 478 ? -14.167 21.721 22.187 1.00 71.12 478 PRO A N 1
ATOM 3662 C CA . PRO A 1 478 ? -13.040 20.802 22.135 1.00 71.12 478 PRO A CA 1
ATOM 3663 C C . PRO A 1 478 ? -11.955 21.229 23.124 1.00 71.12 478 PRO A C 1
ATOM 3665 O O . PRO A 1 478 ? -11.602 22.411 23.218 1.00 71.12 478 PRO A O 1
ATOM 3668 N N . VAL A 1 479 ? -11.436 20.260 23.877 1.00 60.16 479 VAL A N 1
ATOM 3669 C CA . VAL A 1 479 ? -10.320 20.480 24.798 1.00 60.16 479 VAL A CA 1
ATOM 3670 C C . VAL A 1 479 ? -9.100 20.896 23.973 1.00 60.16 479 VAL A C 1
ATOM 3672 O O . VAL A 1 479 ? -8.687 20.192 23.056 1.00 60.16 479 VAL A O 1
ATOM 3675 N N . ALA A 1 480 ? -8.529 22.067 24.266 1.00 44.06 480 ALA A N 1
ATOM 3676 C CA . ALA A 1 480 ? -7.301 22.505 23.614 1.00 44.06 480 ALA A CA 1
ATOM 3677 C C . ALA A 1 480 ? -6.170 21.532 23.974 1.00 44.06 480 ALA A C 1
ATOM 3679 O O . ALA A 1 480 ? -5.805 21.420 25.145 1.00 44.06 480 ALA A O 1
ATOM 3680 N N . VAL A 1 481 ? -5.618 20.846 22.973 1.00 37.97 481 VAL A N 1
ATOM 3681 C CA . VAL A 1 481 ? -4.397 20.049 23.124 1.00 37.97 481 VAL A CA 1
ATOM 3682 C C . VAL A 1 481 ? -3.286 21.000 23.592 1.00 37.97 481 VAL A C 1
ATOM 3684 O O . VAL A 1 481 ? -3.031 21.996 22.907 1.00 37.97 481 VAL A O 1
ATOM 3687 N N . PRO A 1 482 ? -2.642 20.770 24.751 1.00 33.84 482 PRO A N 1
ATOM 3688 C CA . PRO A 1 482 ? -1.495 21.571 25.151 1.00 33.84 482 PRO A CA 1
ATOM 3689 C C . PRO A 1 482 ? -0.411 21.422 24.084 1.00 33.84 482 PRO A C 1
ATOM 3691 O O . PRO A 1 482 ? -0.049 20.299 23.735 1.00 33.84 482 PRO A O 1
ATOM 3694 N N . GLU A 1 483 ? 0.105 22.535 23.556 1.00 32.69 483 GLU A N 1
ATOM 3695 C CA . GLU A 1 483 ? 1.293 22.473 22.704 1.00 32.69 483 GLU A CA 1
ATOM 3696 C C . GLU A 1 483 ? 2.402 21.715 23.452 1.00 32.69 483 GLU A C 1
ATOM 3698 O O . GLU A 1 483 ? 2.560 21.930 24.662 1.00 32.69 483 GLU A O 1
ATOM 3703 N N . PRO A 1 484 ? 3.168 20.831 22.782 1.00 35.41 484 PRO A N 1
ATOM 3704 C CA . PRO A 1 484 ? 4.295 20.177 23.426 1.00 35.41 484 PRO A CA 1
ATOM 3705 C C . PRO A 1 484 ? 5.202 21.264 23.997 1.00 35.41 484 PRO A C 1
ATOM 3707 O O . PRO A 1 484 ? 5.587 22.194 23.284 1.00 35.41 484 PRO A O 1
ATOM 3710 N N . GLU A 1 485 ? 5.507 21.179 25.295 1.00 34.09 485 GLU A N 1
ATOM 3711 C CA . GLU A 1 485 ? 6.399 22.133 25.940 1.00 34.09 485 GLU A CA 1
ATOM 3712 C C . GLU A 1 485 ? 7.700 22.185 25.137 1.00 34.09 485 GLU A C 1
ATOM 3714 O O . GLU A 1 485 ? 8.490 21.238 25.136 1.00 34.09 485 GLU A O 1
ATOM 3719 N N . MET A 1 486 ? 7.925 23.292 24.424 1.00 36.53 486 MET A N 1
ATOM 3720 C CA . MET A 1 486 ? 9.211 23.568 23.809 1.00 36.53 486 MET A CA 1
ATOM 3721 C C . MET A 1 486 ? 10.261 23.524 24.915 1.00 36.53 486 MET A C 1
ATOM 3723 O O . MET A 1 486 ? 10.400 24.462 25.704 1.00 36.53 486 MET A O 1
ATOM 3727 N N . VAL A 1 487 ? 11.021 22.431 24.963 1.00 35.47 487 VAL A N 1
ATOM 3728 C CA . VAL A 1 487 ? 12.249 22.334 25.740 1.00 35.47 487 VAL A CA 1
ATOM 3729 C C . VAL A 1 487 ? 13.197 23.380 25.164 1.00 35.47 487 VAL A C 1
ATOM 3731 O O . VAL A 1 487 ? 13.905 23.158 24.184 1.00 35.47 487 VAL A O 1
ATOM 3734 N N . VAL A 1 488 ? 13.182 24.567 25.767 1.00 32.62 488 VAL A N 1
ATOM 3735 C CA . VAL A 1 488 ? 14.151 25.626 25.506 1.00 32.62 488 VAL A CA 1
ATOM 3736 C C . VAL A 1 488 ? 15.512 25.097 25.948 1.00 32.62 488 VAL A C 1
ATOM 3738 O O . VAL A 1 488 ? 15.881 25.176 27.118 1.00 32.62 488 VAL A O 1
ATOM 3741 N N . LEU A 1 489 ? 16.267 24.535 25.005 1.00 29.98 489 LEU A N 1
ATOM 3742 C CA . LEU A 1 489 ? 17.672 24.197 25.190 1.00 29.98 489 LEU A CA 1
ATOM 3743 C C . LEU A 1 489 ? 18.455 25.516 25.355 1.00 29.98 489 LEU A C 1
ATOM 3745 O O . LEU A 1 489 ? 18.501 26.317 24.415 1.00 29.98 489 LEU A O 1
ATOM 3749 N N . PRO A 1 490 ? 19.090 25.802 26.507 1.00 35.62 490 PRO A N 1
ATOM 3750 C CA . PRO A 1 490 ? 19.880 27.013 26.633 1.00 35.62 490 PRO A CA 1
ATOM 3751 C C . PRO A 1 490 ? 21.187 26.839 25.849 1.00 35.62 490 PRO A C 1
ATOM 3753 O O . PRO A 1 490 ? 22.096 26.116 26.258 1.00 35.62 490 PRO A O 1
ATOM 3756 N N . LEU A 1 491 ? 21.283 27.538 24.715 1.00 34.16 491 LEU A N 1
ATOM 3757 C CA . LEU A 1 491 ? 22.513 27.752 23.951 1.00 34.16 491 LEU A CA 1
ATOM 3758 C C . LEU A 1 491 ? 23.586 28.395 24.845 1.00 34.16 491 LEU A C 1
ATOM 3760 O O . LEU A 1 491 ? 23.643 29.612 25.037 1.00 34.16 491 LEU A O 1
ATOM 3764 N N . LEU A 1 492 ? 24.475 27.564 25.384 1.00 34.50 492 LEU A N 1
ATOM 3765 C CA . LEU A 1 492 ? 25.681 27.984 26.089 1.00 34.50 492 LEU A CA 1
ATOM 3766 C C . LEU A 1 492 ? 26.739 28.407 25.056 1.00 34.50 492 LEU A C 1
ATOM 3768 O O . LEU A 1 492 ? 27.635 27.654 24.679 1.00 34.50 492 LEU A O 1
ATOM 3772 N N . CYS A 1 493 ? 26.628 29.650 24.586 1.00 32.56 493 CYS A N 1
ATOM 3773 C CA . CYS A 1 493 ? 27.658 30.327 23.801 1.00 32.56 493 CYS A CA 1
ATOM 3774 C C . CYS A 1 493 ? 28.916 30.578 24.655 1.00 32.56 493 CYS A C 1
ATOM 3776 O O . CYS A 1 493 ? 29.101 31.649 25.236 1.00 32.56 493 CYS A O 1
ATOM 3778 N N . CYS A 1 494 ? 29.827 29.605 24.699 1.00 32.66 494 CYS A N 1
ATOM 3779 C CA . CYS A 1 494 ? 31.196 29.803 25.173 1.00 32.66 494 CYS A CA 1
ATOM 3780 C C . CYS A 1 494 ? 32.009 30.606 24.143 1.00 32.66 494 CYS A C 1
ATOM 3782 O O . CYS A 1 494 ? 32.717 30.057 23.300 1.00 32.66 494 CYS A O 1
ATOM 3784 N N . VAL A 1 495 ? 31.940 31.936 24.234 1.00 34.81 495 VAL A N 1
ATOM 3785 C CA . VAL A 1 495 ? 32.856 32.849 23.536 1.00 34.81 495 VAL A CA 1
ATOM 3786 C C . VAL A 1 495 ? 34.243 32.761 24.183 1.00 34.81 495 VAL A C 1
ATOM 3788 O O . VAL A 1 495 ? 34.518 33.382 25.210 1.00 34.81 495 VAL A O 1
ATOM 3791 N N . VAL A 1 496 ? 35.154 32.004 23.569 1.00 35.34 496 VAL A N 1
ATOM 3792 C CA . VAL A 1 496 ? 36.582 32.011 23.923 1.00 35.34 496 VAL A CA 1
ATOM 3793 C C . VAL A 1 496 ? 37.250 33.229 23.279 1.00 35.34 496 VAL A C 1
ATOM 3795 O O . VAL A 1 496 ? 37.596 33.239 22.100 1.00 35.34 496 VAL A O 1
ATOM 3798 N N . TYR A 1 497 ? 37.462 34.276 24.076 1.00 31.42 497 TYR A N 1
ATOM 3799 C CA . TYR A 1 497 ? 38.191 35.478 23.671 1.00 31.42 497 TYR A CA 1
ATOM 3800 C C . TYR A 1 497 ? 39.710 35.244 23.782 1.00 31.42 497 TYR A C 1
ATOM 3802 O O . TYR A 1 497 ? 40.296 35.352 24.862 1.00 31.42 497 TYR A O 1
ATOM 3810 N N . ARG A 1 498 ? 40.393 34.937 22.669 1.00 33.12 498 ARG A N 1
ATOM 3811 C CA . ARG A 1 498 ? 41.867 34.855 22.631 1.00 33.12 498 ARG A CA 1
ATOM 3812 C C . ARG A 1 498 ? 42.462 36.247 22.386 1.00 33.12 498 ARG A C 1
ATOM 3814 O O . ARG A 1 498 ? 42.537 36.737 21.264 1.00 33.12 498 ARG A O 1
ATOM 3821 N N . ARG A 1 499 ? 42.883 36.901 23.471 1.00 35.00 499 ARG A N 1
ATOM 3822 C CA . ARG A 1 499 ? 43.498 38.239 23.481 1.00 35.00 499 ARG A CA 1
ATOM 3823 C C . ARG A 1 499 ? 44.973 38.150 23.055 1.00 35.00 499 ARG A C 1
ATOM 3825 O O . ARG A 1 499 ? 45.824 37.751 23.845 1.00 35.00 499 ARG A O 1
ATOM 3832 N N . VAL A 1 500 ? 45.296 38.553 21.827 1.00 36.06 500 VAL A N 1
ATOM 3833 C CA . VAL A 1 500 ? 46.684 38.811 21.404 1.00 36.06 500 VAL A CA 1
ATOM 3834 C C . VAL A 1 500 ? 47.106 40.173 21.961 1.00 36.06 500 VAL A C 1
ATOM 3836 O O . VAL A 1 500 ? 46.653 41.212 21.484 1.00 36.06 500 VAL A O 1
ATOM 3839 N N . ARG A 1 501 ? 47.966 40.193 22.986 1.00 39.41 501 ARG A N 1
ATOM 3840 C CA . ARG A 1 501 ? 48.682 41.411 23.393 1.00 39.41 501 ARG A CA 1
ATOM 3841 C C . ARG A 1 501 ? 49.916 41.576 22.504 1.00 39.41 501 ARG A C 1
ATOM 3843 O O . ARG A 1 501 ? 50.857 40.799 22.605 1.00 39.41 501 ARG A O 1
ATOM 3850 N N . ARG A 1 502 ? 49.915 42.612 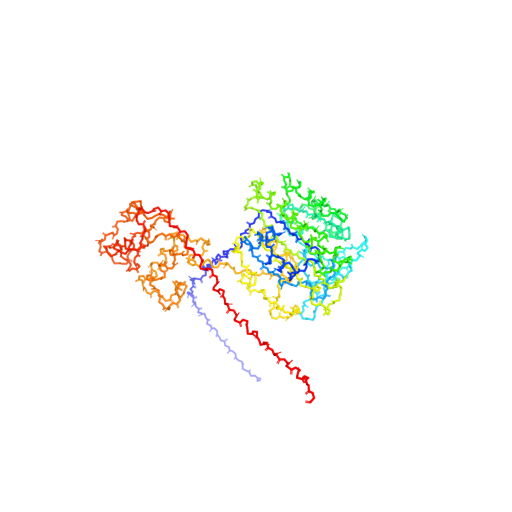21.665 1.00 39.31 502 ARG A N 1
ATOM 3851 C CA . ARG A 1 502 ? 51.135 43.259 21.166 1.00 39.31 502 ARG A CA 1
ATOM 3852 C C . ARG A 1 502 ? 51.461 44.422 22.092 1.00 39.31 502 ARG A C 1
ATOM 3854 O O . ARG A 1 502 ? 50.569 45.230 22.340 1.00 39.31 502 ARG A O 1
ATOM 3861 N N . SER A 1 503 ? 52.708 44.521 22.539 1.00 40.34 503 SER A N 1
ATOM 3862 C CA . SER A 1 503 ? 53.584 45.710 22.476 1.00 40.34 503 SER A CA 1
ATOM 3863 C C . SER A 1 503 ? 54.816 45.472 23.354 1.00 40.34 503 SER A C 1
ATOM 3865 O O . SER A 1 503 ? 54.679 44.826 24.387 1.00 40.34 503 SER A O 1
ATOM 3867 N N . CYS A 1 504 ? 55.957 45.959 22.856 1.00 41.59 504 CYS A N 1
ATOM 3868 C CA . CYS A 1 504 ? 57.313 46.043 23.415 1.00 41.59 504 CYS A CA 1
ATOM 3869 C C . CYS A 1 504 ? 57.536 45.718 24.896 1.00 41.59 504 CYS A C 1
ATOM 3871 O O . CYS A 1 504 ? 56.790 46.252 25.747 1.00 41.59 504 CYS A O 1
#